Protein AF-A0A9Q0NN91-F1 (afdb_monomer)

Mean predicted aligned error: 18.1 Å

Secondary structure (DSSP, 8-state):
---------S---HHHHHHHSHHHHHHHHHH-HHHHHHHHS---------S-TT-----HHHHHHHHHHHHHHHTTPPPPHHHHHHHHHHHSSSS--HHHHHHHHHHHTTSS-HHHHHHHHHHHHHH---HHHHHHHHHHHHHHHHHHH-TTT-SSHHHHHHHHHHHHHTTTSPPPHHHHHHHHHH--HHHHHHHHHHHHHHHHHHHHHHHHHHSTT--HHHHHTT-HHHHHHHHHHHHHHHTTS----HHHHHHHHHHHT--HHHHHHHHHHHHHT-SS--HHHHHHHHHHSHHHHHHHHHHHHHHHHHHHHHTTSTT--GGGTB-SSSB-HHHHHHHHHHT-STTTHHHHHHHHHHHHGGGTT-PPTTPPPHHHHHHHHHHHHHHHHHHHHHHHTTS--HHHHHHHHHHHHHHHHHHHHHHTTS-HHHHHHHHHHHHHTTGGGGGGTT----SHHHHHHHHHHHHHHHHHHHHHHHHHHT--SS---S--HHHHHHHHHHHHHHHHTTSS-HHHHHHHHHHHHTT-S-S-HHHHHHHHHHHHHHTT--HHHHHHHHHHHHHHHTT-TT-SS------HHHHHHHHHHHHHHHHHTT--

InterPro domains:
  IPR060144 MIP2, alpha-superhelix domain [PF26751] (369-596)

Radius of gyration: 42.9 Å; Cα contacts (8 Å, |Δi|>4): 480; chains: 1; bounding box: 88×93×101 Å

Structure (mmCIF, N/CA/C/O backbone):
data_AF-A0A9Q0NN91-F1
#
_entry.id   AF-A0A9Q0NN91-F1
#
loop_
_atom_site.group_PDB
_atom_site.id
_atom_site.type_symbol
_atom_site.label_atom_id
_atom_site.label_alt_id
_atom_site.label_comp_id
_atom_site.label_asym_id
_atom_site.label_entity_id
_atom_site.label_seq_id
_atom_site.pdbx_PDB_ins_code
_atom_site.Cartn_x
_atom_site.Cartn_y
_atom_site.Cartn_z
_atom_site.occupancy
_atom_site.B_iso_or_equiv
_atom_site.auth_seq_id
_atom_site.auth_comp_id
_atom_site.auth_asym_id
_atom_site.auth_atom_id
_atom_site.pdbx_PDB_model_num
ATOM 1 N N . MET A 1 1 ? -30.863 -65.114 16.884 1.00 24.89 1 MET A N 1
ATOM 2 C CA . MET A 1 1 ? -32.240 -65.278 16.371 1.00 24.89 1 MET A CA 1
ATOM 3 C C . MET A 1 1 ? -32.672 -63.942 15.802 1.00 24.89 1 MET A C 1
ATOM 5 O O . MET A 1 1 ? -32.488 -62.937 16.470 1.00 24.89 1 MET A O 1
ATOM 9 N N . VAL A 1 2 ? -33.125 -63.934 14.552 1.00 28.67 2 VAL A N 1
ATOM 10 C CA . VAL A 1 2 ? -33.542 -62.736 13.811 1.00 28.67 2 VAL A CA 1
ATOM 11 C C . VAL A 1 2 ? -34.848 -62.203 14.396 1.00 28.67 2 VAL A C 1
ATOM 13 O O . VAL A 1 2 ? -35.815 -62.957 14.465 1.00 28.67 2 VAL A O 1
ATOM 16 N N . THR A 1 3 ? -34.912 -60.914 14.730 1.00 22.66 3 THR A N 1
ATOM 17 C CA . THR A 1 3 ? -36.186 -60.202 14.908 1.00 22.66 3 THR A CA 1
ATOM 18 C C . THR A 1 3 ? -36.137 -58.845 14.220 1.00 22.66 3 THR A C 1
ATOM 20 O O . THR A 1 3 ? -35.212 -58.059 14.399 1.00 22.66 3 THR A O 1
ATOM 23 N N . LYS A 1 4 ? -37.147 -58.672 13.367 1.00 23.09 4 LYS A N 1
ATOM 24 C CA . LYS A 1 4 ? -37.447 -57.584 12.441 1.00 23.09 4 LYS A CA 1
ATOM 25 C C . LYS A 1 4 ? -37.388 -56.188 13.063 1.00 23.09 4 LYS A C 1
ATOM 27 O O . LYS A 1 4 ? -37.869 -55.973 14.169 1.00 23.09 4 LYS A O 1
ATOM 32 N N . ASN A 1 5 ? -36.930 -55.251 12.236 1.00 27.66 5 ASN A N 1
ATOM 33 C CA . ASN A 1 5 ? -37.187 -53.819 12.340 1.00 27.66 5 ASN A CA 1
ATOM 34 C C . ASN A 1 5 ? -38.684 -53.546 12.570 1.00 27.66 5 ASN A C 1
ATOM 36 O O . ASN A 1 5 ? -39.507 -53.951 11.746 1.00 27.66 5 ASN A O 1
ATOM 40 N N . CYS A 1 6 ? -39.010 -52.807 13.629 1.00 23.44 6 CYS A N 1
ATOM 41 C CA . CYS A 1 6 ? -40.258 -52.058 13.730 1.00 23.44 6 CYS A CA 1
ATOM 42 C C . CYS A 1 6 ? -39.921 -50.570 13.857 1.00 23.44 6 CYS A C 1
ATOM 44 O O . CYS A 1 6 ? -39.138 -50.173 14.718 1.00 23.44 6 CYS A O 1
ATOM 46 N N . HIS A 1 7 ? -40.507 -49.782 12.956 1.00 23.53 7 HIS A N 1
ATOM 47 C CA . HIS A 1 7 ? -40.548 -48.324 12.989 1.00 23.53 7 HIS A CA 1
ATOM 48 C C . HIS A 1 7 ? -41.150 -47.836 14.314 1.00 23.53 7 HIS A C 1
ATOM 50 O O . HIS A 1 7 ? -42.165 -48.371 14.759 1.00 23.53 7 HIS A O 1
ATOM 56 N N . VAL A 1 8 ? -40.543 -46.809 14.911 1.00 29.66 8 VAL A N 1
ATOM 57 C CA . VAL A 1 8 ? -41.065 -46.119 16.096 1.00 29.66 8 VAL A CA 1
ATOM 58 C C . VAL A 1 8 ? -41.861 -44.910 15.615 1.00 29.66 8 VAL A C 1
ATOM 60 O O . VAL A 1 8 ? -41.284 -43.908 15.199 1.00 29.66 8 VAL A O 1
ATOM 63 N N . ASP A 1 9 ? -43.184 -45.048 15.620 1.00 25.16 9 ASP A N 1
ATOM 64 C CA . ASP A 1 9 ? -44.111 -43.918 15.612 1.00 25.16 9 ASP A CA 1
ATOM 65 C C . ASP A 1 9 ? -44.213 -43.354 17.041 1.00 25.16 9 ASP A C 1
ATOM 67 O O . ASP A 1 9 ? -43.995 -44.068 18.025 1.00 25.16 9 ASP A O 1
ATOM 71 N N . GLY A 1 10 ? -44.456 -42.052 17.146 1.00 32.78 10 GLY A N 1
ATOM 72 C CA . GLY A 1 10 ? -44.305 -41.274 18.370 1.00 32.78 10 GLY A CA 1
ATOM 73 C C . GLY A 1 10 ? -45.157 -41.769 19.542 1.00 32.78 10 GLY A C 1
ATOM 74 O O . GLY A 1 10 ? -46.358 -41.982 19.418 1.00 32.78 10 GLY A O 1
ATOM 75 N N . GLY A 1 11 ? -44.523 -41.859 20.717 1.00 38.06 11 GLY A N 1
ATOM 76 C CA . GLY A 1 11 ? -45.194 -42.040 22.007 1.00 38.06 11 GLY A CA 1
ATOM 77 C C . GLY A 1 11 ? -45.422 -43.496 22.409 1.00 38.06 11 GLY A C 1
ATOM 78 O O . GLY A 1 11 ? -46.555 -43.957 22.475 1.00 38.06 11 GLY A O 1
ATOM 79 N N . THR A 1 12 ? -44.359 -44.226 22.749 1.00 38.62 12 THR A N 1
ATOM 80 C CA . THR A 1 12 ? -44.495 -45.559 23.352 1.00 38.62 12 THR A CA 1
ATOM 81 C C . THR A 1 12 ? -44.853 -45.458 24.835 1.00 38.62 12 THR A C 1
ATOM 83 O O . THR A 1 12 ? -44.034 -45.103 25.681 1.00 38.62 12 THR A O 1
ATOM 86 N N . ASP A 1 13 ? -46.115 -45.776 25.113 1.00 49.34 13 ASP A N 1
ATOM 87 C CA . ASP A 1 13 ? -46.748 -45.915 26.420 1.00 49.34 13 ASP A CA 1
ATOM 88 C C . ASP A 1 13 ? -46.016 -46.953 27.298 1.00 49.34 13 ASP A C 1
ATOM 90 O O . ASP A 1 13 ? -45.693 -48.051 26.833 1.00 49.34 13 ASP A O 1
ATOM 94 N N . LEU A 1 14 ? -45.780 -46.632 28.579 1.00 47.72 14 LEU A N 1
ATOM 95 C CA . LEU A 1 14 ? -45.203 -47.532 29.598 1.00 47.72 14 LEU A CA 1
ATOM 96 C C . LEU A 1 14 ? -45.964 -48.872 29.665 1.00 47.72 14 LEU A C 1
ATOM 98 O O . LEU A 1 14 ? -45.417 -49.907 30.051 1.00 47.72 14 LEU A O 1
ATOM 102 N N . GLU A 1 15 ? -47.229 -48.853 29.253 1.00 44.91 15 GLU A N 1
ATOM 103 C CA . GLU A 1 15 ? -48.103 -50.012 29.138 1.00 44.91 15 GLU A CA 1
ATOM 104 C C . GLU A 1 15 ? -47.599 -51.067 28.129 1.00 44.91 15 GLU A C 1
ATOM 106 O O . GLU A 1 15 ? -47.686 -52.265 28.401 1.00 44.91 15 GLU A O 1
ATOM 111 N N . SER A 1 16 ? -46.966 -50.649 27.026 1.00 50.50 16 SER A N 1
ATOM 112 C CA . SER A 1 16 ? -46.382 -51.549 26.015 1.00 50.50 16 SER A CA 1
ATOM 113 C C . SER A 1 16 ? -45.142 -52.302 26.522 1.00 50.50 16 SER A C 1
ATOM 115 O O . SER A 1 16 ? -44.993 -53.502 26.282 1.00 50.50 16 SER A O 1
ATOM 117 N N . PHE A 1 17 ? -44.307 -51.628 27.322 1.00 47.81 17 PHE A N 1
ATOM 118 C CA . PHE A 1 17 ? -43.117 -52.194 27.972 1.00 47.81 17 PHE A CA 1
ATOM 119 C C . PHE A 1 17 ? -43.470 -53.323 28.952 1.00 47.81 17 PHE A C 1
ATOM 121 O O . PHE A 1 17 ? -42.788 -54.350 29.018 1.00 47.81 17 PHE A O 1
ATOM 128 N N . LEU A 1 18 ? -44.552 -53.147 29.715 1.00 50.84 18 LEU A N 1
ATOM 129 C CA . LEU A 1 18 ? -45.017 -54.163 30.655 1.00 50.84 18 LEU A CA 1
ATOM 130 C C . LEU A 1 18 ? -45.668 -55.344 29.920 1.00 50.84 18 LEU A C 1
ATOM 132 O O . LEU A 1 18 ? -45.476 -56.489 30.330 1.00 50.84 18 LEU A O 1
ATOM 136 N N . TRP A 1 19 ? -46.374 -55.088 28.813 1.00 46.50 19 TRP A N 1
ATOM 137 C CA . TRP A 1 19 ? -47.058 -56.118 28.023 1.00 46.50 19 TRP A CA 1
ATOM 138 C C . TRP A 1 19 ? -46.106 -57.169 27.430 1.00 46.50 19 TRP A C 1
ATOM 140 O O . TRP A 1 19 ? -46.425 -58.357 27.423 1.00 46.50 19 TRP A O 1
ATOM 150 N N . GLU A 1 20 ? -44.904 -56.765 27.007 1.00 44.34 20 GLU A N 1
ATOM 151 C CA . GLU A 1 20 ? -43.878 -57.682 26.481 1.00 44.34 20 GLU A CA 1
ATOM 152 C C . GLU A 1 20 ? -43.278 -58.608 27.557 1.00 44.34 20 GLU A C 1
ATOM 154 O O . GLU A 1 20 ? -42.798 -59.699 27.249 1.00 44.34 20 GLU A O 1
ATOM 159 N N . ASN A 1 21 ? -43.355 -58.224 28.835 1.00 48.31 21 ASN A N 1
ATOM 160 C CA . ASN A 1 21 ? -42.869 -59.007 29.969 1.00 48.31 21 ASN A CA 1
ATOM 161 C C . ASN A 1 21 ? -44.046 -59.486 30.827 1.00 48.31 21 ASN A C 1
ATOM 163 O O . ASN A 1 21 ? -44.209 -59.072 31.974 1.00 48.31 21 ASN A O 1
ATOM 167 N N . GLY A 1 22 ? -44.866 -60.396 30.289 1.00 47.19 22 GLY A N 1
ATOM 168 C CA . GLY A 1 22 ? -46.139 -60.827 30.892 1.00 47.19 22 GLY A CA 1
ATOM 169 C C . GLY A 1 22 ? -46.088 -61.271 32.368 1.00 47.19 22 GLY A C 1
ATOM 170 O O . GLY A 1 22 ? -47.068 -61.104 33.091 1.00 47.19 22 GLY A O 1
ATOM 171 N N . LYS A 1 23 ? -44.941 -61.758 32.870 1.00 52.88 23 LYS A N 1
ATOM 172 C CA . LYS A 1 23 ? -44.749 -62.054 34.307 1.00 52.88 23 LYS A CA 1
ATOM 173 C C . LYS A 1 23 ? -44.639 -60.786 35.164 1.00 52.88 23 LYS A C 1
ATOM 175 O O . LYS A 1 23 ? -45.171 -60.741 36.270 1.00 52.88 23 LYS A O 1
ATOM 180 N N . LEU A 1 24 ? -43.990 -59.754 34.639 1.00 51.69 24 LEU A N 1
ATOM 181 C CA . LEU A 1 24 ? -43.726 -58.481 35.302 1.00 51.69 24 LEU A CA 1
ATOM 182 C C . LEU A 1 24 ? -44.971 -57.591 35.307 1.00 51.69 24 LEU A C 1
ATOM 184 O O . LEU A 1 24 ? -45.283 -57.009 36.345 1.00 51.69 24 LEU A O 1
ATOM 188 N N . LEU A 1 25 ? -45.742 -57.592 34.207 1.00 50.56 25 LEU A N 1
ATOM 189 C CA . LEU A 1 25 ? -47.080 -57.002 34.188 1.00 50.56 25 LEU A CA 1
ATOM 190 C C . LEU A 1 25 ? -47.943 -57.666 35.251 1.00 50.56 25 LEU A C 1
ATOM 192 O O . LEU A 1 25 ? -48.403 -56.955 36.125 1.00 50.56 25 LEU A O 1
ATOM 196 N N . SER A 1 26 ? -48.072 -59.000 35.255 1.00 53.81 26 SER A N 1
ATOM 197 C CA . SER A 1 26 ? -48.925 -59.698 36.230 1.00 53.81 26 SER A CA 1
ATOM 198 C C . SER A 1 26 ? -48.569 -59.373 37.685 1.00 53.81 26 SER A C 1
ATOM 200 O O . SER A 1 26 ? -49.461 -59.184 38.503 1.00 53.81 26 SER A O 1
ATOM 202 N N . PHE A 1 27 ? -47.284 -59.222 38.016 1.00 59.22 27 PHE A N 1
ATOM 203 C CA . PHE A 1 27 ? -46.870 -58.805 39.353 1.00 59.22 27 PHE A CA 1
ATOM 204 C C . PHE A 1 27 ? -47.222 -57.336 39.629 1.00 59.22 27 PHE A C 1
ATOM 206 O O . PHE A 1 27 ? -47.785 -57.028 40.677 1.00 59.22 27 PHE A O 1
ATOM 213 N N . ALA A 1 28 ? -46.938 -56.430 38.692 1.00 55.78 28 ALA A N 1
ATOM 214 C CA . ALA A 1 28 ? -47.210 -55.006 38.856 1.00 55.78 28 ALA A CA 1
ATOM 215 C C . ALA A 1 28 ? -48.719 -54.690 38.892 1.00 55.78 28 ALA A C 1
ATOM 217 O O . ALA A 1 28 ? -49.138 -53.886 39.723 1.00 55.78 28 ALA A O 1
ATOM 218 N N . THR A 1 29 ? -49.551 -55.348 38.074 1.00 53.06 29 THR A N 1
ATOM 219 C CA . THR A 1 29 ? -51.016 -55.191 38.112 1.00 53.06 29 THR A CA 1
ATOM 220 C C . THR A 1 29 ? -51.648 -55.813 39.349 1.00 53.06 29 THR A C 1
ATOM 222 O O . THR A 1 29 ? -52.612 -55.244 39.853 1.00 53.06 29 THR A O 1
ATOM 225 N N . PHE A 1 30 ? -51.132 -56.934 39.869 1.00 50.84 30 PHE A N 1
ATOM 226 C CA . PHE A 1 30 ? -51.724 -57.571 41.055 1.00 50.84 30 PHE A CA 1
ATOM 227 C C . PHE A 1 30 ? -51.207 -57.020 42.388 1.00 50.84 30 PHE A C 1
ATOM 229 O O . PHE A 1 30 ? -51.982 -56.930 43.335 1.00 50.84 30 PHE A O 1
ATOM 236 N N . GLN A 1 31 ? -49.922 -56.671 42.494 1.00 51.00 31 GLN A N 1
ATOM 237 C CA . GLN A 1 31 ? -49.291 -56.308 43.773 1.00 51.00 31 GLN A CA 1
ATOM 238 C C . GLN A 1 31 ? -49.021 -54.806 43.916 1.00 51.00 31 GLN A C 1
ATOM 240 O O . GLN A 1 31 ? -48.922 -54.307 45.036 1.00 51.00 31 GLN A O 1
ATOM 245 N N . LEU A 1 32 ? -48.908 -54.063 42.808 1.00 58.34 32 LEU A N 1
ATOM 246 C CA . LEU A 1 32 ? -48.580 -52.630 42.810 1.00 58.34 32 LEU A CA 1
ATOM 247 C C . LEU A 1 32 ? -49.480 -51.781 41.875 1.00 58.34 32 LEU A C 1
ATOM 249 O O . LEU A 1 32 ? -48.970 -50.886 41.194 1.00 58.34 32 LEU A O 1
ATOM 253 N N . PRO A 1 33 ? -50.816 -51.985 41.836 1.00 55.59 33 PRO A N 1
ATOM 254 C CA . PRO A 1 33 ? -51.699 -51.288 40.891 1.00 55.59 33 PRO A CA 1
ATOM 255 C C . PRO A 1 33 ? -51.693 -49.760 41.067 1.00 55.59 33 PRO A C 1
ATOM 257 O O . PRO A 1 33 ? -51.757 -49.018 40.089 1.00 55.59 33 PRO A O 1
ATOM 260 N N . TRP A 1 34 ? -51.520 -49.284 42.303 1.00 57.50 34 TRP A N 1
ATOM 261 C CA . TRP A 1 34 ? -51.418 -47.860 42.640 1.00 57.50 34 TRP A CA 1
ATOM 262 C C . TRP A 1 34 ? -50.184 -47.184 42.023 1.00 57.50 34 TRP A C 1
ATOM 264 O O . TRP A 1 34 ? -50.230 -46.009 41.671 1.00 57.50 34 TRP A O 1
ATOM 274 N N . LEU A 1 35 ? -49.082 -47.920 41.854 1.00 55.16 35 LEU A N 1
ATOM 275 C CA . LEU A 1 35 ? -47.829 -47.405 41.297 1.00 55.16 35 LEU A CA 1
ATOM 276 C C . LEU A 1 35 ? -47.944 -47.205 39.775 1.00 55.16 35 LEU A C 1
ATOM 278 O O . LEU A 1 35 ? -47.433 -46.225 39.234 1.00 55.16 35 LEU A O 1
ATOM 282 N N . LEU A 1 36 ? -48.680 -48.096 39.099 1.00 55.34 36 LEU A N 1
ATOM 283 C CA . LEU A 1 36 ? -49.021 -47.974 37.678 1.00 55.34 36 LEU A CA 1
ATOM 284 C C . LEU A 1 36 ? -50.011 -46.831 37.433 1.00 55.34 36 LEU A C 1
ATOM 286 O O . LEU A 1 36 ? -49.826 -46.043 36.508 1.00 55.34 36 LEU A O 1
ATOM 290 N N . GLU A 1 37 ? -51.017 -46.681 38.294 1.00 56.47 37 GLU A N 1
ATOM 291 C CA . GLU A 1 37 ? -51.985 -45.582 38.212 1.00 56.47 37 GLU A CA 1
ATOM 292 C C . GLU A 1 37 ? -51.320 -44.200 38.382 1.00 56.47 37 GLU A C 1
ATOM 294 O O . GLU A 1 37 ? -51.685 -43.245 37.696 1.00 56.47 37 GLU A O 1
ATOM 299 N N . LEU A 1 38 ? -50.293 -44.098 39.236 1.00 53.31 38 LEU A N 1
ATOM 300 C CA . LEU A 1 38 ? -49.498 -42.875 39.424 1.00 53.31 38 LEU A CA 1
ATOM 301 C C . LEU A 1 38 ? -48.627 -42.523 38.211 1.00 53.31 38 LEU A C 1
ATOM 303 O O . LEU A 1 38 ? -48.381 -41.346 37.969 1.00 53.31 38 LEU A O 1
ATOM 307 N N . SER A 1 39 ? -48.186 -43.516 37.434 1.00 50.84 39 SER A N 1
ATOM 308 C CA . SER A 1 39 ? -47.429 -43.279 36.195 1.00 50.84 39 SER A CA 1
ATOM 309 C C . SER A 1 39 ? -48.301 -42.800 35.023 1.00 50.84 39 SER A C 1
ATOM 311 O O . SER A 1 39 ? -47.789 -42.140 34.118 1.00 50.84 39 SER A O 1
ATOM 313 N N . LYS A 1 40 ? -49.607 -43.114 35.058 1.00 48.88 40 LYS A N 1
ATOM 314 C CA . LYS A 1 40 ? -50.594 -42.834 33.999 1.00 48.88 40 LYS A CA 1
ATOM 315 C C . LYS A 1 40 ? -51.364 -41.523 34.173 1.00 48.88 40 LYS A C 1
ATOM 317 O O . LYS A 1 40 ? -51.974 -41.049 33.217 1.00 48.88 40 LYS A O 1
ATOM 322 N N . LYS A 1 41 ? -51.388 -40.930 35.371 1.00 50.97 41 LYS A N 1
ATOM 323 C CA . LYS A 1 41 ? -52.062 -39.640 35.582 1.00 50.97 41 LYS A CA 1
ATOM 324 C C . LYS A 1 41 ? -51.257 -38.527 34.912 1.00 50.97 41 LYS A C 1
ATOM 326 O O . LYS A 1 41 ? -50.114 -38.282 35.285 1.00 50.97 41 LYS A O 1
ATOM 331 N N . ALA A 1 42 ? -51.868 -37.855 33.934 1.00 42.72 42 ALA A N 1
ATOM 332 C CA . ALA A 1 42 ? -51.370 -36.582 33.429 1.00 42.72 42 ALA A CA 1
ATOM 333 C C . ALA A 1 42 ? -51.250 -35.607 34.608 1.00 42.72 42 ALA A C 1
ATOM 335 O O . ALA A 1 42 ? -52.155 -35.552 35.448 1.00 42.72 42 ALA A O 1
ATOM 336 N N . ASP A 1 43 ? -50.125 -34.894 34.689 1.00 45.88 43 ASP A N 1
ATOM 337 C CA . ASP A 1 43 ? -49.842 -33.926 35.745 1.00 45.88 43 ASP A CA 1
ATOM 338 C C . ASP A 1 43 ? -50.945 -32.859 35.791 1.00 45.88 43 ASP A C 1
ATOM 340 O O . ASP A 1 43 ? -50.901 -31.836 35.109 1.00 45.88 43 ASP A O 1
ATOM 344 N N . ASN A 1 44 ? -51.953 -33.079 36.635 1.00 38.78 44 ASN A N 1
ATOM 345 C CA . ASN A 1 44 ? -52.839 -32.016 37.067 1.00 38.78 44 ASN A CA 1
ATOM 346 C C . ASN A 1 44 ? -52.020 -31.146 38.010 1.00 38.78 44 ASN A C 1
ATOM 348 O O . ASN A 1 44 ? -51.890 -31.433 39.201 1.00 38.78 44 ASN A O 1
ATOM 352 N N . GLY A 1 45 ? -51.426 -30.102 37.436 1.00 47.19 45 GLY A N 1
ATOM 353 C CA . GLY A 1 45 ? -50.635 -29.124 38.152 1.00 47.19 45 GLY A CA 1
ATOM 354 C C . GLY A 1 45 ? -51.332 -28.674 39.431 1.00 47.19 45 GLY A C 1
ATOM 355 O O . GLY A 1 45 ? -52.416 -28.099 39.397 1.00 47.19 45 GLY A O 1
ATOM 356 N N . LYS A 1 46 ? -50.675 -28.915 40.563 1.00 34.56 46 LYS A N 1
ATOM 357 C CA . LYS A 1 46 ? -50.752 -28.089 41.766 1.00 34.56 46 LYS A CA 1
ATOM 358 C C . LYS A 1 46 ? -49.466 -28.300 42.554 1.00 34.56 46 LYS A C 1
ATOM 360 O O . LYS A 1 46 ? -49.257 -29.330 43.187 1.00 34.56 46 LYS A O 1
ATOM 365 N N . LYS A 1 47 ? -48.601 -27.285 42.484 1.00 44.12 47 LYS A N 1
ATOM 366 C CA . LYS A 1 47 ? -47.474 -27.078 43.393 1.00 44.12 47 LYS A CA 1
ATOM 367 C C . LYS A 1 47 ? -48.017 -27.115 44.825 1.00 44.12 47 LYS A C 1
ATOM 369 O O . LYS A 1 47 ? -48.706 -26.181 45.233 1.00 44.12 47 LYS A O 1
ATOM 374 N N . PHE A 1 48 ? -47.730 -28.171 45.583 1.00 32.53 48 PHE A N 1
ATOM 375 C CA . PHE A 1 48 ? -47.908 -28.125 47.032 1.00 32.53 48 PHE A CA 1
ATOM 376 C C . PHE A 1 48 ? -46.728 -27.356 47.620 1.00 32.53 48 PHE A C 1
ATOM 378 O O . PHE A 1 48 ? -45.596 -27.827 47.646 1.00 32.53 48 PHE A O 1
ATOM 385 N N . SER A 1 49 ? -47.016 -26.117 48.009 1.00 30.86 49 SER A N 1
ATOM 386 C CA . SER A 1 49 ? -46.116 -25.231 48.732 1.00 30.86 49 SER A CA 1
ATOM 387 C C . SER A 1 49 ? -46.104 -25.570 50.223 1.00 30.86 49 SER A C 1
ATOM 389 O O . SER A 1 49 ? -47.145 -25.861 50.812 1.00 30.86 49 SER A O 1
ATOM 391 N N . SER A 1 50 ? -44.922 -25.385 50.814 1.00 32.38 50 SER A N 1
ATOM 392 C CA . SER A 1 50 ? -44.618 -25.205 52.236 1.00 32.38 50 SER A CA 1
ATOM 393 C C . SER A 1 50 ? -44.655 -26.448 53.127 1.00 32.38 50 SER A C 1
ATOM 395 O O . SER A 1 50 ? -45.704 -26.887 53.576 1.00 32.38 50 SER A O 1
ATOM 397 N N . LEU A 1 51 ? -43.458 -26.965 53.429 1.00 27.64 51 LEU A N 1
ATOM 398 C CA . LEU A 1 51 ? -42.917 -27.164 54.783 1.00 27.64 51 LEU A CA 1
ATOM 399 C C . LEU A 1 51 ? -41.544 -27.846 54.628 1.00 27.64 51 LEU A C 1
ATOM 401 O O . LEU A 1 51 ? -41.475 -28.985 54.182 1.00 27.64 51 LEU A O 1
ATOM 405 N N . ILE A 1 52 ? -40.474 -27.150 55.036 1.00 27.30 52 ILE A N 1
ATOM 406 C CA . ILE A 1 52 ? -39.045 -27.550 55.089 1.00 27.30 52 ILE A CA 1
ATOM 407 C C . ILE A 1 52 ? -38.168 -26.999 53.931 1.00 27.30 52 ILE A C 1
ATOM 409 O O . ILE A 1 52 ? -38.308 -27.426 52.784 1.00 27.30 52 ILE A O 1
ATOM 413 N N . PRO A 1 53 ? -37.207 -26.094 54.223 1.00 28.09 53 PRO A N 1
ATOM 414 C CA . PRO A 1 53 ? -36.154 -25.694 53.287 1.00 28.09 53 PRO A CA 1
ATOM 415 C C . PRO A 1 53 ? -35.159 -26.846 53.068 1.00 28.09 53 PRO A C 1
ATOM 417 O O . PRO A 1 53 ? -34.684 -27.438 54.035 1.00 28.09 53 PRO A O 1
ATOM 420 N N . GLY A 1 54 ? -34.810 -27.144 51.811 1.00 35.53 54 GLY A N 1
ATOM 421 C CA . GLY A 1 54 ? -33.662 -28.005 51.479 1.00 35.53 54 GLY A CA 1
ATOM 422 C C . GLY A 1 54 ? -33.953 -29.431 50.991 1.00 35.53 54 GLY A C 1
ATOM 423 O O . GLY A 1 54 ? -33.033 -30.244 50.958 1.00 35.53 54 GLY A O 1
ATOM 424 N N . LYS A 1 55 ? -35.185 -29.768 50.583 1.00 37.97 55 LYS A N 1
ATOM 425 C CA . LYS A 1 55 ? -35.466 -31.016 49.844 1.00 37.97 55 LYS A CA 1
ATOM 426 C C . LYS A 1 55 ? -36.050 -30.716 48.462 1.00 37.97 55 LYS A C 1
ATOM 428 O O . LYS A 1 55 ? -37.094 -30.083 48.356 1.00 37.97 55 LYS A O 1
ATOM 433 N N . HIS A 1 56 ? -35.340 -31.168 47.429 1.00 41.09 56 HIS A N 1
ATOM 434 C CA . HIS A 1 56 ? -35.678 -31.014 46.013 1.00 41.09 56 HIS A CA 1
ATOM 435 C C . HIS A 1 56 ? -36.985 -31.751 45.672 1.00 41.09 56 HIS A C 1
ATOM 437 O O . HIS A 1 56 ? -37.159 -32.917 46.034 1.00 41.09 56 HIS A O 1
ATOM 443 N N . TYR A 1 57 ? -37.909 -31.054 45.009 1.00 46.75 57 TYR A N 1
ATOM 444 C CA . TYR A 1 57 ? -39.216 -31.574 44.607 1.00 46.75 57 TYR A CA 1
ATOM 445 C C . TYR A 1 57 ? -39.082 -32.327 43.281 1.00 46.75 57 TYR A C 1
ATOM 447 O O . TYR A 1 57 ? -38.947 -31.717 42.230 1.00 46.75 57 TYR A O 1
ATOM 455 N N . VAL A 1 58 ? -39.147 -33.655 43.329 1.00 52.22 58 VAL A N 1
ATOM 456 C CA . VAL A 1 58 ? -39.242 -34.515 42.141 1.00 52.22 58 VAL A CA 1
ATOM 457 C C . VAL A 1 58 ? -40.727 -34.713 41.815 1.00 52.22 58 VAL A C 1
ATOM 459 O O . VAL A 1 58 ? -41.519 -34.915 42.737 1.00 52.22 58 VAL A O 1
ATOM 462 N N . SER A 1 59 ? -41.136 -34.648 40.539 1.00 58.34 59 SER A N 1
ATOM 463 C CA . SER A 1 59 ? -42.541 -34.900 40.171 1.00 58.34 59 SER A CA 1
ATOM 464 C C . SER A 1 59 ? -42.985 -36.287 40.665 1.00 58.34 59 SER A C 1
ATOM 466 O O . SER A 1 59 ? -42.195 -37.237 40.686 1.00 58.34 59 SER A O 1
ATOM 468 N N . ILE A 1 60 ? -44.252 -36.424 41.077 1.00 60.53 60 ILE A N 1
ATOM 469 C CA . ILE A 1 60 ? -44.802 -37.699 41.583 1.00 60.53 60 ILE A CA 1
ATOM 470 C C . ILE A 1 60 ? -44.600 -38.811 40.544 1.00 60.53 60 ILE A C 1
ATOM 472 O O . ILE A 1 60 ? -44.263 -39.944 40.893 1.00 60.53 60 ILE A O 1
ATOM 476 N N . ARG A 1 61 ? -44.720 -38.456 39.261 1.00 59.72 61 ARG A N 1
ATOM 477 C CA . ARG A 1 61 ? -44.435 -39.325 38.122 1.00 59.72 61 ARG A CA 1
ATOM 478 C C . ARG A 1 61 ? -42.979 -39.794 38.106 1.00 59.72 61 ARG A C 1
ATOM 480 O O . ARG A 1 61 ? -42.734 -40.998 38.066 1.00 59.72 61 ARG A O 1
ATOM 487 N N . THR A 1 62 ? -42.014 -38.882 38.201 1.00 59.69 62 THR A N 1
ATOM 488 C CA . THR A 1 62 ? -40.581 -39.217 38.233 1.00 59.69 62 THR A CA 1
ATOM 489 C C . THR A 1 62 ? -40.240 -40.077 39.451 1.00 59.69 62 THR A C 1
ATOM 491 O O . THR A 1 62 ? -39.511 -41.060 39.329 1.00 59.69 62 THR A O 1
ATOM 494 N N . GLN A 1 63 ? -40.822 -39.793 40.617 1.00 63.94 63 GLN A N 1
ATOM 495 C CA . GLN A 1 63 ? -40.594 -40.576 41.832 1.00 63.94 63 GLN A CA 1
ATOM 496 C C . GLN A 1 63 ? -41.183 -41.995 41.734 1.00 63.94 63 GLN A C 1
ATOM 498 O O . GLN A 1 63 ? -40.539 -42.960 42.159 1.00 63.94 63 GLN A O 1
ATOM 503 N N . ALA A 1 64 ? -42.359 -42.150 41.116 1.00 63.72 64 ALA A N 1
ATOM 504 C CA . ALA A 1 64 ? -42.953 -43.453 40.824 1.00 63.72 64 ALA A CA 1
ATOM 505 C C . ALA A 1 64 ? -42.081 -44.262 39.848 1.00 63.72 64 ALA A C 1
ATOM 507 O O . ALA A 1 64 ? -41.747 -45.412 40.132 1.00 63.72 64 ALA A O 1
ATOM 508 N N . VAL A 1 65 ? -41.626 -43.647 38.752 1.00 64.19 65 VAL A N 1
ATOM 509 C CA . VAL A 1 65 ? -40.778 -44.307 37.745 1.00 64.19 65 VAL A CA 1
ATOM 510 C C . VAL A 1 65 ? -39.414 -44.702 38.325 1.00 64.19 65 VAL A C 1
ATOM 512 O O . VAL A 1 65 ? -38.984 -45.840 38.143 1.00 64.19 65 VAL A O 1
ATOM 515 N N . VAL A 1 66 ? -38.754 -43.833 39.101 1.00 65.38 66 VAL A N 1
ATOM 516 C CA . VAL A 1 66 ? -37.492 -44.165 39.795 1.00 65.38 66 VAL A CA 1
ATOM 517 C C . VAL A 1 66 ? -37.680 -45.333 40.767 1.00 65.38 66 VAL A C 1
ATOM 519 O O . VAL A 1 66 ? -36.802 -46.192 40.874 1.00 65.38 66 VAL A O 1
ATOM 522 N N . THR A 1 67 ? -38.825 -45.404 41.450 1.00 65.94 67 THR A N 1
ATOM 523 C CA . THR A 1 67 ? -39.149 -46.503 42.372 1.00 65.94 67 THR A CA 1
ATOM 524 C C . THR A 1 67 ? -39.336 -47.824 41.621 1.00 65.94 67 THR A C 1
ATOM 526 O O . THR A 1 67 ? -38.774 -48.839 42.037 1.00 65.94 67 THR A O 1
ATOM 529 N N . ILE A 1 68 ? -40.039 -47.806 40.481 1.00 66.19 68 ILE A N 1
ATOM 530 C CA . ILE A 1 68 ? -40.205 -48.970 39.592 1.00 66.19 68 ILE A CA 1
ATOM 531 C C . ILE A 1 68 ? -38.842 -49.456 39.089 1.00 66.19 68 ILE A C 1
ATOM 533 O O . ILE A 1 68 ? -38.519 -50.634 39.220 1.00 66.19 68 ILE A O 1
ATOM 537 N N . LEU A 1 69 ? -38.008 -48.552 38.572 1.00 66.00 69 LEU A N 1
ATOM 538 C CA . LEU A 1 69 ? -36.682 -48.890 38.048 1.00 66.00 69 LEU A CA 1
ATOM 539 C C . LEU A 1 69 ? -35.740 -49.416 39.136 1.00 66.00 69 LEU A C 1
ATOM 541 O O . LEU A 1 69 ? -34.997 -50.366 38.906 1.00 66.00 69 LEU A O 1
ATOM 545 N N . SER A 1 70 ? -35.798 -48.841 40.338 1.00 65.06 70 SER A N 1
ATOM 546 C CA . SER A 1 70 ? -35.018 -49.312 41.488 1.00 65.06 70 SER A CA 1
ATOM 547 C C . SER A 1 70 ? -35.443 -50.712 41.927 1.00 65.06 70 SER A C 1
ATOM 549 O O . SER A 1 70 ? -34.604 -51.506 42.349 1.00 65.06 70 SER A O 1
ATOM 551 N N . TRP A 1 71 ? -36.737 -51.028 41.834 1.00 68.75 71 TRP A N 1
ATOM 552 C CA . TRP A 1 71 ? -37.246 -52.370 42.100 1.00 68.75 71 TRP A CA 1
ATOM 553 C C . TRP A 1 71 ? -36.810 -53.364 41.017 1.00 68.75 71 TRP A C 1
ATOM 555 O O . TRP A 1 71 ? -36.323 -54.439 41.358 1.00 68.75 71 TRP A O 1
ATOM 565 N N . LEU A 1 72 ? -36.905 -52.991 39.737 1.00 65.31 72 LEU A N 1
ATOM 566 C CA . LEU A 1 72 ? -36.441 -53.809 38.609 1.00 65.31 72 LEU A CA 1
ATOM 567 C C . LEU A 1 72 ? -34.954 -54.158 38.743 1.00 65.31 72 LEU A C 1
ATOM 569 O O . LEU A 1 72 ? -34.591 -55.331 38.706 1.00 65.31 72 LEU A O 1
ATOM 573 N N . ALA A 1 73 ? -34.119 -53.154 39.014 1.00 63.34 73 ALA A N 1
ATOM 574 C CA . ALA A 1 73 ? -32.682 -53.333 39.193 1.00 63.34 73 ALA A CA 1
ATOM 575 C C . ALA A 1 73 ? -32.334 -54.227 40.397 1.00 63.34 73 ALA A C 1
ATOM 577 O O . ALA A 1 73 ? -31.385 -54.999 40.327 1.00 63.34 73 ALA A O 1
ATOM 578 N N . LYS A 1 74 ? -33.105 -54.162 41.495 1.00 64.62 74 LYS A N 1
ATOM 579 C CA . LYS A 1 74 ? -32.930 -55.046 42.666 1.00 64.62 74 LYS A CA 1
ATOM 580 C C . LYS A 1 74 ? -33.291 -56.509 42.394 1.00 64.62 74 LYS A C 1
ATOM 582 O O . LYS A 1 74 ? -32.931 -57.361 43.199 1.00 64.62 74 LYS A O 1
ATOM 587 N N . ASN A 1 75 ? -34.013 -56.779 41.310 1.00 64.00 75 ASN A N 1
ATOM 588 C CA . ASN A 1 75 ? -34.438 -58.115 40.898 1.00 64.00 75 ASN A CA 1
ATOM 589 C C . ASN A 1 75 ? -33.764 -58.547 39.580 1.00 64.00 75 ASN A C 1
ATOM 591 O O . ASN A 1 75 ? -34.320 -59.367 38.857 1.00 64.00 75 ASN A O 1
ATOM 595 N N . ASP A 1 76 ? -32.598 -57.975 39.253 1.00 58.22 76 ASP A N 1
ATOM 596 C CA . ASP A 1 76 ? -31.787 -58.283 38.062 1.00 58.22 76 ASP A CA 1
ATOM 597 C C . ASP A 1 76 ? -32.485 -58.059 36.704 1.00 58.22 76 ASP A C 1
ATOM 599 O O . ASP A 1 76 ? -32.048 -58.566 35.669 1.00 58.22 76 ASP A O 1
ATOM 603 N N . PHE A 1 77 ? -33.541 -57.240 36.668 1.00 59.66 77 PHE A N 1
ATOM 604 C CA . PHE A 1 77 ? -34.154 -56.796 35.418 1.00 59.66 77 PHE A CA 1
ATOM 605 C C . PHE A 1 77 ? -33.497 -55.500 34.937 1.00 59.66 77 PHE A C 1
ATOM 607 O O . PHE A 1 77 ? -33.605 -54.456 35.585 1.00 59.66 77 PHE A O 1
ATOM 614 N N . ALA A 1 78 ? -32.843 -55.554 33.774 1.00 60.97 78 ALA A N 1
ATOM 615 C CA . ALA A 1 78 ? -32.304 -54.373 33.109 1.00 60.97 78 ALA A CA 1
ATOM 616 C C . ALA A 1 78 ? -33.438 -53.601 32.401 1.00 60.97 78 ALA A C 1
ATOM 618 O O . ALA A 1 78 ? -34.080 -54.157 31.505 1.00 60.97 78 ALA A O 1
ATOM 619 N N . PRO A 1 79 ? -33.723 -52.344 32.786 1.00 66.81 79 PRO A N 1
ATOM 620 C CA . PRO A 1 79 ? -34.707 -51.529 32.085 1.00 66.81 79 PRO A CA 1
ATOM 621 C C . PRO A 1 79 ? -34.223 -51.184 30.673 1.00 66.81 79 PRO A C 1
ATOM 623 O O . PRO A 1 79 ? -33.029 -50.995 30.451 1.00 66.81 79 PRO A O 1
ATOM 626 N N . ARG A 1 80 ? -35.160 -51.104 29.721 1.00 67.25 80 ARG A N 1
ATOM 627 C CA . ARG A 1 80 ? -34.863 -50.727 28.334 1.00 67.25 80 ARG A CA 1
ATOM 628 C C . ARG A 1 80 ? -34.435 -49.253 28.246 1.00 67.25 80 ARG A C 1
ATOM 630 O O . ARG A 1 80 ? -34.866 -48.412 29.039 1.00 67.25 80 ARG A O 1
ATOM 637 N N . ASP A 1 81 ? -33.601 -48.955 27.253 1.00 70.12 81 ASP A N 1
ATOM 638 C CA . ASP A 1 81 ? -33.024 -47.627 27.013 1.00 70.12 81 ASP A CA 1
ATOM 639 C C . ASP A 1 81 ? -34.083 -46.533 26.785 1.00 70.12 81 ASP A C 1
ATOM 641 O O . ASP A 1 81 ? -33.890 -45.396 27.204 1.00 70.12 81 ASP A O 1
ATOM 645 N N . ASP A 1 82 ? -35.229 -46.869 26.192 1.00 67.75 82 ASP A N 1
ATOM 646 C CA . ASP A 1 82 ? -36.368 -45.963 25.977 1.00 67.75 82 ASP A CA 1
ATOM 647 C C . ASP A 1 82 ? -37.001 -45.465 27.289 1.00 67.75 82 ASP A C 1
ATOM 649 O 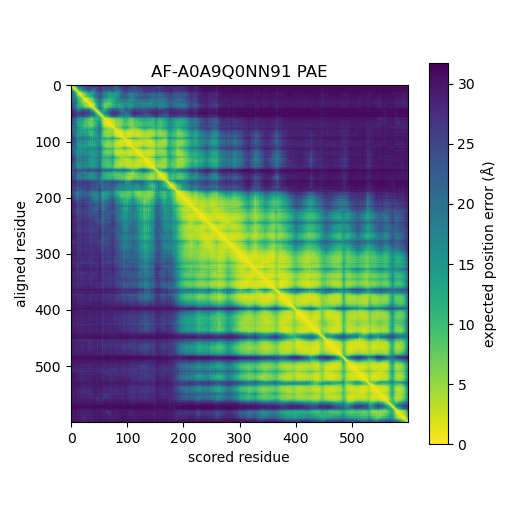O . ASP A 1 82 ? -37.352 -44.286 27.411 1.00 67.75 82 ASP A O 1
ATOM 653 N N . VAL A 1 83 ? -37.094 -46.331 28.302 1.00 68.44 83 VAL A N 1
ATOM 654 C CA . VAL A 1 83 ? -37.603 -45.978 29.637 1.00 68.44 83 VAL A CA 1
ATOM 655 C C . VAL A 1 83 ? -36.610 -45.076 30.373 1.00 68.44 83 VAL A C 1
ATOM 657 O O . VAL A 1 83 ? -37.006 -44.093 31.002 1.00 68.44 83 VAL A O 1
ATOM 660 N N . ILE A 1 84 ? -35.313 -45.374 30.264 1.00 72.75 84 ILE A N 1
ATOM 661 C CA . ILE A 1 84 ? -34.235 -44.563 30.850 1.00 72.75 84 ILE A CA 1
ATOM 662 C C . ILE A 1 84 ? -34.185 -43.178 30.189 1.00 72.75 84 ILE A C 1
ATOM 664 O O . ILE A 1 84 ? -34.100 -42.167 30.887 1.00 72.75 84 ILE A O 1
ATOM 668 N N . ALA A 1 85 ? -34.283 -43.127 28.860 1.00 73.69 85 ALA A N 1
ATOM 669 C CA . ALA A 1 85 ? -34.316 -41.902 28.069 1.00 73.69 85 ALA A CA 1
ATOM 670 C C . ALA A 1 85 ? -35.526 -41.024 28.418 1.00 73.69 85 ALA A C 1
ATOM 672 O O . ALA A 1 85 ? -35.372 -39.827 28.652 1.00 73.69 85 ALA A O 1
ATOM 673 N N . SER A 1 86 ? -36.718 -41.618 28.521 1.00 69.56 86 SER A N 1
ATOM 674 C CA . SER A 1 86 ? -37.950 -40.897 28.869 1.00 69.56 86 SER A CA 1
ATOM 675 C C . SER A 1 86 ? -37.907 -40.328 30.288 1.00 69.56 86 SER A C 1
ATOM 677 O O . SER A 1 86 ? -38.320 -39.190 30.515 1.00 69.56 86 SER A O 1
ATOM 679 N N . LEU A 1 87 ? -37.360 -41.090 31.242 1.00 73.25 87 LEU A N 1
ATOM 680 C CA . LEU A 1 87 ? -37.143 -40.609 32.604 1.00 73.25 87 LEU A CA 1
ATOM 681 C C . LEU A 1 87 ? -36.148 -39.446 32.630 1.00 73.25 87 LEU A C 1
ATOM 683 O O . LEU A 1 87 ? -36.423 -38.421 33.246 1.00 73.25 87 LEU A O 1
ATOM 687 N N . ALA A 1 88 ? -35.005 -39.599 31.960 1.00 76.94 88 ALA A N 1
ATOM 688 C CA . ALA A 1 88 ? -33.998 -38.552 31.891 1.00 76.94 88 ALA A CA 1
ATOM 689 C C . ALA A 1 88 ? -34.568 -37.276 31.267 1.00 76.94 88 ALA A C 1
ATOM 691 O O . ALA A 1 88 ? -34.387 -36.208 31.843 1.00 76.94 88 ALA A O 1
ATOM 692 N N . LYS A 1 89 ? -35.324 -37.397 30.166 1.00 78.12 89 LYS A N 1
ATOM 693 C CA . LYS A 1 89 ? -36.010 -36.283 29.501 1.00 78.12 89 LYS A CA 1
ATOM 694 C C . LYS A 1 89 ? -36.948 -35.536 30.452 1.00 78.12 89 LYS A C 1
ATOM 696 O O . LYS A 1 89 ? -36.886 -34.318 30.497 1.00 78.12 89 LYS A O 1
ATOM 701 N N . SER A 1 90 ? -37.743 -36.251 31.250 1.00 71.31 90 SER A N 1
ATOM 702 C CA . SER A 1 90 ? -38.643 -35.640 32.241 1.00 71.31 90 SER A CA 1
ATOM 703 C C . SER A 1 90 ? -37.912 -34.948 33.398 1.00 71.31 90 SER A C 1
ATOM 705 O O . SER A 1 90 ? -38.503 -34.093 34.049 1.00 71.31 90 SER A O 1
ATOM 707 N N . ILE A 1 91 ? -36.665 -35.330 33.695 1.00 74.62 91 ILE A N 1
ATOM 708 C CA . ILE A 1 91 ? -35.853 -34.707 34.753 1.00 74.62 91 ILE A CA 1
ATOM 709 C C . ILE A 1 91 ? -35.188 -33.416 34.258 1.00 74.62 91 ILE A C 1
ATOM 711 O O . ILE A 1 91 ? -35.021 -32.495 35.044 1.00 74.62 91 ILE A O 1
ATOM 715 N N . ILE A 1 92 ? -34.805 -33.352 32.979 1.00 79.69 92 ILE A N 1
ATOM 716 C CA . ILE A 1 92 ? -34.097 -32.203 32.379 1.00 79.69 92 ILE A CA 1
ATOM 717 C C . ILE A 1 92 ? -35.022 -31.233 31.628 1.00 79.69 92 ILE A C 1
ATOM 719 O O . ILE A 1 92 ? -34.535 -30.301 30.985 1.00 79.69 92 ILE A O 1
ATOM 723 N N . GLU A 1 93 ? -36.336 -31.462 31.668 1.00 77.12 93 GLU A N 1
ATOM 724 C CA . GLU A 1 93 ? -37.348 -30.624 31.023 1.00 77.12 93 GLU A CA 1
ATOM 725 C C . GLU A 1 93 ? -37.570 -29.319 31.814 1.00 77.12 93 GLU A C 1
ATOM 727 O O . GLU A 1 93 ? -37.943 -29.395 32.984 1.00 77.12 93 GLU A O 1
ATOM 732 N N . PRO A 1 94 ? -37.373 -28.126 31.212 1.00 69.31 94 PRO A N 1
ATOM 733 C CA . PRO A 1 94 ? -37.415 -26.845 31.912 1.00 69.31 94 PRO A CA 1
ATOM 734 C C . PRO A 1 94 ? -38.744 -26.576 32.635 1.00 69.31 94 PRO A C 1
ATOM 736 O O . PRO A 1 94 ? -39.807 -26.931 32.121 1.00 69.31 94 PRO A O 1
ATOM 739 N N . PRO A 1 95 ? -38.727 -25.839 33.763 1.00 64.44 95 PRO A N 1
ATOM 740 C CA . PRO A 1 95 ? -37.571 -25.194 34.397 1.00 64.44 95 PRO A CA 1
ATOM 741 C C . PRO A 1 95 ? -36.778 -26.160 35.291 1.00 64.44 95 PRO A C 1
ATOM 743 O O . PRO A 1 95 ? -37.377 -26.830 36.129 1.00 64.44 95 PRO A O 1
ATOM 746 N N . VAL A 1 96 ? -35.445 -26.183 35.153 1.00 71.31 96 VAL A N 1
ATOM 747 C CA . VAL A 1 96 ? -34.565 -27.103 35.903 1.00 71.31 96 VAL A CA 1
ATOM 748 C C . VAL A 1 96 ? -33.303 -26.437 36.441 1.00 71.31 96 VAL A C 1
ATOM 750 O O . VAL A 1 96 ? -32.823 -25.450 35.880 1.00 71.31 96 VAL A O 1
ATOM 753 N N . THR A 1 97 ? -32.759 -26.975 37.532 1.00 75.44 97 THR A N 1
ATOM 754 C CA . THR A 1 97 ? -31.479 -26.542 38.116 1.00 75.44 97 THR A CA 1
ATOM 755 C C . THR A 1 97 ? -30.285 -27.307 37.538 1.00 75.44 97 THR A C 1
ATOM 757 O O . THR A 1 97 ? -30.432 -28.351 36.901 1.00 75.44 97 THR A O 1
ATOM 760 N N . GLU A 1 98 ? -29.068 -26.818 37.798 1.00 72.00 98 GLU A N 1
ATOM 761 C CA . GLU A 1 98 ? -27.834 -27.516 37.411 1.00 72.00 98 GLU A CA 1
ATOM 762 C C . GLU A 1 98 ? -27.756 -28.925 38.030 1.00 72.00 98 GLU A C 1
ATOM 764 O O . GLU A 1 98 ? -27.297 -29.873 37.393 1.00 72.00 98 GLU A O 1
ATOM 769 N N . GLU A 1 99 ? -28.265 -29.111 39.249 1.00 74.50 99 GLU A N 1
ATOM 770 C CA . GLU A 1 99 ? -28.343 -30.421 39.898 1.00 74.50 99 GLU A CA 1
ATOM 771 C C . GLU A 1 99 ? -29.292 -31.379 39.173 1.00 74.50 99 GLU A C 1
ATOM 773 O O . GLU A 1 99 ? -28.994 -32.569 39.069 1.00 74.50 99 GLU A O 1
ATOM 778 N N . GLU A 1 100 ?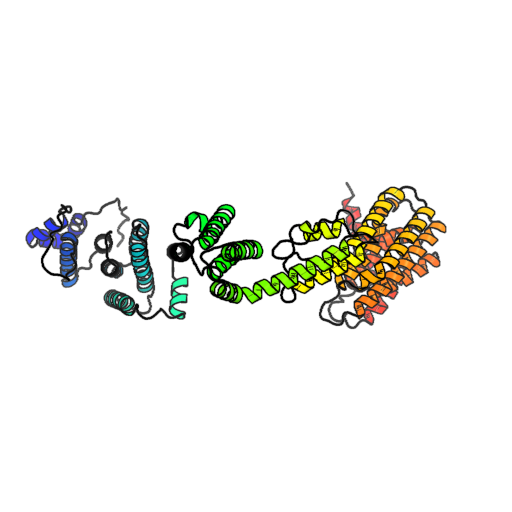 -30.416 -30.884 38.661 1.00 74.75 100 GLU A N 1
ATOM 779 C CA . GLU A 1 100 ? -31.378 -31.676 37.890 1.00 74.75 100 GLU A CA 1
ATOM 780 C C . GLU A 1 100 ? -30.805 -32.054 36.518 1.00 74.75 100 GLU A C 1
ATOM 782 O O . GLU A 1 100 ? -30.912 -33.217 36.121 1.00 74.75 100 GLU A O 1
ATOM 787 N N . ASP A 1 101 ? -30.069 -31.143 35.867 1.00 79.62 101 ASP A N 1
ATOM 788 C CA . ASP A 1 101 ? -29.299 -31.440 34.652 1.00 79.62 101 ASP A CA 1
ATOM 789 C C . ASP A 1 101 ? -28.284 -32.571 34.898 1.00 79.62 101 ASP A C 1
ATOM 791 O O . ASP A 1 101 ? -28.206 -33.534 34.124 1.00 79.62 101 ASP A O 1
ATOM 795 N N . ILE A 1 102 ? -27.541 -32.508 36.013 1.00 78.19 102 ILE A N 1
ATOM 796 C CA . ILE A 1 102 ? -26.585 -33.551 36.422 1.00 78.19 102 ILE A CA 1
ATOM 797 C C . ILE A 1 102 ? -27.307 -34.878 36.691 1.00 78.19 102 ILE A C 1
ATOM 799 O O . ILE A 1 102 ? -26.827 -35.935 36.268 1.00 78.19 102 ILE A O 1
ATOM 803 N N . ILE A 1 103 ? -28.447 -34.857 37.391 1.00 76.69 103 ILE A N 1
ATOM 804 C CA . ILE A 1 103 ? -29.225 -36.063 37.702 1.00 76.69 103 ILE A CA 1
ATOM 805 C C . ILE A 1 103 ? -29.739 -36.702 36.412 1.00 76.69 103 ILE A C 1
ATOM 807 O O . ILE A 1 103 ? -29.524 -37.900 36.212 1.00 76.69 103 ILE A O 1
ATOM 811 N N . GLY A 1 104 ? -30.356 -35.936 35.518 1.00 79.06 104 GLY A N 1
ATOM 812 C CA . GLY A 1 104 ? -30.882 -36.449 34.258 1.00 79.06 104 GLY A CA 1
ATOM 813 C C . GLY A 1 104 ? -29.792 -37.019 33.353 1.00 79.06 104 GLY A C 1
ATOM 814 O O . GLY A 1 104 ? -29.898 -38.161 32.901 1.00 79.06 104 GLY A O 1
ATOM 815 N N . CYS A 1 105 ? -28.671 -36.310 33.192 1.00 80.00 105 CYS A N 1
ATOM 816 C CA . CYS A 1 105 ? -27.528 -36.827 32.434 1.00 80.00 105 CYS A CA 1
ATOM 817 C C . CYS A 1 105 ? -26.893 -38.062 33.096 1.00 80.00 105 CYS A C 1
ATOM 819 O O . CYS A 1 105 ? -26.381 -38.944 32.404 1.00 80.00 105 CYS A O 1
ATOM 821 N N . SER A 1 106 ? -26.983 -38.202 34.425 1.00 75.62 106 SER A N 1
ATOM 822 C CA . SER A 1 106 ? -26.545 -39.420 35.120 1.00 75.62 106 SER A CA 1
ATOM 823 C C . SER A 1 106 ? -27.405 -40.646 34.789 1.00 75.62 106 SER A C 1
ATOM 825 O O . SER A 1 106 ? -26.883 -41.765 34.772 1.00 75.62 106 SER A O 1
ATOM 827 N N . PHE A 1 107 ? -28.696 -40.452 34.488 1.00 76.50 107 PHE A N 1
ATOM 828 C CA . PHE A 1 107 ? -29.564 -41.514 33.980 1.00 76.50 107 PHE A CA 1
ATOM 829 C C . PHE A 1 107 ? -29.186 -41.889 32.546 1.00 76.50 107 PHE A C 1
ATOM 831 O O . PHE A 1 107 ? -29.043 -43.081 32.273 1.00 76.50 107 PHE A O 1
ATOM 838 N N . LEU A 1 108 ? -28.905 -40.904 31.682 1.00 80.56 108 LEU A N 1
ATOM 839 C CA . LEU A 1 108 ? -28.462 -41.125 30.296 1.00 80.56 108 LEU A CA 1
ATOM 840 C C . LEU A 1 108 ? -27.149 -41.920 30.192 1.00 80.56 108 LEU A C 1
ATOM 842 O O . LEU A 1 108 ? -26.890 -42.557 29.173 1.00 80.56 108 LEU A O 1
ATOM 846 N N . LEU A 1 109 ? -26.306 -41.923 31.234 1.00 76.12 109 LEU A N 1
ATOM 847 C CA . LEU A 1 109 ? -25.073 -42.729 31.273 1.00 76.12 109 LEU A CA 1
ATOM 848 C C . LEU A 1 109 ? -25.331 -44.244 31.371 1.00 76.12 109 LEU A C 1
ATOM 850 O O . LEU A 1 109 ? -24.383 -45.023 31.260 1.00 76.12 109 LEU A O 1
ATOM 854 N N . ASN A 1 110 ? -26.581 -44.663 31.604 1.00 75.00 110 ASN A N 1
ATOM 855 C CA . ASN A 1 110 ? -26.987 -46.071 31.582 1.00 75.00 110 ASN A CA 1
ATOM 856 C C . ASN A 1 110 ? -27.381 -46.575 30.189 1.00 75.00 110 ASN A C 1
ATOM 858 O O . ASN A 1 110 ? -27.558 -47.780 30.046 1.00 75.00 110 ASN A O 1
ATOM 862 N N . LEU A 1 111 ? -27.519 -45.688 29.197 1.00 74.12 111 LEU A N 1
ATOM 863 C CA . LEU A 1 111 ? -27.874 -46.071 27.831 1.00 74.12 111 LEU A CA 1
ATOM 864 C C . LEU A 1 111 ? -26.737 -46.855 27.169 1.00 74.12 111 LEU A C 1
ATOM 866 O O . LEU A 1 111 ? -25.556 -46.537 27.365 1.00 74.12 111 LEU A O 1
ATOM 870 N N . VAL A 1 112 ? -27.097 -47.836 26.338 1.00 68.88 112 VAL A N 1
ATOM 871 C CA . VAL A 1 112 ? -26.146 -48.683 25.601 1.00 68.88 112 VAL A CA 1
ATOM 872 C C . VAL A 1 112 ? -25.316 -47.854 24.610 1.00 68.88 112 VAL A C 1
ATOM 874 O O . VAL A 1 112 ? -24.133 -48.137 24.421 1.00 68.88 112 VAL A O 1
ATOM 877 N N . GLY A 1 113 ? -25.890 -46.790 24.033 1.00 66.88 113 GLY A N 1
ATOM 878 C CA . GLY A 1 113 ? -25.216 -45.874 23.104 1.00 66.88 113 GLY A CA 1
ATOM 879 C C . GLY A 1 113 ? -25.285 -44.402 23.526 1.00 66.88 113 GLY A C 1
ATOM 880 O O . GLY A 1 113 ? -26.308 -43.945 24.032 1.00 66.88 113 GLY A O 1
ATOM 881 N N . ALA A 1 114 ? -24.204 -43.650 23.278 1.00 66.50 114 ALA A N 1
ATOM 882 C CA . ALA A 1 114 ? -24.108 -42.219 23.601 1.00 66.50 114 ALA A CA 1
ATOM 883 C C . ALA A 1 114 ? -25.077 -41.363 22.774 1.00 66.50 114 ALA A C 1
ATOM 885 O O . ALA A 1 114 ? -25.587 -40.359 23.262 1.00 66.50 114 ALA A O 1
ATOM 886 N N . PHE A 1 115 ? -25.327 -41.765 21.524 1.00 68.44 115 PHE A N 1
ATOM 887 C CA . PHE A 1 115 ? -26.058 -40.973 20.533 1.00 68.44 115 PHE A CA 1
ATOM 888 C C . PHE A 1 115 ? -27.466 -40.582 20.995 1.00 68.44 115 PHE A C 1
ATOM 890 O O . PHE A 1 115 ? -27.816 -39.410 20.922 1.00 68.44 115 PHE A O 1
ATOM 897 N N . ASN A 1 116 ? -28.224 -41.520 21.572 1.00 72.19 116 ASN A N 1
ATOM 898 C CA . ASN A 1 116 ? -29.573 -41.239 22.073 1.00 72.19 116 ASN A CA 1
ATOM 899 C C . ASN A 1 116 ? -29.559 -40.257 23.253 1.00 72.19 116 ASN A C 1
ATOM 901 O O . ASN A 1 116 ? -30.464 -39.444 23.395 1.00 72.19 116 ASN A O 1
ATOM 905 N N . GLY A 1 117 ? -28.541 -40.319 24.118 1.00 74.38 117 GLY A N 1
ATOM 906 C CA . GLY A 1 117 ? -28.408 -39.358 25.210 1.00 74.38 117 GLY A CA 1
ATOM 907 C C . GLY A 1 117 ? -27.990 -37.979 24.715 1.00 74.38 117 GLY A C 1
ATOM 908 O O . GLY A 1 117 ? -28.534 -36.985 25.183 1.00 74.38 117 GLY A O 1
ATOM 909 N N . VAL A 1 118 ? -27.083 -37.919 23.735 1.00 75.06 118 VAL A N 1
ATOM 910 C CA . VAL A 1 118 ? -26.684 -36.666 23.083 1.00 75.06 118 VAL A CA 1
ATOM 911 C C . VAL A 1 118 ? -27.901 -35.986 22.460 1.00 75.06 118 VAL A C 1
ATOM 913 O O . VAL A 1 118 ? -28.155 -34.839 22.798 1.00 75.06 118 VAL A O 1
ATOM 916 N N . GLU A 1 119 ? -28.709 -36.693 21.666 1.00 78.38 119 GLU A N 1
ATOM 917 C CA . GLU A 1 119 ? -29.898 -36.135 20.999 1.00 78.38 119 GLU A CA 1
ATOM 918 C C . GLU A 1 119 ? -30.881 -35.472 21.978 1.00 78.38 119 GLU A C 1
ATOM 920 O O . GLU A 1 119 ? -31.368 -34.368 21.737 1.00 78.38 119 GLU A O 1
ATOM 925 N N . ILE A 1 120 ? -31.127 -36.098 23.133 1.00 81.38 120 ILE A N 1
ATOM 926 C CA . ILE A 1 120 ? -32.013 -35.533 24.158 1.00 81.38 120 ILE A CA 1
ATOM 927 C C . ILE A 1 120 ? -31.416 -34.237 24.731 1.00 81.38 120 ILE A C 1
ATOM 929 O O . ILE A 1 120 ? -32.147 -33.276 24.967 1.00 81.38 120 ILE A O 1
ATOM 933 N N . ILE A 1 121 ? -30.101 -34.187 24.947 1.00 81.81 121 ILE A N 1
ATOM 934 C CA . ILE A 1 121 ? -29.422 -32.995 25.470 1.00 81.81 121 ILE A CA 1
ATOM 935 C C . ILE A 1 121 ? -29.391 -31.878 24.411 1.00 81.81 121 ILE A C 1
ATOM 937 O O . ILE A 1 121 ? -29.605 -30.713 24.747 1.00 81.81 121 ILE A O 1
ATOM 941 N N . GLU A 1 122 ? -29.183 -32.217 23.136 1.00 79.44 122 GLU A N 1
ATOM 942 C CA . GLU A 1 122 ? -29.258 -31.269 22.018 1.00 79.44 122 GLU A CA 1
ATOM 943 C C . GLU A 1 122 ? -30.655 -30.649 21.891 1.00 79.44 122 GLU A C 1
ATOM 945 O O . GLU A 1 122 ? -30.783 -29.443 21.675 1.00 79.44 122 GLU A O 1
ATOM 950 N N . GLU A 1 123 ? -31.709 -31.441 22.088 1.00 82.12 123 GLU A N 1
ATOM 951 C CA . GLU A 1 123 ? -33.083 -30.940 22.090 1.00 82.12 123 GLU A CA 1
ATOM 952 C C . GLU A 1 123 ? -33.335 -29.979 23.264 1.00 82.12 123 GLU A C 1
ATOM 954 O O . GLU A 1 123 ? -33.933 -28.917 23.089 1.00 82.12 123 GLU A O 1
ATOM 959 N N . GLN A 1 124 ? -32.792 -30.270 24.451 1.00 81.69 124 GLN A N 1
ATOM 960 C CA . GLN A 1 124 ? -32.870 -29.343 25.587 1.00 81.69 124 GLN A CA 1
ATOM 961 C C . GLN A 1 124 ? -32.106 -28.036 25.355 1.00 81.69 124 GLN A C 1
ATOM 963 O O . GLN A 1 124 ? -32.566 -26.975 25.780 1.00 81.69 124 GLN A O 1
ATOM 968 N N . LEU A 1 125 ? -30.973 -28.083 24.649 1.00 80.19 125 LEU A N 1
ATOM 969 C CA . LEU A 1 125 ? -30.241 -26.880 24.239 1.00 80.19 125 LEU A CA 1
ATOM 970 C C . LEU A 1 125 ? -31.064 -25.993 23.297 1.00 80.19 125 LEU A C 1
ATOM 972 O O . LEU A 1 125 ? -30.936 -24.772 23.358 1.00 80.19 125 LEU A O 1
ATOM 976 N N . ARG A 1 126 ? -31.918 -26.585 22.451 1.00 79.81 126 ARG A N 1
ATOM 977 C CA . ARG A 1 126 ? -32.797 -25.844 21.530 1.00 79.81 126 ARG A CA 1
ATOM 978 C C . ARG A 1 126 ? -34.007 -25.225 22.224 1.00 79.81 126 ARG A C 1
ATOM 980 O O . ARG A 1 126 ? -34.414 -24.130 21.846 1.00 79.81 126 ARG A O 1
ATOM 987 N N . ILE A 1 127 ? -34.582 -25.914 23.209 1.00 80.31 127 ILE A N 1
ATOM 988 C CA . ILE A 1 127 ? -35.806 -25.474 23.899 1.00 80.31 127 ILE A CA 1
ATOM 989 C C . ILE A 1 127 ? -35.520 -24.342 24.900 1.00 80.31 127 ILE A C 1
ATOM 991 O O . ILE A 1 127 ? -36.357 -23.460 25.102 1.00 80.31 127 ILE A O 1
ATOM 995 N N . ARG A 1 128 ? -34.344 -24.341 25.538 1.00 80.19 128 ARG A N 1
ATOM 996 C CA . ARG A 1 128 ? -33.998 -23.357 26.575 1.00 80.19 128 ARG A CA 1
ATOM 997 C C . ARG A 1 128 ? -33.647 -21.998 25.969 1.00 80.19 128 ARG A C 1
ATOM 999 O O . ARG A 1 128 ? -32.780 -21.890 25.109 1.00 80.19 128 ARG A O 1
ATOM 1006 N N . GLY A 1 129 ? -34.283 -20.940 26.474 1.00 65.75 129 GLY A N 1
ATOM 1007 C CA . GLY A 1 129 ? -33.996 -19.554 26.078 1.00 65.75 129 GLY A CA 1
ATOM 1008 C C . GLY A 1 129 ? -33.019 -18.818 27.003 1.00 65.75 129 GLY A C 1
ATOM 1009 O O . GLY A 1 129 ? -32.364 -17.865 26.581 1.00 65.75 129 GLY A O 1
ATOM 1010 N N . ASN A 1 130 ? -32.902 -19.246 28.263 1.00 76.75 130 ASN A N 1
ATOM 1011 C CA . ASN A 1 130 ? -32.098 -18.572 29.280 1.00 76.75 130 ASN A CA 1
ATOM 1012 C C . ASN A 1 130 ? -30.612 -18.950 29.163 1.00 76.75 130 ASN A C 1
ATOM 1014 O O . ASN A 1 130 ? -30.258 -20.123 29.244 1.00 76.75 130 ASN A O 1
ATOM 1018 N N . TYR A 1 131 ? -29.727 -17.955 29.045 1.00 71.31 131 TYR A N 1
ATOM 1019 C CA . TYR A 1 131 ? -28.278 -18.158 28.929 1.00 71.31 131 TYR A CA 1
ATOM 1020 C C . TYR A 1 131 ? -27.695 -19.033 30.050 1.00 71.31 131 TYR A C 1
ATOM 1022 O O . TYR A 1 131 ? -26.868 -19.900 29.778 1.00 71.31 131 TYR A O 1
ATOM 1030 N N . GLN A 1 132 ? -28.138 -18.853 31.298 1.00 72.88 132 GLN A N 1
ATOM 1031 C CA . GLN A 1 132 ? -27.609 -19.618 32.430 1.00 72.88 132 GLN A CA 1
ATOM 1032 C C . GLN A 1 132 ? -28.030 -21.095 32.369 1.00 72.88 132 GLN A C 1
ATOM 1034 O O . GLN A 1 132 ? -27.220 -21.978 32.647 1.00 72.88 132 GLN A O 1
ATOM 1039 N N . GLU A 1 133 ? -29.256 -21.368 31.921 1.00 76.81 133 GLU A N 1
ATOM 1040 C CA . GLU A 1 133 ? -29.773 -22.727 31.724 1.00 76.81 133 GLU A CA 1
ATOM 1041 C C . GLU A 1 133 ? -29.114 -23.421 30.527 1.00 76.81 133 GLU A C 1
ATOM 1043 O O . GLU A 1 133 ? -28.817 -24.612 30.609 1.00 76.81 133 GLU A O 1
ATOM 1048 N N . ILE A 1 134 ? -28.847 -22.679 29.442 1.00 76.81 134 ILE A N 1
ATOM 1049 C CA . ILE A 1 134 ? -28.117 -23.173 28.265 1.00 76.81 134 ILE A CA 1
ATOM 1050 C C . ILE A 1 134 ? -26.668 -23.504 28.655 1.00 76.81 134 ILE A C 1
ATOM 1052 O O . ILE A 1 134 ? -26.178 -24.583 28.334 1.00 76.81 134 ILE A O 1
ATOM 1056 N N . CYS A 1 135 ? -25.985 -22.626 29.400 1.00 72.62 135 CYS A N 1
ATOM 1057 C CA . CYS A 1 135 ? -24.632 -22.885 29.899 1.00 72.62 135 CYS A CA 1
ATOM 1058 C C . CYS A 1 135 ? -24.572 -24.095 30.842 1.00 72.62 135 CYS A C 1
ATOM 1060 O O . CYS A 1 135 ? -23.605 -24.857 30.795 1.00 72.62 135 CYS A O 1
ATOM 1062 N N . SER A 1 136 ? -25.582 -24.276 31.696 1.00 77.62 136 SER A N 1
ATOM 1063 C CA . SER A 1 136 ? -25.688 -25.435 32.588 1.00 77.62 136 SER A CA 1
ATOM 1064 C C . SER A 1 136 ? -25.738 -26.740 31.791 1.00 77.62 136 SER A C 1
ATOM 1066 O O . SER A 1 136 ? -24.799 -27.540 31.855 1.00 77.62 136 SER A O 1
ATOM 1068 N N . ILE A 1 137 ? -26.764 -26.917 30.952 1.00 81.00 137 ILE A N 1
ATOM 1069 C CA . ILE A 1 137 ? -26.962 -28.156 30.190 1.00 81.00 137 ILE A CA 1
ATOM 1070 C C . ILE A 1 137 ? -25.847 -28.401 29.173 1.00 81.00 137 ILE A C 1
ATOM 1072 O O . ILE A 1 137 ? -25.466 -29.547 28.953 1.00 81.00 137 ILE A O 1
ATOM 1076 N N . MET A 1 138 ? -25.252 -27.344 28.611 1.00 78.75 138 MET A N 1
ATOM 1077 C CA . MET A 1 138 ? -24.088 -27.454 27.736 1.00 78.75 138 MET A CA 1
ATOM 1078 C C . MET A 1 138 ? -22.888 -28.064 28.471 1.00 78.75 138 MET A C 1
ATOM 1080 O O . MET A 1 138 ? -22.276 -29.014 27.983 1.00 78.75 138 MET A O 1
ATOM 1084 N N . ASN A 1 139 ? -22.556 -27.554 29.660 1.00 76.12 139 ASN A N 1
ATOM 1085 C CA . ASN A 1 139 ? -21.443 -28.074 30.455 1.00 76.12 139 ASN A CA 1
ATOM 1086 C C . ASN A 1 139 ? -21.678 -29.531 30.877 1.00 76.12 139 ASN A C 1
ATOM 1088 O O . ASN A 1 139 ? -20.762 -30.362 30.817 1.00 76.12 139 ASN A O 1
ATOM 1092 N N . VAL A 1 140 ? -22.909 -29.857 31.281 1.00 78.56 140 VAL A N 1
ATOM 1093 C CA . VAL A 1 140 ? -23.298 -31.224 31.650 1.00 78.56 140 VAL A CA 1
ATOM 1094 C C . VAL A 1 140 ? -23.276 -32.151 30.432 1.00 78.56 140 VAL A C 1
ATOM 1096 O O . VAL A 1 140 ? -22.728 -33.248 30.525 1.00 78.56 140 VAL A O 1
ATOM 1099 N N . GLY A 1 141 ? -23.751 -31.695 29.274 1.00 78.19 141 GLY A N 1
ATOM 1100 C CA . GLY A 1 141 ? -23.773 -32.440 28.014 1.00 78.19 141 GLY A CA 1
ATOM 1101 C C . GLY A 1 141 ? -22.399 -32.734 27.420 1.00 78.19 141 GLY A C 1
ATOM 1102 O O . GLY A 1 141 ? -22.131 -33.861 26.991 1.00 78.19 141 GLY A O 1
ATOM 1103 N N . MET A 1 142 ? -21.484 -31.763 27.473 1.00 74.12 142 MET A N 1
ATOM 1104 C CA . MET A 1 142 ? -20.084 -31.982 27.100 1.00 74.12 142 MET A CA 1
ATOM 1105 C C . MET A 1 142 ? -19.443 -33.028 28.015 1.00 74.12 142 MET A C 1
ATOM 1107 O O . MET A 1 142 ? -18.813 -33.969 27.538 1.00 74.12 142 MET A O 1
ATOM 1111 N N . THR A 1 143 ? -19.666 -32.927 29.328 1.00 74.38 143 THR A N 1
ATOM 1112 C CA . THR A 1 143 ? -19.138 -33.902 30.294 1.00 74.38 143 THR A CA 1
ATOM 1113 C C . THR A 1 143 ? -19.739 -35.293 30.084 1.00 74.38 143 THR A C 1
ATOM 1115 O O . THR A 1 143 ? -19.010 -36.281 30.113 1.00 74.38 143 THR A O 1
ATOM 1118 N N . TYR A 1 144 ? -21.044 -35.384 29.814 1.00 78.38 144 TYR A N 1
ATOM 1119 C CA . TYR A 1 144 ? -21.729 -36.627 29.457 1.00 78.38 144 TYR A CA 1
ATOM 1120 C C . TYR A 1 144 ? -21.075 -37.308 28.248 1.00 78.38 144 TYR A C 1
ATOM 1122 O O . TYR A 1 144 ? -20.703 -38.480 28.329 1.00 78.38 144 TYR A O 1
ATOM 1130 N N . SER A 1 145 ? -20.872 -36.555 27.165 1.00 71.44 145 SER A N 1
ATOM 1131 C CA . SER A 1 145 ? -20.288 -37.061 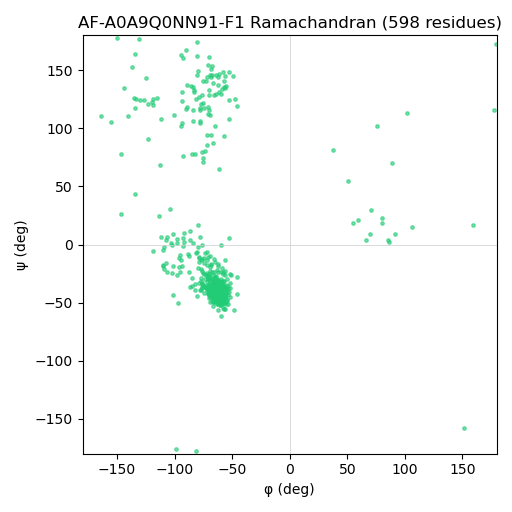25.918 1.00 71.44 145 SER A CA 1
ATOM 1132 C C . SER A 1 145 ? -18.873 -37.602 26.136 1.00 71.44 145 SER A C 1
ATOM 1134 O O . SER A 1 145 ? -18.527 -38.672 25.640 1.00 71.44 145 SER A O 1
ATOM 1136 N N . LEU A 1 146 ? -18.072 -36.914 26.954 1.00 70.25 146 LEU A N 1
ATOM 1137 C CA . LEU A 1 146 ? -16.720 -37.351 27.309 1.00 70.25 146 LEU A CA 1
ATOM 1138 C C . LEU A 1 146 ? -16.712 -38.644 28.121 1.00 70.25 146 LEU A C 1
ATOM 1140 O O . LEU A 1 146 ? -15.905 -39.526 27.851 1.00 70.25 146 LEU A O 1
ATOM 1144 N N . LEU A 1 147 ? -17.605 -38.763 29.106 1.00 71.00 147 LEU A N 1
ATOM 1145 C CA . LEU A 1 147 ? -17.698 -39.937 29.981 1.00 71.00 147 LEU A CA 1
ATOM 1146 C C . LEU A 1 147 ? -18.262 -41.175 29.280 1.00 71.00 147 LEU A C 1
ATOM 1148 O O . LEU A 1 147 ? -18.003 -42.298 29.718 1.00 71.00 147 LEU A O 1
ATOM 1152 N N . HIS A 1 148 ? -19.074 -40.981 28.239 1.00 68.25 148 HIS A N 1
ATOM 1153 C CA . HIS A 1 148 ? -19.617 -42.079 27.441 1.00 68.25 148 HIS A CA 1
ATOM 1154 C C . HIS A 1 148 ? -18.608 -42.549 26.380 1.00 68.25 148 HIS A C 1
ATOM 1156 O O . HIS A 1 148 ? -18.411 -43.754 26.232 1.00 68.25 148 HIS A O 1
ATOM 1162 N N . ASN A 1 149 ? -17.880 -41.617 25.746 1.00 61.78 149 ASN A N 1
ATOM 1163 C CA . ASN A 1 149 ? -16.865 -41.919 24.725 1.00 61.78 149 ASN A CA 1
ATOM 1164 C C . ASN A 1 149 ? -15.505 -42.374 25.291 1.00 61.78 149 ASN A C 1
ATOM 1166 O O . ASN A 1 149 ? -14.740 -43.026 24.578 1.00 61.78 149 ASN A O 1
ATOM 1170 N N . SER A 1 150 ? -15.177 -42.088 26.558 1.00 57.81 150 SER A N 1
ATOM 1171 C CA . SER A 1 150 ? -13.950 -42.577 27.203 1.00 57.81 150 SER A CA 1
ATOM 1172 C C . SER A 1 150 ? -14.070 -44.062 27.583 1.00 57.81 150 SER A C 1
ATOM 1174 O O . SER A 1 150 ? -14.184 -44.451 28.745 1.00 57.81 150 SER A O 1
ATOM 1176 N N . GLY A 1 151 ? -13.996 -44.944 26.584 1.00 52.28 151 GLY A N 1
ATOM 1177 C CA . GLY A 1 151 ? -14.010 -46.404 26.766 1.00 52.28 151 GLY A CA 1
ATOM 1178 C C . GLY A 1 151 ? -12.864 -46.976 27.623 1.00 52.28 151 GLY A C 1
ATOM 1179 O O . GLY A 1 151 ? -12.808 -48.184 27.825 1.00 52.28 151 GLY A O 1
ATOM 1180 N N . VAL A 1 152 ? -11.953 -46.134 28.127 1.00 49.53 152 VAL A N 1
ATOM 1181 C CA . VAL A 1 152 ? -10.670 -46.533 28.725 1.00 49.53 152 VAL A CA 1
ATOM 1182 C C . VAL A 1 152 ? -10.667 -46.497 30.265 1.00 49.53 152 VAL A C 1
ATOM 1184 O O . VAL A 1 152 ? -9.915 -47.252 30.873 1.00 49.53 152 VAL A O 1
ATOM 1187 N N . GLU A 1 153 ? -11.524 -45.708 30.931 1.00 52.00 153 GLU A N 1
ATOM 1188 C CA . GLU A 1 153 ? -11.410 -45.494 32.395 1.00 52.00 153 GLU A CA 1
ATOM 1189 C C . GLU A 1 153 ? -12.514 -46.126 33.259 1.00 52.00 153 GLU A C 1
ATOM 1191 O O . GLU A 1 153 ? -12.319 -46.313 34.459 1.00 52.00 153 GLU A O 1
ATOM 1196 N N . CYS A 1 154 ? -13.670 -46.486 32.695 1.00 57.62 154 CYS A N 1
ATOM 1197 C CA . CYS A 1 154 ? -14.824 -46.941 33.482 1.00 57.62 154 CYS A CA 1
ATOM 1198 C C . CYS A 1 154 ? -15.304 -48.336 33.057 1.00 57.62 154 CYS A C 1
ATOM 1200 O O . CYS A 1 154 ? -15.756 -48.525 31.931 1.00 57.62 154 CYS A O 1
ATOM 1202 N N . LYS A 1 155 ? -15.304 -49.301 33.989 1.00 57.88 155 LYS A N 1
ATOM 1203 C CA . LYS A 1 155 ? -15.752 -50.692 33.765 1.00 57.88 155 LYS A CA 1
ATOM 1204 C C . LYS A 1 155 ? -17.281 -50.874 33.807 1.00 57.88 155 LYS A C 1
ATOM 1206 O O . LYS A 1 155 ? -17.760 -51.983 33.597 1.00 57.88 155 LYS A O 1
ATOM 1211 N N . GLY A 1 156 ? -18.058 -49.816 34.077 1.00 66.31 156 GLY A N 1
ATOM 1212 C CA . GLY A 1 156 ? -19.525 -49.869 34.043 1.00 66.31 156 GLY A CA 1
ATOM 1213 C C . GLY A 1 156 ? -20.246 -48.556 34.400 1.00 66.31 156 GLY A C 1
ATOM 1214 O O . GLY A 1 156 ? -19.609 -47.603 34.863 1.00 66.31 156 GLY A O 1
ATOM 1215 N N . PRO A 1 157 ? -21.586 -48.494 34.239 1.00 65.75 157 PRO A N 1
ATOM 1216 C CA . PRO A 1 157 ? -22.390 -47.275 34.419 1.00 65.75 157 PRO A CA 1
ATOM 1217 C C . PRO A 1 157 ? -22.285 -46.633 35.812 1.00 65.75 157 PRO A C 1
ATOM 1219 O O . PRO A 1 157 ? -22.345 -45.412 35.945 1.00 65.75 157 PRO A O 1
ATOM 1222 N N . ALA A 1 158 ? -22.083 -47.437 36.861 1.00 66.94 158 ALA A N 1
ATOM 1223 C CA . ALA A 1 158 ? -21.926 -46.943 38.231 1.00 66.94 158 ALA A CA 1
ATOM 1224 C C . ALA A 1 158 ? -20.658 -46.089 38.417 1.00 66.94 158 ALA A C 1
ATOM 1226 O O . ALA A 1 158 ? -20.715 -45.055 39.079 1.00 66.94 158 ALA A O 1
ATOM 1227 N N . GLN A 1 159 ? -19.541 -46.474 37.786 1.00 68.38 159 GLN A N 1
ATOM 1228 C CA . GLN A 1 159 ? -18.295 -45.698 37.826 1.00 68.38 159 GLN A CA 1
ATOM 1229 C C . GLN A 1 159 ? -18.416 -44.399 37.020 1.00 68.38 159 GLN A C 1
ATOM 1231 O O . GLN A 1 159 ? -17.967 -43.357 37.489 1.00 68.38 159 GLN A O 1
ATOM 1236 N N .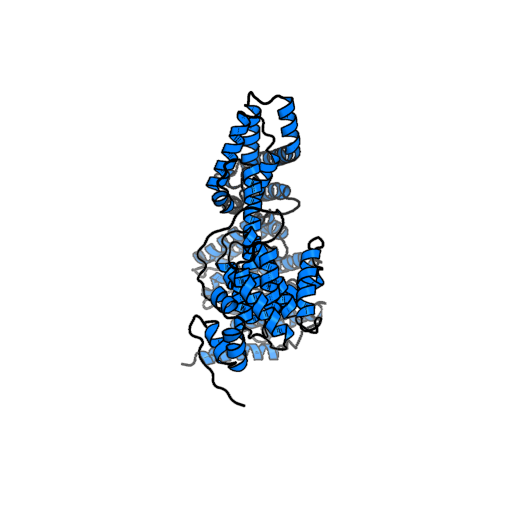 ARG A 1 160 ? -19.109 -44.427 35.870 1.00 70.19 160 ARG A N 1
ATOM 1237 C CA . ARG A 1 160 ? -19.376 -43.222 35.061 1.00 70.19 160 ARG A CA 1
ATOM 1238 C C . ARG A 1 160 ? -20.206 -42.186 35.826 1.00 70.19 160 ARG A C 1
ATOM 1240 O O . ARG A 1 160 ? -19.892 -41.001 35.783 1.00 70.19 160 ARG A O 1
ATOM 1247 N N . ARG A 1 161 ? -21.234 -42.622 36.570 1.00 69.44 161 ARG A N 1
ATOM 1248 C CA . ARG A 1 161 ? -22.061 -41.730 37.410 1.00 69.44 161 ARG A CA 1
ATOM 1249 C C . ARG A 1 161 ? -21.272 -41.084 38.546 1.00 69.44 161 ARG A C 1
ATOM 1251 O O . ARG A 1 161 ? -21.477 -39.906 38.831 1.00 69.44 161 ARG A O 1
ATOM 1258 N N . GLU A 1 162 ? -20.385 -41.841 39.186 1.00 70.50 162 GLU A N 1
ATOM 1259 C CA . GLU A 1 162 ? -19.533 -41.306 40.250 1.00 70.50 162 GLU A CA 1
ATOM 1260 C C . GLU A 1 162 ? -18.512 -40.303 39.693 1.00 70.50 162 GLU A C 1
ATOM 1262 O O . GLU A 1 162 ? -18.311 -39.245 40.288 1.00 70.50 162 GLU A O 1
ATOM 1267 N N . LEU A 1 163 ? -17.941 -40.567 38.510 1.00 70.56 163 LEU A N 1
ATOM 1268 C CA . LEU A 1 163 ? -17.038 -39.630 37.835 1.00 70.56 163 LEU A CA 1
ATOM 1269 C C . LEU A 1 163 ? -17.754 -38.335 37.417 1.00 70.56 163 LEU A C 1
ATOM 1271 O O . LEU A 1 163 ? -17.200 -37.256 37.608 1.00 70.56 163 LEU A O 1
ATOM 1275 N N . LEU A 1 164 ? -18.993 -38.422 36.910 1.00 71.12 164 LEU A N 1
ATOM 1276 C CA . LEU A 1 164 ? -19.824 -37.252 36.592 1.00 71.12 164 LEU A CA 1
ATOM 1277 C C . LEU A 1 164 ? -20.031 -36.381 37.837 1.00 71.12 164 LEU A C 1
ATOM 1279 O O . LEU A 1 164 ? -19.743 -35.187 37.818 1.00 71.12 164 LEU A O 1
ATOM 1283 N N . ARG A 1 165 ? -20.465 -36.984 38.950 1.00 69.50 165 ARG A N 1
ATOM 1284 C CA . ARG A 1 165 ? -20.663 -36.261 40.217 1.00 69.50 165 ARG A CA 1
ATOM 1285 C C . ARG A 1 165 ? -19.368 -35.653 40.746 1.00 69.50 165 ARG A C 1
ATOM 1287 O O . ARG A 1 165 ? -19.401 -34.551 41.287 1.00 69.50 165 ARG A O 1
ATOM 1294 N N . ARG A 1 166 ? -18.240 -36.352 40.598 1.00 72.25 166 ARG A N 1
ATOM 1295 C CA . ARG A 1 166 ? -16.926 -35.860 41.016 1.00 72.25 166 ARG A CA 1
ATOM 1296 C C . ARG A 1 166 ? -16.481 -34.653 40.185 1.00 72.25 166 ARG A C 1
ATOM 1298 O O . ARG A 1 166 ? -16.182 -33.626 40.782 1.00 72.25 166 ARG A O 1
ATOM 1305 N N . LYS A 1 167 ? -16.548 -34.722 38.849 1.00 69.75 167 LYS A N 1
ATOM 1306 C CA . LYS A 1 167 ? -16.161 -33.612 37.954 1.00 69.75 167 LYS A CA 1
ATOM 1307 C C . LYS A 1 167 ? -16.956 -32.329 38.215 1.00 69.75 167 LYS A C 1
ATOM 1309 O O . LYS A 1 167 ? -16.393 -31.241 38.174 1.00 69.75 167 LYS A O 1
ATOM 1314 N N . PHE A 1 168 ? -18.242 -32.445 38.552 1.00 68.25 168 PHE A N 1
ATOM 1315 C CA . PHE A 1 168 ? -19.065 -31.283 38.907 1.00 68.25 168 PHE A CA 1
ATOM 1316 C C . PHE A 1 168 ? -18.814 -30.753 40.326 1.00 68.25 168 PHE A C 1
ATOM 1318 O O . PHE A 1 168 ? -18.925 -29.551 40.544 1.00 68.25 168 PHE A O 1
ATOM 1325 N N . LYS A 1 169 ? -18.403 -31.601 41.279 1.00 66.75 169 LYS A N 1
ATOM 1326 C CA . LYS A 1 169 ? -17.926 -31.149 42.601 1.00 66.75 169 LYS A CA 1
ATOM 1327 C C . LYS A 1 169 ? -16.535 -30.504 42.546 1.00 66.75 169 LYS A C 1
ATOM 1329 O O . LYS A 1 169 ? -16.220 -29.667 43.384 1.00 66.75 169 LYS A O 1
ATOM 1334 N N . GLU A 1 170 ? -15.715 -30.874 41.564 1.00 62.50 170 GLU A N 1
ATOM 1335 C CA . GLU A 1 170 ? -14.349 -30.374 41.358 1.00 62.50 170 GLU A CA 1
ATOM 1336 C C . GLU A 1 170 ? -14.274 -29.041 40.589 1.00 62.50 170 GLU A C 1
ATOM 1338 O O . GLU A 1 170 ? -13.174 -28.515 40.425 1.00 62.50 170 GLU A O 1
ATOM 1343 N N . LYS A 1 171 ? -15.413 -28.439 40.197 1.00 54.88 171 LYS A N 1
ATOM 1344 C CA . LYS A 1 171 ? -15.560 -27.150 39.469 1.00 54.88 171 LYS A CA 1
ATOM 1345 C C . LYS A 1 171 ? -14.847 -25.917 40.074 1.00 54.88 171 LYS A C 1
ATOM 1347 O O . LYS A 1 171 ? -14.977 -24.817 39.543 1.00 54.88 171 LYS A O 1
ATOM 1352 N N . HIS A 1 172 ? -14.051 -26.076 41.130 1.00 45.69 172 HIS A N 1
ATOM 1353 C CA . HIS A 1 172 ? -13.071 -25.091 41.599 1.00 45.69 172 HIS A CA 1
ATOM 1354 C C . HIS A 1 172 ? -11.652 -25.276 41.023 1.00 45.69 172 HIS A C 1
ATOM 1356 O O . HIS A 1 172 ? -10.750 -24.534 41.412 1.00 45.69 172 HIS A O 1
ATOM 1362 N N . LYS A 1 173 ? -11.424 -26.209 40.087 1.00 41.78 173 LYS A N 1
ATOM 1363 C CA . LYS A 1 173 ? -10.146 -26.345 39.370 1.00 41.78 173 LYS A CA 1
ATOM 1364 C C . LYS A 1 173 ? -10.379 -26.428 37.852 1.00 41.78 173 LYS A C 1
ATOM 1366 O O . LYS A 1 173 ? -11.158 -27.278 37.424 1.00 41.78 173 LYS A O 1
ATOM 1371 N N . PRO A 1 174 ? -9.760 -25.553 37.035 1.00 40.97 174 PRO A N 1
ATOM 1372 C CA . PRO A 1 174 ? -9.906 -25.614 35.583 1.00 40.97 174 PRO A CA 1
ATOM 1373 C C . PRO A 1 174 ? -9.313 -26.922 35.027 1.00 40.97 174 PRO A C 1
ATOM 1375 O O . PRO A 1 174 ? -8.323 -27.411 35.582 1.00 40.97 174 PRO A O 1
ATOM 1378 N N . PRO A 1 175 ? -9.904 -27.492 33.958 1.00 44.47 175 PRO A N 1
ATOM 1379 C CA . PRO A 1 175 ? -9.389 -28.699 33.320 1.00 44.47 175 PRO A CA 1
ATOM 1380 C C . PRO A 1 175 ? -7.983 -28.459 32.760 1.00 44.47 175 PRO A C 1
ATOM 1382 O O . PRO A 1 175 ? -7.645 -27.349 32.340 1.00 44.47 175 PRO A O 1
ATOM 1385 N N . SER A 1 176 ? -7.152 -29.499 32.777 1.00 48.69 176 SER A N 1
ATOM 1386 C CA . SER A 1 176 ? -5.780 -29.424 32.271 1.00 48.69 176 SER A CA 1
ATOM 1387 C C . SER A 1 176 ? -5.743 -29.308 30.740 1.00 48.69 176 SER A C 1
ATOM 1389 O O . SER A 1 176 ? -6.661 -29.742 30.044 1.00 48.69 176 SER A O 1
ATOM 1391 N N . SER A 1 177 ? -4.668 -28.724 30.198 1.00 43.38 177 SER A N 1
ATOM 1392 C CA . SER A 1 177 ? -4.475 -28.527 28.748 1.00 43.38 177 SER A CA 1
ATOM 1393 C C . SER A 1 177 ? -4.628 -29.825 27.940 1.00 43.38 177 SER A C 1
ATOM 1395 O O . SER A 1 177 ? -5.224 -29.814 26.868 1.00 43.38 177 SER A O 1
ATOM 1397 N N . ASP A 1 178 ? -4.150 -30.949 28.481 1.00 51.41 178 ASP A N 1
ATOM 1398 C CA . ASP A 1 178 ? -4.201 -32.266 27.829 1.00 51.41 178 ASP A CA 1
ATOM 1399 C C . ASP A 1 178 ? -5.593 -32.917 27.878 1.00 51.41 178 ASP A C 1
ATOM 1401 O O . ASP A 1 178 ? -5.920 -33.788 27.069 1.00 51.41 178 ASP A O 1
ATOM 1405 N N . GLU A 1 179 ? -6.434 -32.511 28.831 1.00 53.69 179 GLU A N 1
ATOM 1406 C CA . GLU A 1 179 ? -7.849 -32.879 28.842 1.00 53.69 179 GLU A CA 1
ATOM 1407 C C . GLU A 1 179 ? -8.614 -32.043 27.818 1.00 53.69 179 GLU A C 1
ATOM 1409 O O . GLU A 1 179 ? -9.454 -32.586 27.109 1.00 53.69 179 GLU A O 1
ATOM 1414 N N . MET A 1 180 ? -8.291 -30.753 27.685 1.00 52.22 180 MET A N 1
ATOM 1415 C CA . MET A 1 180 ? -8.952 -29.837 26.750 1.00 52.22 180 MET A CA 1
ATOM 1416 C C . MET A 1 180 ? -8.759 -30.244 25.278 1.00 52.22 180 MET A C 1
ATOM 1418 O O . MET A 1 180 ? -9.701 -30.182 24.494 1.00 52.22 180 MET A O 1
ATOM 1422 N N . THR A 1 181 ? -7.574 -30.729 24.905 1.00 52.94 181 THR A N 1
ATOM 1423 C CA . THR A 1 181 ? -7.269 -31.169 23.530 1.00 52.94 181 THR A CA 1
ATOM 1424 C C . THR A 1 181 ? -7.992 -32.461 23.144 1.00 52.94 181 THR A C 1
ATOM 1426 O O . THR A 1 181 ? -8.558 -32.550 22.057 1.00 52.94 181 THR A O 1
ATOM 1429 N N . LYS A 1 182 ? -8.090 -33.435 24.059 1.00 57.16 182 LYS A N 1
ATOM 1430 C CA . LYS A 1 182 ? -8.899 -34.654 23.851 1.00 57.16 182 LYS A CA 1
ATOM 1431 C C . LYS A 1 182 ? -10.397 -34.358 23.759 1.00 57.16 182 LYS A C 1
ATOM 1433 O O . LYS A 1 182 ? -11.133 -35.097 23.108 1.00 57.16 182 LYS A O 1
ATOM 1438 N N . ILE A 1 183 ? -10.853 -33.300 24.431 1.00 54.62 183 ILE A N 1
ATOM 1439 C CA . ILE A 1 183 ? -12.243 -32.844 24.373 1.00 54.62 183 ILE A CA 1
ATOM 1440 C C . ILE A 1 183 ? -12.573 -32.317 22.974 1.00 54.62 183 ILE A C 1
ATOM 1442 O O . ILE A 1 183 ? -13.600 -32.700 22.417 1.00 54.62 183 ILE A O 1
ATOM 1446 N N . ASP A 1 184 ? -11.696 -31.508 22.385 1.00 53.53 184 ASP A N 1
ATOM 1447 C CA . ASP A 1 184 ? -11.931 -30.913 21.066 1.00 53.53 184 ASP A CA 1
ATOM 1448 C C . ASP A 1 184 ? -11.842 -31.942 19.912 1.00 53.53 184 ASP A C 1
ATOM 1450 O O . ASP A 1 184 ? -12.575 -31.812 18.929 1.00 53.53 184 ASP A O 1
ATOM 1454 N N . GLU A 1 185 ? -11.031 -33.004 20.036 1.00 56.47 185 GLU A N 1
ATOM 1455 C CA . GLU A 1 185 ? -10.919 -34.084 19.030 1.00 56.47 185 GLU A CA 1
ATOM 1456 C C . GLU A 1 185 ? -12.134 -35.033 18.994 1.00 56.47 185 GLU A C 1
ATOM 1458 O O . GLU A 1 185 ? -12.469 -35.583 17.944 1.00 56.47 185 GLU A O 1
ATOM 1463 N N . VAL A 1 186 ? -12.810 -35.229 20.132 1.00 53.97 186 VAL A N 1
ATOM 1464 C CA . VAL A 1 186 ? -13.913 -36.200 20.295 1.00 53.97 186 VAL A CA 1
ATOM 1465 C C . VAL A 1 186 ? -15.299 -35.549 20.122 1.00 53.97 186 VAL A C 1
ATOM 1467 O O . VAL A 1 186 ? -16.312 -36.245 20.006 1.00 53.97 186 VAL A O 1
ATOM 1470 N N . GLN A 1 187 ? -15.383 -34.215 20.086 1.00 58.50 187 GLN A N 1
ATOM 1471 C CA . GLN A 1 187 ? -16.651 -33.487 19.995 1.00 58.50 187 GLN A CA 1
ATOM 1472 C C . GLN A 1 187 ? -17.240 -33.444 18.571 1.00 58.50 187 GLN A C 1
ATOM 1474 O O . GLN A 1 187 ? -16.617 -32.973 17.614 1.00 58.50 187 GLN A O 1
ATOM 1479 N N . SER A 1 188 ? -18.512 -33.860 18.457 1.00 62.31 188 SER A N 1
ATOM 1480 C CA . SER A 1 188 ? -19.346 -33.645 17.261 1.00 62.31 188 SER A CA 1
ATOM 1481 C C . SER A 1 188 ? -19.352 -32.162 16.859 1.00 62.31 188 SER A C 1
ATOM 1483 O O . SER A 1 188 ? -19.264 -31.272 17.710 1.00 62.31 188 SER A O 1
ATOM 1485 N N . THR A 1 189 ? -19.469 -31.889 15.556 1.00 64.00 189 THR A N 1
ATOM 1486 C CA . THR A 1 189 ? -19.532 -30.531 14.983 1.00 64.00 189 THR A CA 1
ATOM 1487 C C . THR A 1 189 ? -20.595 -29.659 15.656 1.00 64.00 189 THR A C 1
ATOM 1489 O O . THR A 1 189 ? -20.363 -28.469 15.861 1.00 64.00 189 THR A O 1
ATOM 1492 N N . PHE A 1 190 ? -21.702 -30.265 16.092 1.00 65.88 190 PHE A N 1
ATOM 1493 C CA . PHE A 1 190 ? -22.782 -29.597 16.817 1.00 65.88 190 PHE A CA 1
ATOM 1494 C C . PHE A 1 190 ? -22.320 -28.932 18.128 1.00 65.88 190 PHE A C 1
ATOM 1496 O O . PHE A 1 190 ? -22.637 -27.770 18.388 1.00 65.88 190 PHE A O 1
ATOM 1503 N N . TRP A 1 191 ? -21.530 -29.636 18.947 1.00 69.00 191 TRP A N 1
ATOM 1504 C CA . TRP A 1 191 ? -21.056 -29.125 20.240 1.00 69.00 191 TRP A CA 1
ATOM 1505 C C . TRP A 1 191 ? -20.070 -27.971 20.075 1.00 69.00 191 TRP A C 1
ATOM 1507 O O . TRP A 1 191 ? -20.128 -27.002 20.831 1.00 69.00 191 TRP A O 1
ATOM 1517 N N . ARG A 1 192 ? -19.213 -28.036 19.049 1.00 69.38 192 ARG A N 1
ATOM 1518 C CA . ARG A 1 192 ? -18.287 -26.947 18.709 1.00 69.38 192 ARG A CA 1
ATOM 1519 C C . ARG A 1 192 ? -19.033 -25.684 18.282 1.00 69.38 192 ARG A C 1
ATOM 1521 O O . ARG A 1 192 ? -18.707 -24.599 18.757 1.00 69.38 192 ARG A O 1
ATOM 1528 N N . GLU A 1 193 ? -20.068 -25.822 17.454 1.00 70.00 193 GLU A N 1
ATOM 1529 C CA . GLU A 1 193 ? -20.888 -24.690 17.008 1.00 70.00 193 GLU A CA 1
ATOM 1530 C C . GLU A 1 193 ? -21.621 -24.010 18.175 1.00 70.00 193 GLU A C 1
ATOM 1532 O O . GLU A 1 193 ? -21.611 -22.784 18.295 1.00 70.00 193 GLU A O 1
ATOM 1537 N N . TRP A 1 194 ? -22.229 -24.786 19.076 1.00 68.44 194 TRP A N 1
ATOM 1538 C CA . TRP A 1 194 ? -22.911 -24.228 20.247 1.00 68.44 194 TRP A CA 1
ATOM 1539 C C . TRP A 1 194 ? -21.955 -23.596 21.260 1.00 68.44 194 TRP A C 1
ATOM 1541 O O . TRP A 1 194 ? -22.290 -22.561 21.842 1.00 68.44 194 TRP A O 1
ATOM 1551 N N . LYS A 1 195 ? -20.754 -24.162 21.431 1.00 72.88 195 LYS A N 1
ATOM 1552 C CA . LYS A 1 195 ? -19.706 -23.609 22.302 1.00 72.88 195 LYS A CA 1
ATOM 1553 C C . LYS A 1 195 ? -19.302 -22.235 21.800 1.00 72.88 195 LYS A C 1
ATOM 1555 O O . LYS A 1 195 ? -19.360 -21.269 22.554 1.00 72.88 195 LYS A O 1
ATOM 1560 N N . PHE A 1 196 ? -19.030 -22.144 20.501 1.00 72.62 196 PHE A N 1
ATOM 1561 C CA . PHE A 1 196 ? -18.729 -20.888 19.833 1.00 72.62 196 PHE A CA 1
ATOM 1562 C C . PHE A 1 196 ? -19.868 -19.866 19.984 1.00 72.62 196 PHE A C 1
ATOM 1564 O O . PHE A 1 196 ? -19.626 -18.731 20.383 1.00 72.62 196 PHE A O 1
ATOM 1571 N N . LYS A 1 197 ? -21.132 -20.263 19.762 1.00 74.62 197 LYS A N 1
ATOM 1572 C CA . LYS A 1 197 ? -22.298 -19.371 19.946 1.00 74.62 197 LYS A CA 1
ATOM 1573 C C . LYS A 1 197 ? -22.428 -18.838 21.376 1.00 74.62 197 LYS A C 1
ATOM 1575 O O . LYS A 1 197 ? -22.828 -17.689 21.559 1.00 74.62 197 LYS A O 1
ATOM 1580 N N . LEU A 1 198 ? -22.138 -19.652 22.391 1.00 73.81 198 LEU A N 1
ATOM 1581 C CA . LEU A 1 198 ? -22.190 -19.226 23.793 1.00 73.81 198 LEU A CA 1
ATOM 1582 C C . LEU A 1 198 ? -21.019 -18.327 24.175 1.00 73.81 198 LEU A C 1
ATOM 1584 O O . LEU A 1 198 ? -21.232 -17.336 24.868 1.00 73.81 198 LEU A O 1
ATOM 1588 N N . GLU A 1 199 ? -19.810 -18.649 23.721 1.00 77.19 199 GLU A N 1
ATOM 1589 C CA . GLU A 1 199 ? -18.630 -17.805 23.914 1.00 77.19 199 GLU A CA 1
ATOM 1590 C C . GLU A 1 199 ? -18.829 -16.434 23.261 1.00 77.19 199 GLU A C 1
ATOM 1592 O O . GLU A 1 199 ? -18.562 -15.414 23.895 1.00 77.19 199 GLU A O 1
ATOM 1597 N N . GLU A 1 200 ? -19.411 -16.398 22.061 1.00 78.25 200 GLU A N 1
ATOM 1598 C CA . GLU A 1 200 ? -19.770 -15.158 21.378 1.00 78.25 200 GLU A CA 1
ATOM 1599 C C . GLU A 1 200 ? -20.835 -14.369 22.148 1.00 78.25 200 GLU A C 1
ATOM 1601 O O . GLU A 1 200 ? -20.642 -13.189 22.438 1.00 78.25 200 GLU A O 1
ATOM 1606 N N . LYS A 1 201 ? -21.929 -15.016 22.577 1.00 76.81 201 LYS A N 1
ATOM 1607 C CA . LYS A 1 201 ? -22.957 -14.366 23.412 1.00 76.81 201 LYS A CA 1
ATOM 1608 C C . LYS A 1 201 ? -22.382 -13.822 24.718 1.00 76.81 201 LYS A C 1
ATOM 1610 O O . LYS A 1 201 ? -22.769 -12.737 25.144 1.00 76.81 201 LYS A O 1
ATOM 1615 N N . LYS A 1 202 ? -21.461 -14.553 25.350 1.00 78.75 202 LYS A N 1
ATOM 1616 C CA . LYS A 1 202 ? -20.764 -14.111 26.562 1.00 78.75 202 LYS A CA 1
ATOM 1617 C C . LYS A 1 202 ? -19.912 -12.881 26.283 1.00 78.75 202 LYS A C 1
ATOM 1619 O O . LYS A 1 202 ? -19.967 -11.927 27.052 1.00 78.75 202 LYS A O 1
ATOM 1624 N N . ARG A 1 203 ? -19.133 -12.909 25.199 1.00 81.00 203 ARG A N 1
ATOM 1625 C CA . ARG A 1 203 ? -18.275 -11.800 24.777 1.00 81.00 203 ARG A CA 1
ATOM 1626 C C . ARG A 1 203 ? -19.101 -10.546 24.516 1.00 81.00 203 ARG A C 1
ATOM 1628 O O . ARG A 1 203 ? -18.784 -9.504 25.077 1.00 81.00 203 ARG A O 1
ATOM 1635 N N . VAL A 1 204 ? -20.185 -10.670 23.751 1.00 82.31 204 VAL A N 1
ATOM 1636 C CA . VAL A 1 204 ? -21.121 -9.574 23.466 1.00 82.31 204 VAL A CA 1
ATOM 1637 C C . VAL A 1 204 ? -21.748 -9.045 24.754 1.00 82.31 204 VAL A C 1
ATOM 1639 O O . VAL A 1 204 ? -21.732 -7.844 24.976 1.00 82.31 204 VAL A O 1
ATOM 1642 N N . ALA A 1 205 ? -22.235 -9.913 25.646 1.00 80.62 205 ALA A N 1
ATOM 1643 C CA . ALA A 1 205 ? -22.836 -9.482 26.910 1.00 80.62 205 ALA A CA 1
ATOM 1644 C C . ALA A 1 205 ? -21.838 -8.753 27.828 1.00 80.62 205 ALA A C 1
ATOM 1646 O O . ALA A 1 205 ? -22.193 -7.760 28.464 1.00 80.62 205 ALA A O 1
ATOM 1647 N N . GLU A 1 206 ? -20.591 -9.224 27.889 1.00 82.06 206 GLU A N 1
ATOM 1648 C CA . GLU A 1 206 ? -19.525 -8.574 28.651 1.00 82.06 206 GLU A CA 1
ATOM 1649 C C . GLU A 1 206 ? -19.175 -7.208 28.049 1.00 82.06 206 GLU A C 1
ATOM 1651 O O . GLU A 1 206 ? -19.133 -6.216 28.771 1.00 82.06 206 GLU A O 1
ATOM 1656 N N . GLN A 1 207 ? -19.016 -7.128 26.725 1.00 83.06 207 GLN A N 1
ATOM 1657 C CA . GLN A 1 207 ? -18.773 -5.867 26.024 1.00 83.06 207 GLN A CA 1
ATOM 1658 C C . GLN A 1 207 ? -19.938 -4.882 26.182 1.00 83.06 207 GLN A C 1
ATOM 1660 O O . GLN A 1 207 ? -19.696 -3.712 26.461 1.00 83.06 207 GLN A O 1
ATOM 1665 N N . SER A 1 208 ? -21.190 -5.339 26.086 1.00 85.19 208 SER A N 1
ATOM 1666 C CA . SER A 1 208 ? -22.379 -4.526 26.366 1.00 85.19 208 SER A CA 1
ATOM 1667 C C . SER A 1 208 ? -22.361 -3.979 27.791 1.00 85.19 208 SER A C 1
ATOM 1669 O O . SER A 1 208 ? -22.660 -2.808 28.002 1.00 85.19 208 SER A O 1
ATOM 1671 N N . ARG A 1 209 ? -21.982 -4.800 28.778 1.00 85.56 209 ARG A N 1
ATOM 1672 C CA . ARG A 1 209 ? -21.899 -4.371 30.178 1.00 85.56 209 ARG A CA 1
ATOM 1673 C C . ARG A 1 209 ? -20.809 -3.325 30.393 1.00 85.56 209 ARG A C 1
ATOM 1675 O O . ARG A 1 209 ? -21.034 -2.369 31.127 1.00 85.56 209 ARG A O 1
ATOM 1682 N N . GLU A 1 210 ? -19.638 -3.511 29.795 1.00 85.12 210 GLU A N 1
ATOM 1683 C CA . GLU A 1 210 ? -18.552 -2.530 29.874 1.00 85.12 210 GLU A CA 1
ATOM 1684 C C . GLU A 1 210 ? -18.920 -1.223 29.156 1.00 85.12 210 GLU A C 1
ATOM 1686 O O . GLU A 1 210 ? -18.686 -0.146 29.699 1.00 85.12 210 GLU A O 1
ATOM 1691 N N . LEU A 1 211 ? -19.579 -1.299 27.994 1.00 87.56 211 LEU A N 1
ATOM 1692 C CA . LEU A 1 211 ? -20.089 -0.125 27.280 1.00 87.56 211 LEU A CA 1
ATOM 1693 C C . LEU A 1 211 ? -21.111 0.654 28.112 1.00 87.56 211 LEU A C 1
ATOM 1695 O O . LEU A 1 211 ? -20.976 1.865 28.230 1.00 87.56 211 LEU A O 1
ATOM 1699 N N . GLU A 1 212 ? -22.072 -0.026 28.738 1.00 87.50 212 GLU A N 1
ATOM 1700 C CA . GLU A 1 212 ? -23.097 0.605 29.582 1.00 87.50 212 GLU A CA 1
ATOM 1701 C C . GLU A 1 212 ? -22.500 1.278 30.831 1.00 87.50 212 GLU A C 1
ATOM 1703 O O . GLU A 1 212 ? -23.012 2.288 31.311 1.00 87.50 212 GLU A O 1
ATOM 1708 N N . LYS A 1 213 ? -21.386 0.749 31.360 1.00 86.50 213 LYS A N 1
ATOM 1709 C CA . LYS A 1 213 ? -20.652 1.392 32.463 1.00 86.50 213 LYS A CA 1
ATOM 1710 C C . LYS A 1 213 ? -19.989 2.700 32.033 1.00 86.50 213 LYS A C 1
ATOM 1712 O O . LYS A 1 213 ? -19.936 3.629 32.832 1.00 86.50 213 LYS A O 1
ATOM 1717 N N . ILE A 1 214 ? -19.447 2.753 30.815 1.00 85.25 214 ILE A N 1
ATOM 1718 C CA . ILE A 1 214 ? -18.746 3.936 30.293 1.00 85.25 214 ILE A CA 1
ATOM 1719 C C . ILE A 1 214 ? -19.757 4.975 29.787 1.00 85.25 214 ILE A C 1
ATOM 1721 O O . ILE A 1 214 ? -19.616 6.163 30.071 1.00 85.25 214 ILE A O 1
ATOM 1725 N N . ILE A 1 215 ? -20.780 4.527 29.056 1.00 88.00 215 ILE A N 1
ATOM 1726 C CA . ILE A 1 215 ? -21.830 5.346 28.446 1.00 88.00 215 ILE A CA 1
ATOM 1727 C C . ILE A 1 215 ? -23.197 4.850 28.952 1.00 88.00 215 ILE A C 1
ATOM 1729 O O . ILE A 1 215 ? -23.792 3.965 28.338 1.00 88.00 215 ILE A O 1
ATOM 1733 N N . PRO A 1 216 ? -23.720 5.404 30.059 1.00 84.62 216 PRO A N 1
ATOM 1734 C CA . PRO A 1 216 ? -25.029 5.006 30.570 1.00 84.62 216 PRO A CA 1
ATOM 1735 C C . PRO A 1 216 ? -26.151 5.280 29.558 1.00 84.62 216 PRO A C 1
ATOM 1737 O O . PRO A 1 216 ? -26.253 6.391 29.032 1.00 84.62 216 PRO A O 1
ATOM 1740 N N . GLY A 1 217 ? -27.017 4.292 29.316 1.00 83.44 217 GLY A N 1
ATOM 1741 C CA . GLY A 1 217 ? -28.133 4.379 28.372 1.00 83.44 217 GLY A CA 1
ATOM 1742 C C . GLY A 1 217 ? -27.746 4.184 26.903 1.00 83.44 217 GLY A C 1
ATOM 1743 O O . GLY A 1 217 ? -28.501 4.601 26.021 1.00 83.44 217 GLY A O 1
ATOM 1744 N N . VAL A 1 218 ? -26.582 3.591 26.620 1.00 90.19 218 VAL A N 1
ATOM 1745 C CA . VAL A 1 218 ? -26.124 3.361 25.246 1.00 90.19 218 VAL A CA 1
ATOM 1746 C C . VAL A 1 218 ? -26.878 2.201 24.599 1.00 90.19 218 VAL A C 1
ATOM 1748 O O . VAL A 1 218 ? -27.127 1.153 25.193 1.00 90.19 218 VAL A O 1
ATOM 1751 N N . GLU A 1 219 ? -27.216 2.348 23.321 1.00 90.50 219 GLU A N 1
ATOM 1752 C CA . GLU A 1 219 ? -27.790 1.263 22.533 1.00 90.50 219 GLU A CA 1
ATOM 1753 C C . GLU A 1 219 ? -26.677 0.277 22.146 1.00 90.50 219 GLU A C 1
ATOM 1755 O O . GLU A 1 219 ? -26.130 0.312 21.042 1.00 90.50 219 GLU A O 1
ATOM 1760 N N . THR A 1 220 ? -26.305 -0.601 23.084 1.00 87.69 220 THR A N 1
ATOM 1761 C CA . THR A 1 220 ? -25.147 -1.505 22.942 1.00 87.69 220 THR A CA 1
ATOM 1762 C C . THR A 1 220 ? -25.201 -2.364 21.679 1.00 87.69 220 THR A C 1
ATOM 1764 O O . THR A 1 220 ? -24.166 -2.587 21.063 1.00 87.69 220 THR A O 1
ATOM 1767 N N . GLY A 1 221 ? -26.388 -2.797 21.239 1.00 83.88 221 GLY A N 1
ATOM 1768 C CA . GLY A 1 221 ? -26.543 -3.577 20.007 1.00 83.88 221 GLY A CA 1
ATOM 1769 C C . GLY A 1 221 ? -26.115 -2.810 18.752 1.00 83.88 221 GLY A C 1
ATOM 1770 O O . GLY A 1 221 ? -25.416 -3.362 17.906 1.00 83.88 221 GLY A O 1
ATOM 1771 N N . ARG A 1 222 ? -26.480 -1.526 18.665 1.00 86.94 222 ARG A N 1
ATOM 1772 C CA . ARG A 1 222 ? -26.109 -0.637 17.555 1.00 86.94 222 ARG A CA 1
ATOM 1773 C C . ARG A 1 222 ? -24.661 -0.157 17.656 1.00 86.94 222 ARG A C 1
ATOM 1775 O O . ARG A 1 222 ? -23.987 0.037 16.651 1.00 86.94 222 ARG A O 1
ATOM 1782 N N . PHE A 1 223 ? -24.156 -0.005 18.877 1.00 90.44 223 PHE A N 1
ATOM 1783 C CA . PHE A 1 223 ? -22.753 0.323 19.110 1.00 90.44 223 PHE A CA 1
ATOM 1784 C C . PHE A 1 223 ? -21.834 -0.833 18.678 1.00 90.44 223 PHE A C 1
ATOM 1786 O O . PHE A 1 223 ? -20.878 -0.634 17.935 1.00 90.44 223 PHE A O 1
ATOM 1793 N N . LEU A 1 224 ? -22.162 -2.065 19.080 1.00 87.06 224 LEU A N 1
ATOM 1794 C CA . LEU A 1 224 ? -21.387 -3.265 18.749 1.00 87.06 224 LEU A CA 1
ATOM 1795 C C . LEU A 1 224 ? -21.514 -3.684 17.279 1.00 87.06 224 LEU A C 1
ATOM 1797 O O . LEU A 1 224 ? -20.660 -4.420 16.791 1.00 87.06 224 LEU A O 1
ATOM 1801 N N . SER A 1 225 ? -22.532 -3.208 16.552 1.00 86.50 225 SER A N 1
ATOM 1802 C CA . SER A 1 225 ? -22.643 -3.451 15.110 1.00 86.50 225 SER A CA 1
ATOM 1803 C C . SER A 1 225 ? -21.659 -2.630 14.269 1.00 86.50 225 SER A C 1
ATOM 1805 O O . SER A 1 225 ? -21.584 -2.852 13.064 1.00 86.50 225 SER A O 1
ATOM 1807 N N . GLY A 1 226 ? -20.923 -1.685 14.869 1.00 85.75 226 GLY A N 1
ATOM 1808 C CA . GLY A 1 226 ? -19.948 -0.856 14.157 1.00 85.75 226 GLY A CA 1
ATOM 1809 C C . GLY A 1 226 ? -20.562 0.312 13.378 1.00 85.75 226 GLY A C 1
ATOM 1810 O O . GLY A 1 226 ? -19.953 0.788 12.424 1.00 85.75 226 GLY A O 1
ATOM 1811 N N . ASP A 1 227 ? -21.761 0.775 13.752 1.00 90.06 227 ASP A N 1
ATOM 1812 C CA . ASP A 1 227 ? -22.371 1.976 13.163 1.00 90.06 227 ASP A CA 1
ATOM 1813 C C . ASP A 1 227 ? -21.564 3.219 13.577 1.00 90.06 227 ASP A C 1
ATOM 1815 O O . ASP A 1 227 ? -21.764 3.779 14.657 1.00 90.06 227 ASP A O 1
ATOM 1819 N N . LEU A 1 228 ? -20.619 3.629 12.724 1.00 87.62 228 LEU A N 1
ATOM 1820 C CA . LEU A 1 228 ? -19.679 4.714 13.013 1.00 87.62 228 LEU A CA 1
ATOM 1821 C C . LEU A 1 228 ? -20.378 6.045 13.313 1.00 87.62 228 LEU A C 1
ATOM 1823 O O . LEU A 1 228 ? -19.911 6.781 14.183 1.00 87.62 228 LEU A O 1
ATOM 1827 N N . ASP A 1 229 ? -21.501 6.342 12.655 1.00 90.69 229 ASP A N 1
ATOM 1828 C CA . ASP A 1 229 ? -22.251 7.580 12.882 1.00 90.69 229 ASP A CA 1
ATOM 1829 C C . ASP A 1 229 ? -22.894 7.580 14.271 1.00 90.69 229 ASP A C 1
ATOM 1831 O O . ASP A 1 229 ? -22.808 8.568 15.010 1.00 90.69 229 ASP A O 1
ATOM 1835 N N . TYR A 1 230 ? -23.489 6.451 14.665 1.00 92.56 230 TYR A N 1
ATOM 1836 C CA . TYR A 1 230 ? -24.051 6.295 16.003 1.00 92.56 230 TYR A CA 1
ATOM 1837 C C . TYR A 1 230 ? -22.975 6.322 17.089 1.00 92.56 230 TYR A C 1
ATOM 1839 O O . TYR A 1 230 ? -23.114 7.062 18.064 1.00 92.56 230 TYR A O 1
ATOM 1847 N N . ILE A 1 231 ? -21.890 5.562 16.916 1.00 90.81 231 ILE A N 1
ATOM 1848 C CA . ILE A 1 231 ? -20.764 5.506 17.861 1.00 90.81 231 ILE A CA 1
ATOM 1849 C C . ILE A 1 231 ? -20.189 6.915 18.058 1.00 90.81 231 ILE A C 1
ATOM 1851 O O . ILE A 1 231 ? -20.025 7.363 19.197 1.00 90.81 231 ILE A O 1
ATOM 1855 N N . LYS A 1 232 ? -19.943 7.645 16.960 1.00 90.75 232 LYS A N 1
ATOM 1856 C CA . LYS A 1 232 ? -19.455 9.030 16.989 1.00 90.75 232 LYS A CA 1
ATOM 1857 C C . LYS A 1 232 ? -20.421 9.943 17.743 1.00 90.75 232 LYS A C 1
ATOM 1859 O O . LYS A 1 232 ? -19.991 10.685 18.624 1.00 90.75 232 LYS A O 1
ATOM 1864 N N . SER A 1 233 ? -21.721 9.861 17.451 1.00 91.62 233 SER A N 1
ATOM 1865 C CA . SER A 1 233 ? -22.742 10.648 18.151 1.00 91.62 233 SER A CA 1
ATOM 1866 C C . SER A 1 233 ? -22.792 10.335 19.649 1.00 91.62 233 SER A C 1
ATOM 1868 O O . SER A 1 233 ? -22.819 11.260 20.454 1.00 91.62 233 SER A O 1
ATOM 1870 N N . ALA A 1 234 ? -22.782 9.057 20.035 1.00 92.31 234 ALA A N 1
ATOM 1871 C CA . ALA A 1 234 ? -22.866 8.628 21.430 1.00 92.31 234 ALA A CA 1
ATOM 1872 C C . ALA A 1 234 ? -21.654 9.100 22.247 1.00 92.31 234 ALA A C 1
ATOM 1874 O O . ALA A 1 234 ? -21.815 9.660 23.333 1.00 92.31 234 ALA A O 1
ATOM 1875 N N . ILE A 1 235 ? -20.443 8.942 21.701 1.00 92.31 235 ILE A N 1
ATOM 1876 C CA . ILE A 1 235 ? -19.210 9.420 22.339 1.00 92.31 235 ILE A CA 1
ATOM 1877 C C . ILE A 1 235 ? -19.215 10.946 22.460 1.00 92.31 235 ILE A C 1
ATOM 1879 O O . ILE A 1 235 ? -18.868 11.479 23.511 1.00 92.31 235 ILE A O 1
ATOM 1883 N N . PHE A 1 236 ? -19.647 11.671 21.428 1.00 92.12 236 PHE A N 1
ATOM 1884 C CA . PHE A 1 236 ? -19.708 13.131 21.493 1.00 92.12 236 PHE A CA 1
ATOM 1885 C C . PHE A 1 236 ? -20.749 13.638 22.488 1.00 92.12 236 PHE A C 1
ATOM 1887 O O . PHE A 1 236 ? -20.458 14.573 23.226 1.00 92.12 236 PHE A O 1
ATOM 1894 N N . SER A 1 237 ? -21.919 13.004 22.577 1.00 91.88 237 SER A N 1
ATOM 1895 C CA . SER A 1 237 ? -22.907 13.326 23.612 1.00 91.88 237 SER A CA 1
ATOM 1896 C C . SER A 1 237 ? -22.367 13.072 25.021 1.00 91.88 237 SER A C 1
ATOM 1898 O O . SER A 1 237 ? -22.601 13.879 25.921 1.00 91.88 237 SER A O 1
ATOM 1900 N N . LEU A 1 238 ? -21.607 11.989 25.216 1.00 92.00 238 LEU A N 1
ATOM 1901 C CA . LEU A 1 238 ? -20.947 11.713 26.489 1.00 92.00 238 LEU A CA 1
ATOM 1902 C C . LEU A 1 238 ? -19.932 12.813 26.840 1.00 92.00 238 LEU A C 1
ATOM 1904 O O . LEU A 1 238 ? -19.959 13.311 27.966 1.00 92.00 238 LEU A O 1
ATOM 1908 N N . ILE A 1 239 ? -19.090 13.226 25.888 1.00 91.50 239 ILE A N 1
ATOM 1909 C CA . ILE A 1 239 ? -18.105 14.305 26.073 1.00 91.50 239 ILE A CA 1
ATOM 1910 C C . ILE A 1 239 ? -18.783 15.639 26.400 1.00 91.50 239 ILE A C 1
ATOM 1912 O O . ILE A 1 239 ? -18.376 16.310 27.344 1.00 91.50 239 ILE A O 1
ATOM 1916 N N . GLU A 1 240 ? -19.851 16.003 25.690 1.00 90.31 240 GLU A N 1
ATOM 1917 C CA . GLU A 1 240 ? -20.612 17.227 25.978 1.00 90.31 240 GLU A CA 1
ATOM 1918 C C . GLU A 1 240 ? -21.215 17.208 27.390 1.00 90.31 240 GLU A C 1
ATOM 1920 O O . GLU A 1 240 ? -21.298 18.244 28.048 1.00 90.31 240 GLU A O 1
ATOM 1925 N N . SER A 1 241 ? -21.575 16.033 27.921 1.00 90.56 241 SER A N 1
ATOM 1926 C CA . SER A 1 241 ? -22.062 15.928 29.303 1.00 90.56 241 SER A CA 1
ATOM 1927 C C . SER A 1 241 ? -21.000 16.315 30.344 1.00 90.56 241 SER A C 1
ATOM 1929 O O . SER A 1 241 ? -21.351 16.814 31.414 1.00 90.56 241 SER A O 1
ATOM 1931 N N . VAL A 1 242 ? -19.709 16.163 30.017 1.00 89.94 242 VAL A N 1
ATOM 1932 C CA . VAL A 1 242 ? -18.574 16.516 30.891 1.00 89.94 242 VAL A CA 1
ATOM 1933 C C . VAL A 1 242 ? -18.505 18.024 31.144 1.00 89.94 242 VAL A C 1
ATOM 1935 O O . VAL A 1 242 ? -18.003 18.473 32.175 1.00 89.94 242 VAL A O 1
ATOM 1938 N N . LYS A 1 243 ? -19.073 18.826 30.235 1.00 89.56 243 LYS A N 1
ATOM 1939 C CA . LYS A 1 243 ? -19.197 20.273 30.413 1.00 89.56 243 LYS A CA 1
ATOM 1940 C C . LYS A 1 243 ? -20.108 20.646 31.585 1.00 89.56 243 LYS A C 1
ATOM 1942 O O . LYS A 1 243 ? -19.921 21.705 32.178 1.00 89.56 243 LYS A O 1
ATOM 1947 N N . PHE A 1 244 ? -21.084 19.807 31.922 1.00 88.69 244 PHE A N 1
ATOM 1948 C CA . PHE A 1 244 ? -22.076 20.089 32.965 1.00 88.69 244 PHE A CA 1
ATOM 1949 C C . PHE A 1 244 ? -21.869 19.257 34.236 1.00 88.69 244 PHE A C 1
ATOM 1951 O O . PHE A 1 244 ? -22.422 19.590 35.281 1.00 88.69 244 PHE A O 1
ATOM 1958 N N . GLU A 1 245 ? -21.076 18.188 34.168 1.00 88.19 245 GLU A N 1
ATOM 1959 C CA . GLU A 1 245 ? -20.851 17.261 35.274 1.00 88.19 245 GLU A CA 1
ATOM 1960 C C . GLU A 1 245 ? -19.400 16.758 35.268 1.00 88.19 245 GLU A C 1
ATOM 1962 O O . GLU A 1 245 ? -18.881 16.361 34.224 1.00 88.19 245 GLU A O 1
ATOM 1967 N N . LYS A 1 246 ? -18.736 16.732 36.433 1.00 85.56 246 LYS A N 1
ATOM 1968 C CA . LYS A 1 246 ? -17.368 16.198 36.536 1.00 85.56 246 LYS A CA 1
ATOM 1969 C C . LYS A 1 246 ? -17.368 14.687 36.328 1.00 85.56 246 LYS A C 1
ATOM 1971 O O . LYS A 1 246 ? -17.839 13.939 37.183 1.00 85.56 246 LYS A O 1
ATOM 1976 N N . LYS A 1 247 ? -16.799 14.243 35.210 1.00 87.12 247 LYS A N 1
ATOM 1977 C CA . LYS A 1 247 ? -16.639 12.830 34.854 1.00 87.12 247 LYS A CA 1
ATOM 1978 C C . LYS A 1 247 ? -15.221 12.589 34.350 1.00 87.12 247 LYS A C 1
ATOM 1980 O O . LYS A 1 247 ? -14.842 13.126 33.317 1.00 87.12 247 LYS A O 1
ATOM 1985 N N . HIS A 1 248 ? -14.468 11.753 35.056 1.00 85.94 248 HIS A N 1
ATOM 1986 C CA . HIS A 1 248 ? -13.109 11.351 34.682 1.00 85.94 248 HIS A CA 1
ATOM 1987 C C . HIS A 1 248 ? -13.165 10.169 33.705 1.00 85.94 248 HIS A C 1
ATOM 1989 O O . HIS A 1 248 ? -13.033 9.013 34.103 1.00 85.94 248 HIS A O 1
ATOM 1995 N N . ILE A 1 249 ? -13.465 10.451 32.435 1.00 88.31 249 ILE A N 1
ATOM 1996 C CA . ILE A 1 249 ? -13.799 9.421 31.431 1.00 88.31 249 ILE A CA 1
ATOM 1997 C C . ILE A 1 249 ? -12.834 9.373 30.248 1.00 88.31 249 ILE A C 1
ATOM 1999 O O . ILE A 1 249 ? -12.953 8.473 29.417 1.00 88.31 249 ILE A O 1
ATOM 2003 N N . ILE A 1 250 ? -11.878 10.305 30.155 1.00 88.62 250 ILE A N 1
ATOM 2004 C CA . ILE A 1 250 ? -11.025 10.460 28.971 1.00 88.62 250 ILE A CA 1
ATOM 2005 C C . ILE A 1 250 ? -10.322 9.162 28.585 1.00 88.62 250 ILE A C 1
ATOM 2007 O O . ILE A 1 250 ? -10.421 8.728 27.443 1.00 88.62 250 ILE A O 1
ATOM 2011 N N . ARG A 1 251 ? -9.705 8.465 29.542 1.00 87.81 251 ARG A N 1
ATOM 2012 C CA . ARG A 1 251 ? -8.995 7.210 29.275 1.00 87.81 251 ARG A CA 1
ATOM 2013 C C . ARG A 1 251 ? -9.905 6.137 28.682 1.00 87.81 251 ARG A C 1
ATOM 2015 O O . ARG A 1 251 ? -9.494 5.404 27.786 1.00 87.81 251 ARG A O 1
ATOM 2022 N N . ASP A 1 252 ? -11.118 6.008 29.204 1.00 89.19 252 ASP A N 1
ATOM 2023 C CA . ASP A 1 252 ? -12.034 4.956 28.773 1.00 89.19 252 ASP A CA 1
ATOM 2024 C C . ASP A 1 252 ? -12.698 5.321 27.438 1.00 89.19 252 ASP A C 1
ATOM 2026 O O . ASP A 1 252 ? -12.834 4.458 26.572 1.00 89.19 252 ASP A O 1
ATOM 2030 N N . VAL A 1 253 ? -12.957 6.609 27.195 1.00 89.81 253 VAL A N 1
ATOM 2031 C CA . VAL A 1 253 ? -13.360 7.124 25.880 1.00 89.81 253 VAL A CA 1
ATOM 2032 C C . VAL A 1 253 ? -12.266 6.889 24.834 1.00 89.81 253 VAL A C 1
ATOM 2034 O O . VAL A 1 253 ? -12.560 6.357 23.768 1.00 89.81 253 VAL A O 1
ATOM 2037 N N . LEU A 1 254 ? -10.999 7.200 25.127 1.00 88.75 254 LEU A N 1
ATOM 2038 C CA . LEU A 1 254 ? -9.889 6.991 24.187 1.00 88.75 254 LEU A CA 1
ATOM 2039 C C . LEU A 1 254 ? -9.659 5.504 23.869 1.00 88.75 254 LEU A C 1
ATOM 2041 O O . LEU A 1 254 ? -9.336 5.153 22.734 1.00 88.75 254 LEU A O 1
ATOM 2045 N N . LYS A 1 255 ? -9.892 4.594 24.824 1.00 88.81 255 LYS A N 1
ATOM 2046 C CA . LYS A 1 255 ? -9.901 3.147 24.538 1.00 88.81 255 LYS A CA 1
ATOM 2047 C C . LYS A 1 255 ? -10.993 2.769 23.538 1.00 88.81 255 LYS A C 1
ATOM 2049 O O . LYS A 1 255 ? -10.721 1.983 22.634 1.00 88.81 255 LYS A O 1
ATOM 2054 N N . LEU A 1 256 ? -12.201 3.321 23.682 1.00 89.06 256 LEU A N 1
ATOM 2055 C CA . LEU A 1 256 ? -13.290 3.087 22.728 1.00 89.06 256 LEU A CA 1
ATOM 2056 C C . LEU A 1 256 ? -12.937 3.647 21.348 1.00 89.06 256 LEU A C 1
ATOM 2058 O O . LEU A 1 256 ? -13.095 2.959 20.349 1.00 89.06 256 LEU A O 1
ATOM 2062 N N . VAL A 1 257 ? -12.378 4.852 21.278 1.00 87.19 257 VAL A N 1
ATOM 2063 C CA . VAL A 1 257 ? -11.930 5.447 20.010 1.00 87.19 257 VAL A CA 1
ATOM 2064 C C . VAL A 1 257 ? -10.962 4.531 19.266 1.00 87.19 257 VAL A C 1
ATOM 2066 O O . VAL A 1 257 ? -11.171 4.263 18.085 1.00 87.19 257 VAL A O 1
ATOM 2069 N N . ASN A 1 258 ? -9.956 4.000 19.966 1.00 85.50 258 ASN A N 1
ATOM 2070 C CA . ASN A 1 258 ? -8.988 3.071 19.382 1.00 85.50 258 ASN A CA 1
ATOM 2071 C C . ASN A 1 258 ? -9.635 1.745 18.951 1.00 85.50 258 ASN A C 1
ATOM 2073 O O . ASN A 1 258 ? -9.287 1.208 17.904 1.00 85.50 258 ASN A O 1
ATOM 2077 N N . ALA A 1 259 ? -10.588 1.224 19.729 1.00 85.94 259 ALA A N 1
ATOM 2078 C CA . ALA A 1 259 ? -11.269 -0.033 19.421 1.00 85.94 259 ALA A CA 1
ATOM 2079 C C . ALA A 1 259 ? -12.199 0.057 18.197 1.00 85.94 259 ALA A C 1
ATOM 2081 O O . ALA A 1 259 ? -12.358 -0.935 17.489 1.00 85.94 259 ALA A O 1
ATOM 2082 N N . TYR A 1 260 ? -12.799 1.225 17.947 1.00 86.44 260 TYR A N 1
ATOM 2083 C CA . TYR A 1 260 ? -13.800 1.426 16.889 1.00 86.44 260 TYR A CA 1
ATOM 2084 C C . TYR A 1 260 ? -13.318 2.319 15.731 1.00 86.44 260 TYR A C 1
ATOM 2086 O O . TYR A 1 260 ? -14.104 2.643 14.845 1.00 86.44 260 TYR A O 1
ATOM 2094 N N . GLY A 1 261 ? -12.038 2.708 15.708 1.00 82.44 261 GLY A N 1
ATOM 2095 C CA . GLY A 1 261 ? -11.428 3.433 14.585 1.00 82.44 261 GLY A CA 1
ATOM 2096 C C . GLY A 1 261 ? -11.903 4.881 14.417 1.00 82.44 261 GLY A C 1
ATOM 2097 O O . GLY A 1 261 ? -11.950 5.387 13.297 1.00 82.44 261 GLY A O 1
ATOM 2098 N N . LEU A 1 262 ? -12.280 5.553 15.508 1.00 86.25 262 LEU A N 1
ATOM 2099 C CA . LEU A 1 262 ? -12.638 6.975 15.471 1.00 86.25 262 LEU A CA 1
ATOM 2100 C C . LEU A 1 262 ? -11.398 7.880 15.470 1.00 86.25 262 LEU A C 1
ATOM 2102 O O . LEU A 1 262 ? -10.308 7.469 15.860 1.00 86.25 262 LEU A O 1
ATOM 2106 N N . ASN A 1 263 ? -11.586 9.142 15.071 1.00 86.50 263 ASN A N 1
ATOM 2107 C CA . ASN A 1 263 ? -10.517 10.138 15.076 1.00 86.50 263 ASN A CA 1
ATOM 2108 C C . ASN A 1 263 ? -10.144 10.544 16.517 1.00 86.50 263 ASN A C 1
ATOM 2110 O O . ASN A 1 263 ? -10.927 11.172 17.235 1.00 86.50 263 ASN A O 1
ATOM 2114 N N . HIS A 1 264 ? -8.941 10.170 16.928 1.00 88.69 264 HIS A N 1
ATOM 2115 C CA . HIS A 1 264 ? -8.378 10.336 18.256 1.00 88.69 264 HIS A CA 1
ATOM 2116 C C . HIS A 1 264 ? -8.152 11.801 18.632 1.00 88.69 264 HIS A C 1
ATOM 2118 O O . HIS A 1 264 ? -8.488 12.212 19.744 1.00 88.69 264 HIS A O 1
ATOM 2124 N N . ALA A 1 265 ? -7.626 12.607 17.716 1.00 87.69 265 ALA A N 1
ATOM 2125 C CA . ALA A 1 265 ? -7.393 14.031 17.897 1.00 87.69 265 ALA A CA 1
ATOM 2126 C C . ALA A 1 265 ? -8.710 14.786 18.009 1.00 87.69 265 ALA A C 1
ATOM 2128 O O . ALA A 1 265 ? -8.836 15.631 18.889 1.00 87.69 265 ALA A O 1
ATOM 2129 N N . GLU A 1 266 ? -9.697 14.479 17.161 1.00 90.38 266 GLU A N 1
ATOM 2130 C CA . GLU A 1 266 ? -11.015 15.119 17.191 1.00 90.38 266 GLU A CA 1
ATOM 2131 C C . GLU A 1 266 ? -11.683 14.898 18.552 1.00 90.38 266 GLU A C 1
ATOM 2133 O O . GLU A 1 266 ? -12.170 15.847 19.169 1.00 90.38 266 GLU A O 1
ATOM 2138 N N . VAL A 1 267 ? -11.669 13.658 19.045 1.00 91.25 267 VAL A N 1
ATOM 2139 C CA . VAL A 1 267 ? -12.258 13.301 20.341 1.00 91.25 267 VAL A CA 1
ATOM 2140 C C . VAL A 1 267 ? -11.522 13.995 21.486 1.00 91.25 267 VAL A C 1
ATOM 2142 O O . VAL A 1 267 ? -12.165 14.613 22.337 1.00 91.25 267 VAL A O 1
ATOM 2145 N N . LEU A 1 268 ? -10.186 13.957 21.484 1.00 91.19 268 LEU A N 1
ATOM 2146 C CA . LEU A 1 268 ? -9.371 14.609 22.507 1.00 91.19 268 LEU A CA 1
ATOM 2147 C C . LEU A 1 268 ? -9.578 16.133 22.514 1.00 91.19 268 LEU A C 1
ATOM 2149 O O . LEU A 1 268 ? -9.784 16.719 23.574 1.00 91.19 268 LEU A O 1
ATOM 2153 N N . LEU A 1 269 ? -9.584 16.776 21.343 1.00 90.19 269 LEU A N 1
ATOM 2154 C CA . LEU A 1 269 ? -9.841 18.212 21.191 1.00 90.19 269 LEU A CA 1
ATOM 2155 C C . LEU A 1 269 ? -11.219 18.598 21.725 1.00 90.19 269 LEU A C 1
ATOM 2157 O O . LEU A 1 269 ? -11.333 19.594 22.440 1.00 90.19 269 LEU A O 1
ATOM 2161 N N . ARG A 1 270 ? -12.265 17.823 21.414 1.00 91.50 270 ARG A N 1
ATOM 2162 C CA . ARG A 1 270 ? -13.616 18.074 21.940 1.00 91.50 270 ARG A CA 1
ATOM 2163 C C . ARG A 1 270 ? -13.690 17.888 23.449 1.00 91.50 270 ARG A C 1
ATOM 2165 O O . ARG A 1 270 ? -14.325 18.704 24.117 1.00 91.50 270 ARG A O 1
ATOM 2172 N N . TYR A 1 271 ? -13.025 16.870 23.992 1.00 92.25 271 TYR A N 1
ATOM 2173 C CA . TYR A 1 271 ? -12.968 16.661 25.438 1.00 92.25 271 TYR A CA 1
ATOM 2174 C C . TYR A 1 271 ? -12.274 17.821 26.147 1.00 92.25 271 TYR A C 1
ATOM 2176 O O . TYR A 1 271 ? -12.856 18.429 27.044 1.00 92.25 271 TYR A O 1
ATOM 2184 N N . LEU A 1 272 ? -11.079 18.197 25.681 1.00 91.38 272 LEU A N 1
ATOM 2185 C CA . LEU A 1 272 ? -10.332 19.334 26.217 1.00 91.38 272 LEU A CA 1
ATOM 2186 C C . LEU A 1 272 ? -11.137 20.632 26.104 1.00 91.38 272 LEU A C 1
ATOM 2188 O O . LEU A 1 272 ? -11.208 21.397 27.060 1.00 91.38 272 LEU A O 1
ATOM 2192 N N . SER A 1 273 ? -11.805 20.855 24.971 1.00 91.38 273 SER A N 1
ATOM 2193 C CA . SER A 1 273 ? -12.681 22.017 24.793 1.00 91.38 273 SER A CA 1
ATOM 2194 C C . SER A 1 273 ? -13.822 22.019 25.809 1.00 91.38 273 SER A C 1
ATOM 2196 O O . SER A 1 273 ? -14.122 23.069 26.362 1.00 91.38 273 SER A O 1
ATOM 2198 N N . SER A 1 274 ? -14.422 20.859 26.091 1.00 92.38 274 SER A N 1
ATOM 2199 C CA . SER A 1 274 ? -15.553 20.721 27.018 1.00 92.38 274 SER A CA 1
ATOM 2200 C C . SER A 1 274 ? -15.163 21.011 28.466 1.00 92.38 274 SER A C 1
ATOM 2202 O O . SER A 1 274 ? -15.894 21.724 29.151 1.00 92.38 274 SER A O 1
ATOM 2204 N N . ILE A 1 275 ? -14.007 20.514 28.923 1.00 92.56 275 ILE A N 1
ATOM 2205 C CA . ILE A 1 275 ? -13.529 20.775 30.291 1.00 92.56 275 ILE A CA 1
ATOM 2206 C C . ILE A 1 275 ? -13.040 22.219 30.463 1.00 92.56 275 ILE A C 1
ATOM 2208 O O . ILE A 1 275 ? -13.297 22.821 31.498 1.00 92.56 275 ILE A O 1
ATOM 2212 N N . LEU A 1 276 ? -12.390 22.804 29.446 1.00 90.25 276 LEU A N 1
ATOM 2213 C CA . LEU A 1 276 ? -11.813 24.153 29.528 1.00 90.25 276 LEU A CA 1
ATOM 2214 C C . LEU A 1 276 ? -12.869 25.263 29.553 1.00 90.25 276 LEU A C 1
ATOM 2216 O O . LEU A 1 276 ? -12.616 26.335 30.094 1.00 90.25 276 LEU A O 1
ATOM 2220 N N . VAL A 1 277 ? -14.037 25.028 28.950 1.00 90.06 277 VAL A N 1
ATOM 2221 C CA . VAL A 1 277 ? -15.152 25.994 28.927 1.00 90.06 277 VAL A CA 1
ATOM 2222 C C . VAL A 1 277 ? -16.207 25.715 29.997 1.00 90.06 277 VAL A C 1
ATOM 2224 O O . VAL A 1 277 ? -17.236 26.390 30.031 1.00 90.06 277 VAL A O 1
ATOM 2227 N N . SER A 1 278 ? -16.007 24.687 30.821 1.00 90.50 278 SER A N 1
ATOM 2228 C CA . SER A 1 278 ? -16.951 24.315 31.866 1.00 90.50 278 SER A CA 1
ATOM 2229 C C . SER A 1 278 ? -16.735 25.142 33.128 1.00 90.50 278 SER A C 1
ATOM 2231 O O . SER A 1 278 ? -15.619 25.266 33.618 1.00 90.50 278 SER A O 1
ATOM 2233 N N . GLU A 1 279 ? -17.827 25.627 33.714 1.00 89.06 279 GLU A N 1
ATOM 2234 C CA . GLU A 1 279 ? -17.817 26.294 35.024 1.00 89.06 279 GLU A CA 1
ATOM 2235 C C . GLU A 1 279 ? -17.684 25.306 36.194 1.00 89.06 279 GLU A C 1
ATOM 2237 O O . GLU A 1 279 ? -17.463 25.707 37.336 1.00 89.06 279 GLU A O 1
ATOM 2242 N N . VAL A 1 280 ? -17.852 24.007 35.931 1.00 90.81 280 VAL A N 1
ATOM 2243 C CA . VAL A 1 280 ? -17.861 22.970 36.968 1.00 90.81 280 VAL A CA 1
ATOM 2244 C C . VAL A 1 280 ? -16.437 22.526 37.304 1.00 90.81 280 VAL A C 1
ATOM 2246 O O . VAL A 1 280 ? -16.175 22.118 38.434 1.00 90.81 280 VAL A O 1
ATOM 2249 N N . TRP A 1 281 ? -15.509 22.611 36.351 1.00 91.31 281 TRP A N 1
ATOM 2250 C CA . TRP A 1 281 ? -14.122 22.179 36.505 1.00 91.31 281 TRP A CA 1
ATOM 2251 C C . TRP A 1 281 ? -13.253 23.280 37.118 1.00 91.31 281 TRP A C 1
ATOM 2253 O O . TRP A 1 281 ? -13.346 24.442 36.738 1.00 91.31 281 TRP A O 1
ATOM 2263 N N . THR A 1 282 ? -12.396 22.916 38.075 1.00 91.06 282 THR A N 1
ATOM 2264 C CA . THR A 1 282 ? -11.398 23.844 38.628 1.00 91.06 282 THR A CA 1
ATOM 2265 C C . THR A 1 282 ? -10.076 23.725 37.877 1.00 91.06 282 THR A C 1
ATOM 2267 O O . THR A 1 282 ? -9.797 22.693 37.264 1.00 91.06 282 THR A O 1
ATOM 2270 N N . ASP A 1 283 ? -9.222 24.745 37.977 1.00 89.25 283 ASP A N 1
ATOM 2271 C CA . ASP A 1 283 ? -7.890 24.739 37.356 1.00 89.25 283 ASP A CA 1
ATOM 2272 C C . ASP A 1 283 ? -7.057 23.505 37.736 1.00 89.25 283 ASP A C 1
ATOM 2274 O O . ASP A 1 283 ? -6.297 22.992 36.915 1.00 89.25 283 ASP A O 1
ATOM 2278 N N . ASP A 1 284 ? -7.181 23.019 38.973 1.00 91.25 284 ASP A N 1
ATOM 2279 C CA . ASP A 1 284 ? -6.428 21.854 39.439 1.00 91.25 284 ASP A CA 1
ATOM 2280 C C . ASP A 1 284 ? -7.006 20.538 38.900 1.00 91.25 284 ASP A C 1
ATOM 2282 O O . ASP A 1 284 ? -6.234 19.647 38.539 1.00 91.25 284 ASP A O 1
ATOM 2286 N N . ASP A 1 285 ? -8.330 20.444 38.735 1.00 89.62 285 ASP A N 1
ATOM 2287 C CA . ASP A 1 285 ? -8.970 19.294 38.082 1.00 89.62 285 ASP A CA 1
ATOM 2288 C C . ASP A 1 285 ? -8.566 19.214 36.600 1.00 89.62 285 ASP A C 1
ATOM 2290 O O . ASP A 1 285 ? -8.197 18.151 36.101 1.00 89.62 285 ASP A O 1
ATOM 2294 N N . VAL A 1 286 ? -8.571 20.353 35.897 1.00 90.06 286 VAL A N 1
ATOM 2295 C CA . VAL A 1 286 ? -8.163 20.433 34.485 1.00 90.06 286 VAL A CA 1
ATOM 2296 C C . VAL A 1 286 ? -6.691 20.052 34.318 1.00 90.06 286 VAL A C 1
ATOM 2298 O O . VAL A 1 286 ? -6.345 19.311 33.397 1.00 90.06 286 VAL A O 1
ATOM 2301 N N . LYS A 1 287 ? -5.804 20.512 35.212 1.00 89.88 287 LYS A N 1
ATOM 2302 C CA . LYS A 1 287 ? -4.387 20.104 35.193 1.00 89.88 287 LYS A CA 1
ATOM 2303 C C . LYS A 1 287 ? -4.226 18.598 35.384 1.00 89.88 287 LYS A C 1
ATOM 2305 O O . LYS A 1 287 ? -3.371 18.011 34.721 1.00 89.88 287 LYS A O 1
ATOM 2310 N N . ALA A 1 288 ? -5.012 17.987 36.273 1.00 89.56 288 ALA A N 1
ATOM 2311 C CA . ALA A 1 288 ? -4.976 16.546 36.497 1.00 89.56 288 ALA A CA 1
ATOM 2312 C C . ALA A 1 288 ? -5.381 15.778 35.228 1.00 89.56 288 ALA A C 1
ATOM 2314 O O . ALA A 1 288 ? -4.620 14.921 34.781 1.00 89.56 288 ALA A O 1
ATOM 2315 N N . GLU A 1 289 ? -6.486 16.165 34.583 1.00 89.50 289 GLU A N 1
ATOM 2316 C CA . GLU A 1 289 ? -6.942 15.572 33.315 1.00 89.50 289 GLU A CA 1
ATOM 2317 C C . GLU A 1 289 ? -5.907 15.717 32.195 1.00 89.50 289 GLU A C 1
ATOM 2319 O O . GLU A 1 289 ? -5.541 14.746 31.534 1.00 89.50 289 GLU A O 1
ATOM 2324 N N . ILE A 1 290 ? -5.367 16.925 32.005 1.00 89.25 290 ILE A N 1
ATOM 2325 C CA . ILE A 1 290 ? -4.332 17.184 30.993 1.00 89.25 290 ILE A CA 1
ATOM 2326 C C . ILE A 1 290 ? -3.077 16.350 31.269 1.00 89.25 290 ILE A C 1
ATOM 2328 O O . ILE A 1 290 ? -2.400 15.927 30.329 1.00 89.25 290 ILE A O 1
ATOM 2332 N N . SER A 1 291 ? -2.750 16.095 32.539 1.00 89.81 291 SER A N 1
ATOM 2333 C CA . SER A 1 291 ? -1.608 15.259 32.902 1.00 89.81 291 SER A CA 1
ATOM 2334 C C . SER A 1 291 ? -1.776 13.811 32.435 1.00 89.81 291 SER A C 1
ATOM 2336 O O . SER A 1 291 ? -0.769 13.195 32.079 1.00 89.81 291 SER A O 1
ATOM 2338 N N . GLU A 1 292 ? -3.000 13.274 32.394 1.00 88.12 292 GLU A N 1
ATOM 2339 C CA . GLU A 1 292 ? -3.262 11.908 31.915 1.00 88.12 292 GLU A CA 1
ATOM 2340 C C . GLU A 1 292 ? -2.984 11.757 30.413 1.00 88.12 292 GLU A C 1
ATOM 2342 O O . GLU A 1 292 ? -2.405 10.762 29.982 1.00 88.12 292 GLU A O 1
ATOM 2347 N N . VAL A 1 293 ? -3.323 12.779 29.623 1.00 89.81 293 VAL A N 1
ATOM 2348 C CA . VAL A 1 293 ? -3.182 12.789 28.151 1.00 89.81 293 VAL A CA 1
ATOM 2349 C C . VAL A 1 293 ? -1.961 13.573 27.658 1.00 89.81 293 VAL A C 1
ATOM 2351 O O . VAL A 1 293 ? -1.776 13.791 26.458 1.00 89.81 293 VAL A O 1
ATOM 2354 N N . ARG A 1 294 ? -1.071 13.995 28.564 1.00 89.56 294 ARG A N 1
ATOM 2355 C CA . ARG A 1 294 ? 0.083 14.856 28.247 1.00 89.56 294 ARG A CA 1
ATOM 2356 C C . ARG A 1 294 ? 0.962 14.292 27.131 1.00 89.56 294 ARG A C 1
ATOM 2358 O O . ARG A 1 294 ? 1.441 15.050 26.287 1.00 89.56 294 ARG A O 1
ATOM 2365 N N . GLY A 1 295 ? 1.198 12.979 27.133 1.00 88.25 295 GLY A N 1
ATOM 2366 C CA . GLY A 1 295 ? 2.004 12.310 26.108 1.00 88.25 295 GLY A CA 1
ATOM 2367 C C . GLY A 1 295 ? 1.410 12.461 24.706 1.00 88.25 295 GLY A C 1
ATOM 2368 O O . GLY A 1 295 ? 2.130 12.773 23.757 1.00 88.25 295 GLY A O 1
ATOM 2369 N N . GLU A 1 296 ? 0.091 12.329 24.590 1.00 87.56 296 GLU A N 1
ATOM 2370 C CA . GLU A 1 296 ? -0.636 12.467 23.328 1.00 87.56 296 GLU A CA 1
ATOM 2371 C C . GLU A 1 296 ? -0.663 13.913 22.842 1.00 87.56 296 GLU A C 1
ATOM 2373 O O . GLU A 1 296 ? -0.402 14.166 21.668 1.00 87.56 296 GLU A O 1
ATOM 2378 N N . ILE A 1 297 ? -0.885 14.874 23.745 1.00 88.62 297 ILE A N 1
ATOM 2379 C CA . ILE A 1 297 ? -0.837 16.306 23.417 1.00 88.62 297 ILE A CA 1
ATOM 2380 C C . ILE A 1 297 ? 0.544 16.680 22.864 1.00 88.62 297 ILE A C 1
ATOM 2382 O O . ILE A 1 297 ? 0.641 17.351 21.838 1.00 88.62 297 ILE A O 1
ATOM 2386 N N . ILE A 1 298 ? 1.627 16.215 23.500 1.00 89.19 298 ILE A N 1
ATOM 2387 C CA . ILE A 1 298 ? 2.997 16.454 23.016 1.00 89.19 298 ILE A CA 1
ATOM 2388 C C . ILE A 1 298 ? 3.214 15.800 21.645 1.00 89.19 298 ILE A C 1
ATOM 2390 O O . ILE A 1 298 ? 3.848 16.405 20.777 1.00 89.19 298 ILE A O 1
ATOM 2394 N N . ARG A 1 299 ? 2.693 14.585 21.433 1.00 87.69 299 ARG A N 1
ATOM 2395 C CA . ARG A 1 299 ? 2.756 13.895 20.137 1.00 87.69 299 ARG A CA 1
ATOM 2396 C C . ARG A 1 299 ? 2.059 14.710 19.046 1.00 87.69 299 ARG A C 1
ATOM 2398 O O . ARG A 1 299 ? 2.675 14.967 18.016 1.00 87.69 299 ARG A O 1
ATOM 2405 N N . PHE A 1 300 ? 0.832 15.172 19.289 1.00 88.12 300 PHE A N 1
ATOM 2406 C CA . PHE A 1 300 ? 0.098 16.016 18.344 1.00 88.12 300 PHE A CA 1
ATOM 2407 C C . PHE A 1 300 ? 0.807 17.349 18.096 1.00 88.12 300 PHE A C 1
ATOM 2409 O O . PHE A 1 300 ? 0.947 17.754 16.950 1.00 88.12 300 PHE A O 1
ATOM 2416 N N . ALA A 1 301 ? 1.342 18.006 19.128 1.00 89.12 301 ALA A N 1
ATOM 2417 C CA . ALA A 1 301 ? 2.097 19.247 18.952 1.00 89.12 301 ALA A CA 1
ATOM 2418 C C . ALA A 1 301 ? 3.326 19.061 18.041 1.00 89.12 301 ALA A C 1
ATOM 2420 O O . ALA A 1 301 ? 3.613 19.916 17.204 1.00 89.12 301 ALA A O 1
ATOM 2421 N N . ARG A 1 302 ? 4.042 17.934 18.166 1.00 89.06 302 ARG A N 1
ATOM 2422 C CA . ARG A 1 302 ? 5.150 17.587 17.260 1.00 89.06 302 ARG A CA 1
ATOM 2423 C C . ARG A 1 302 ? 4.656 17.329 15.838 1.00 89.06 302 ARG A C 1
ATOM 2425 O O . ARG A 1 302 ? 5.245 17.871 14.910 1.00 89.06 302 ARG A O 1
ATOM 2432 N N . LEU A 1 303 ? 3.578 16.558 15.684 1.00 90.12 303 LEU A N 1
ATOM 2433 C CA . LEU A 1 303 ? 2.947 16.269 14.392 1.00 90.12 303 LEU A CA 1
ATOM 2434 C C . LEU A 1 303 ? 2.558 17.562 13.661 1.00 90.12 303 LEU A C 1
ATOM 2436 O O . LEU A 1 303 ? 3.019 17.805 12.549 1.00 90.12 303 LEU A O 1
ATOM 2440 N N . TYR A 1 304 ? 1.774 18.424 14.311 1.00 90.94 304 TYR A N 1
ATOM 2441 C CA . TYR A 1 304 ? 1.304 19.678 13.724 1.00 90.94 304 TYR A CA 1
ATOM 2442 C C . TYR A 1 304 ? 2.441 20.648 13.414 1.00 90.94 304 TYR A C 1
ATOM 2444 O O . TYR A 1 304 ? 2.373 21.353 12.413 1.00 90.94 304 TYR A O 1
ATOM 2452 N N . LYS A 1 305 ? 3.516 20.646 14.211 1.00 93.12 305 LYS A N 1
ATOM 2453 C CA . LYS A 1 305 ? 4.717 21.426 13.900 1.00 93.12 305 LYS A CA 1
ATOM 2454 C C . LYS A 1 305 ? 5.380 20.962 12.601 1.00 93.12 305 LYS A C 1
ATOM 2456 O O . LYS A 1 305 ? 5.795 21.803 11.810 1.00 93.12 305 LYS A O 1
ATOM 2461 N N . VAL A 1 306 ? 5.479 19.650 12.371 1.00 93.00 306 VAL A N 1
ATOM 2462 C CA . VAL A 1 306 ? 6.007 19.125 11.102 1.00 93.00 306 VAL A CA 1
ATOM 2463 C C . VAL A 1 306 ? 5.059 19.482 9.957 1.00 93.00 306 VAL A C 1
ATOM 2465 O O . VAL A 1 306 ? 5.512 19.992 8.941 1.00 93.00 306 VAL A O 1
ATOM 2468 N N . PHE A 1 307 ? 3.746 19.313 10.134 1.00 94.12 307 PHE A N 1
ATOM 2469 C CA . PHE A 1 307 ? 2.757 19.692 9.117 1.00 94.12 307 PHE A CA 1
ATOM 2470 C C . PHE A 1 307 ? 2.828 21.172 8.744 1.00 94.12 307 PHE A C 1
ATOM 2472 O O . PHE A 1 307 ? 2.796 21.498 7.563 1.00 94.12 307 PHE A O 1
ATOM 2479 N N . GLU A 1 308 ? 2.967 22.066 9.721 1.00 94.38 308 GLU A N 1
ATOM 2480 C CA . GLU A 1 308 ? 3.125 23.499 9.480 1.00 94.38 308 GLU A CA 1
ATOM 2481 C C . GLU A 1 308 ? 4.389 23.795 8.660 1.00 94.38 308 GLU A C 1
ATOM 2483 O O . GLU A 1 308 ? 4.316 24.485 7.642 1.00 94.38 308 GLU A O 1
ATOM 2488 N N . GLN A 1 309 ? 5.536 23.249 9.076 1.00 95.12 309 GLN A N 1
ATOM 2489 C CA . GLN A 1 309 ? 6.817 23.443 8.388 1.00 95.12 309 GLN A CA 1
ATOM 2490 C C . GLN A 1 309 ? 6.763 22.938 6.946 1.00 95.12 309 GLN A C 1
ATOM 2492 O O . GLN A 1 309 ? 7.210 23.620 6.021 1.00 95.12 309 GLN A O 1
ATOM 2497 N N . GLU A 1 310 ? 6.182 21.759 6.752 1.00 95.44 310 GLU A N 1
ATOM 2498 C CA . GLU A 1 310 ? 6.066 21.138 5.443 1.00 95.44 310 GLU A CA 1
ATOM 2499 C C . GLU A 1 310 ? 5.072 21.864 4.542 1.00 95.44 310 GLU A C 1
ATOM 2501 O O . GLU A 1 310 ? 5.406 22.173 3.400 1.00 95.44 310 GLU A O 1
ATOM 2506 N N . CYS A 1 311 ? 3.908 22.251 5.068 1.00 95.06 311 CYS A N 1
ATOM 2507 C CA . CYS A 1 311 ? 2.927 23.057 4.347 1.00 95.06 311 CYS A CA 1
ATOM 2508 C C . CYS A 1 311 ? 3.521 24.395 3.887 1.00 95.06 311 CYS A C 1
ATOM 2510 O O . CYS A 1 311 ? 3.299 24.812 2.750 1.00 95.06 311 CYS A O 1
ATOM 2512 N N . GLN A 1 312 ? 4.302 25.069 4.738 1.00 94.81 312 GLN A N 1
ATOM 2513 C CA . GLN A 1 312 ? 5.001 26.300 4.359 1.00 94.81 312 GLN A CA 1
ATOM 2514 C C . GLN A 1 312 ? 6.013 26.042 3.244 1.00 94.81 312 GLN A C 1
ATOM 2516 O O . GLN A 1 312 ? 6.096 26.810 2.285 1.00 94.81 312 GLN A O 1
ATOM 2521 N N . ARG A 1 313 ? 6.757 24.942 3.339 1.00 94.44 313 ARG A N 1
ATOM 2522 C CA . ARG A 1 313 ? 7.792 24.593 2.371 1.00 94.44 313 ARG A CA 1
ATOM 2523 C C . ARG A 1 313 ? 7.245 24.273 0.987 1.00 94.44 313 ARG A C 1
ATOM 2525 O O . ARG A 1 313 ? 7.863 24.677 0.008 1.00 94.44 313 ARG A O 1
ATOM 2532 N N . VAL A 1 314 ? 6.108 23.584 0.897 1.00 95.62 314 VAL A N 1
ATOM 2533 C CA . VAL A 1 314 ? 5.475 23.233 -0.387 1.00 95.62 314 VAL A CA 1
ATOM 2534 C C . VAL A 1 314 ? 4.455 24.265 -0.874 1.00 95.62 314 VAL A C 1
ATOM 2536 O O . VAL A 1 314 ? 3.875 24.092 -1.940 1.00 95.62 314 VAL A O 1
ATOM 2539 N N . SER A 1 315 ? 4.270 25.372 -0.149 1.00 94.12 315 SER A N 1
ATOM 2540 C CA . SER A 1 315 ? 3.273 26.412 -0.464 1.00 94.12 315 SER A CA 1
ATOM 2541 C C . SER A 1 315 ? 3.434 27.071 -1.841 1.00 94.12 315 SER A C 1
ATOM 2543 O O . SER A 1 315 ? 2.485 27.652 -2.364 1.00 94.12 315 SER A O 1
ATOM 2545 N N . PHE A 1 316 ? 4.621 26.985 -2.450 1.00 95.75 316 PHE A N 1
ATOM 2546 C CA . PHE A 1 316 ? 4.867 27.491 -3.802 1.00 95.75 316 PHE A CA 1
ATOM 2547 C C . PHE A 1 316 ? 4.256 26.602 -4.903 1.00 95.75 316 PHE A C 1
ATOM 2549 O O . PHE A 1 316 ? 4.144 27.043 -6.050 1.00 95.75 316 PHE A O 1
ATOM 2556 N N . ILE A 1 317 ? 3.870 25.362 -4.581 1.00 95.44 317 ILE A N 1
ATOM 2557 C CA . ILE A 1 317 ? 3.253 24.419 -5.516 1.00 95.44 317 ILE A CA 1
ATOM 2558 C C . ILE A 1 317 ? 1.787 24.809 -5.702 1.00 95.44 317 ILE A C 1
ATOM 2560 O O . ILE A 1 317 ? 0.978 24.764 -4.778 1.00 95.44 317 ILE A O 1
ATOM 2564 N N . LYS A 1 318 ? 1.434 25.205 -6.925 1.00 92.44 318 LYS A N 1
ATOM 2565 C CA . LYS A 1 318 ? 0.061 25.595 -7.259 1.00 92.44 318 LYS A CA 1
ATOM 2566 C C . LYS A 1 318 ? -0.873 24.388 -7.179 1.00 92.44 318 LYS A C 1
ATOM 2568 O O . LYS A 1 318 ? -0.529 23.333 -7.695 1.00 92.44 318 LYS A O 1
ATOM 2573 N N . ASN A 1 319 ? -2.068 24.609 -6.629 1.00 92.56 319 ASN A N 1
ATOM 2574 C CA . ASN A 1 319 ? -3.172 23.646 -6.513 1.00 92.56 319 ASN A CA 1
ATOM 2575 C C . ASN A 1 319 ? -2.938 22.441 -5.588 1.00 92.56 319 ASN A C 1
ATOM 2577 O O . ASN A 1 319 ? -3.850 21.628 -5.471 1.00 92.56 319 ASN A O 1
ATOM 2581 N N . LEU A 1 320 ? -1.801 22.370 -4.888 1.00 94.31 320 LEU A N 1
ATOM 2582 C CA . LEU A 1 320 ? -1.582 21.348 -3.869 1.00 94.31 320 LEU A CA 1
ATOM 2583 C C . LEU A 1 320 ? -2.487 21.624 -2.662 1.00 94.31 320 LEU A C 1
ATOM 2585 O O . LEU A 1 320 ? -2.331 22.645 -1.984 1.00 94.31 320 LEU A O 1
ATOM 2589 N N . ASP A 1 321 ? -3.426 20.721 -2.385 1.00 94.12 321 ASP A N 1
ATOM 2590 C CA . ASP A 1 321 ? -4.295 20.807 -1.212 1.00 94.12 321 ASP A CA 1
ATOM 2591 C C . ASP A 1 321 ? -3.692 20.014 -0.053 1.00 94.12 321 ASP A C 1
ATOM 2593 O O . ASP A 1 321 ? -3.761 18.786 0.023 1.00 94.12 321 ASP A O 1
ATOM 2597 N N . PHE A 1 322 ? -3.131 20.735 0.917 1.00 93.62 322 PHE A N 1
ATOM 2598 C CA . PHE A 1 322 ? -2.505 20.107 2.076 1.00 93.62 322 PHE A CA 1
ATOM 2599 C C . PHE A 1 322 ? -3.504 19.333 2.961 1.00 93.62 322 PHE A C 1
ATOM 2601 O O . PHE A 1 322 ? -3.082 18.489 3.747 1.00 93.62 322 PHE A O 1
ATOM 2608 N N . LYS A 1 323 ? -4.826 19.527 2.816 1.00 92.00 323 LYS A N 1
ATOM 2609 C CA . LYS A 1 323 ? -5.848 18.692 3.486 1.00 92.00 323 LYS A CA 1
ATOM 2610 C C . LYS A 1 323 ? -5.915 17.272 2.918 1.00 92.00 323 LYS A C 1
ATOM 2612 O O . LYS A 1 323 ? -6.305 16.337 3.620 1.00 92.00 323 LYS A O 1
ATOM 2617 N N . ASN A 1 324 ? -5.506 17.098 1.662 1.00 93.00 324 ASN A N 1
ATOM 2618 C CA . ASN A 1 324 ? -5.350 15.783 1.048 1.00 93.00 324 ASN A CA 1
ATOM 2619 C C . ASN A 1 324 ? -4.044 15.100 1.488 1.00 93.00 324 ASN A C 1
ATOM 2621 O O . ASN A 1 324 ? -3.882 13.900 1.269 1.00 93.00 324 ASN A O 1
ATOM 2625 N N . VAL A 1 325 ? -3.135 15.836 2.139 1.00 91.69 325 VAL A N 1
ATOM 2626 C CA . VAL A 1 325 ? -1.879 15.325 2.705 1.00 91.69 325 VAL A CA 1
ATOM 2627 C C . VAL A 1 325 ? -2.015 15.026 4.198 1.00 91.69 325 VAL A C 1
ATOM 2629 O O . VAL A 1 325 ? -1.673 13.933 4.650 1.00 91.69 325 VAL A O 1
ATOM 2632 N N . ALA A 1 326 ? -2.535 15.980 4.965 1.00 90.62 326 ALA A N 1
ATOM 2633 C CA . ALA A 1 326 ? -2.606 15.944 6.419 1.00 90.62 326 ALA A CA 1
ATOM 2634 C C . ALA A 1 326 ? -4.059 15.897 6.916 1.00 90.62 326 ALA A C 1
ATOM 2636 O O . ALA A 1 326 ? -4.875 16.760 6.595 1.00 90.62 326 ALA A O 1
ATOM 2637 N N . GLY A 1 327 ? -4.362 14.903 7.749 1.00 87.25 327 GLY A N 1
ATOM 2638 C CA . GLY A 1 327 ? -5.580 14.812 8.550 1.00 87.25 327 GLY A CA 1
ATOM 2639 C C . GLY A 1 327 ? -5.363 15.264 10.001 1.00 87.25 327 GLY A C 1
ATOM 2640 O O . GLY A 1 327 ? -4.277 15.688 10.389 1.00 87.25 327 GLY A O 1
ATOM 2641 N N . LEU A 1 328 ? -6.404 15.142 10.833 1.00 82.25 328 LEU A N 1
ATOM 2642 C CA . LEU A 1 328 ? -6.346 15.546 12.249 1.00 82.25 328 LEU A CA 1
ATOM 2643 C C . LEU A 1 328 ? -5.457 14.631 13.114 1.00 82.25 328 LEU A C 1
ATOM 2645 O O . LEU A 1 328 ? -4.913 15.074 14.123 1.00 82.25 328 LEU A O 1
ATOM 2649 N N . ASP A 1 329 ? -5.301 13.367 12.717 1.00 80.31 329 ASP A N 1
ATOM 2650 C CA . ASP A 1 329 ? -4.576 12.341 13.484 1.00 80.31 329 ASP A CA 1
ATOM 2651 C C . ASP A 1 329 ? -3.236 11.917 12.889 1.00 80.31 329 ASP A C 1
ATOM 2653 O O . ASP A 1 329 ? -2.536 11.071 13.447 1.00 80.31 329 ASP A O 1
ATOM 2657 N N . GLY A 1 330 ? -2.877 12.469 11.735 1.00 87.56 330 GLY A N 1
ATOM 2658 C CA . GLY A 1 330 ? -1.768 11.967 10.942 1.00 87.56 330 GLY A CA 1
ATOM 2659 C C . GLY A 1 330 ? -1.971 12.249 9.466 1.00 87.56 330 GLY A C 1
ATOM 2660 O O . GLY A 1 330 ? -2.709 13.157 9.096 1.00 87.56 330 GLY A O 1
ATOM 2661 N N . LEU A 1 331 ? -1.302 11.479 8.616 1.00 89.00 331 LEU A N 1
ATOM 2662 C CA . LEU A 1 331 ? -1.430 11.606 7.168 1.00 89.00 331 LEU A CA 1
ATOM 2663 C C . LEU A 1 331 ? -2.784 11.102 6.671 1.00 89.00 331 LEU A C 1
ATOM 2665 O O . LEU A 1 331 ? -3.322 10.110 7.163 1.00 89.00 331 LEU A O 1
ATOM 2669 N N . ASN A 1 332 ? -3.315 11.770 5.652 1.00 89.94 332 ASN A N 1
ATOM 2670 C CA . ASN A 1 332 ? -4.516 11.335 4.957 1.00 89.94 332 ASN A CA 1
ATOM 2671 C C . ASN A 1 332 ? -4.152 10.267 3.912 1.00 89.94 332 ASN A C 1
ATOM 2673 O O . ASN A 1 332 ? -4.047 10.554 2.723 1.00 89.94 332 ASN A O 1
ATOM 2677 N N . LEU A 1 333 ? -3.925 9.030 4.365 1.00 86.19 333 LEU A N 1
ATOM 2678 C CA . LEU A 1 333 ? -3.405 7.934 3.532 1.00 86.19 333 LEU A CA 1
ATOM 2679 C C . LEU A 1 333 ? -4.250 7.646 2.276 1.00 86.19 333 LEU A C 1
ATOM 2681 O O . LEU A 1 333 ? -3.710 7.176 1.282 1.00 86.19 333 LEU A O 1
ATOM 2685 N N . GLN A 1 334 ? -5.551 7.960 2.289 1.00 87.50 334 GLN A N 1
ATOM 2686 C CA . GLN A 1 334 ? -6.446 7.732 1.147 1.00 87.50 334 GLN A CA 1
ATOM 2687 C C . GLN A 1 334 ? -6.135 8.643 -0.048 1.00 87.50 334 GLN A C 1
ATOM 2689 O O . GLN A 1 334 ? -6.242 8.216 -1.197 1.00 87.50 334 GLN A O 1
ATOM 2694 N N . SER A 1 335 ? -5.769 9.899 0.209 1.00 90.69 335 SER A N 1
ATOM 2695 C CA . SER A 1 335 ? -5.508 10.898 -0.834 1.00 90.69 335 SER A CA 1
ATOM 2696 C C . SER A 1 335 ? -4.036 11.280 -0.960 1.00 90.69 335 SER A C 1
ATOM 2698 O O . SER A 1 335 ? -3.649 11.806 -2.000 1.00 90.69 335 SER A O 1
ATOM 2700 N N . PHE A 1 336 ? -3.212 10.987 0.051 1.00 91.88 336 PHE A N 1
ATOM 2701 C CA . PHE A 1 336 ? -1.822 11.436 0.145 1.00 91.88 336 PHE A CA 1
ATOM 2702 C C . PHE A 1 336 ? -0.999 11.092 -1.097 1.00 91.88 336 PHE A C 1
ATOM 2704 O O . PHE A 1 336 ? -0.386 11.973 -1.693 1.00 91.88 336 PHE A O 1
ATOM 2711 N N . GLN A 1 337 ? -1.027 9.829 -1.528 1.00 92.69 337 GLN A N 1
ATOM 2712 C CA . GLN A 1 337 ? -0.270 9.376 -2.695 1.00 92.69 337 GLN A CA 1
ATOM 2713 C C . GLN A 1 337 ? -0.684 10.118 -3.975 1.00 92.69 337 GLN A C 1
ATOM 2715 O O . GLN A 1 337 ? 0.170 10.601 -4.718 1.00 92.69 337 GLN A O 1
ATOM 2720 N N . ASN A 1 338 ? -1.990 10.232 -4.223 1.00 92.94 338 ASN A N 1
ATOM 2721 C CA . ASN A 1 338 ? -2.526 10.862 -5.431 1.00 92.94 338 ASN A CA 1
ATOM 2722 C C . ASN A 1 338 ? -2.247 12.370 -5.455 1.00 92.94 338 ASN A C 1
ATOM 2724 O O . ASN A 1 338 ? -1.885 12.921 -6.496 1.00 92.94 338 ASN A O 1
ATOM 2728 N N . GLU A 1 339 ? -2.378 13.029 -4.305 1.00 95.38 339 GLU A N 1
ATOM 2729 C CA . GLU A 1 339 ? -2.082 14.451 -4.150 1.00 95.38 339 GLU A CA 1
ATOM 2730 C C . GLU A 1 339 ? -0.606 14.744 -4.427 1.00 95.38 339 GLU A C 1
ATOM 2732 O O . GLU A 1 339 ? -0.290 15.654 -5.191 1.00 95.38 339 GLU A O 1
ATOM 2737 N N . VAL A 1 340 ? 0.303 13.942 -3.860 1.00 95.06 340 VAL A N 1
ATOM 2738 C CA . VAL A 1 340 ? 1.741 14.101 -4.093 1.00 95.06 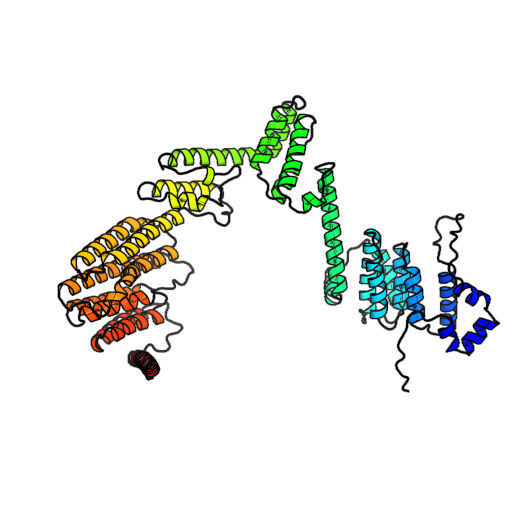340 VAL A CA 1
ATOM 2739 C C . VAL A 1 340 ? 2.053 13.877 -5.570 1.00 95.06 340 VAL A C 1
ATOM 2741 O O . VAL A 1 340 ? 2.594 14.772 -6.212 1.00 95.06 340 VAL A O 1
ATOM 2744 N N . PHE A 1 341 ? 1.680 12.725 -6.133 1.00 94.81 341 PHE A N 1
ATOM 2745 C CA . PHE A 1 341 ? 2.049 12.344 -7.500 1.00 94.81 341 PHE A CA 1
ATOM 2746 C C . PHE A 1 341 ? 1.475 13.268 -8.578 1.00 94.81 341 PHE A C 1
ATOM 2748 O O . PHE A 1 341 ? 2.179 13.589 -9.532 1.00 94.81 341 PHE A O 1
ATOM 2755 N N . SER A 1 342 ? 0.254 13.779 -8.407 1.00 93.88 342 SER A N 1
ATOM 2756 C CA . SER A 1 342 ? -0.344 14.733 -9.356 1.00 93.88 342 SER A CA 1
ATOM 2757 C C . SER A 1 342 ? 0.415 16.061 -9.473 1.00 93.88 342 SER A C 1
ATOM 2759 O O . SER A 1 342 ? 0.308 16.740 -10.494 1.00 93.88 342 SER A O 1
ATOM 2761 N N . HIS A 1 343 ? 1.215 16.415 -8.465 1.00 95.44 343 HIS A N 1
ATOM 2762 C CA . HIS A 1 343 ? 1.964 17.668 -8.417 1.00 95.44 343 HIS A CA 1
ATOM 2763 C C . HIS A 1 343 ? 3.471 17.497 -8.629 1.00 95.44 343 HIS A C 1
ATOM 2765 O O . HIS A 1 343 ? 4.210 18.481 -8.549 1.00 95.44 343 HIS A O 1
ATOM 2771 N N . VAL A 1 344 ? 3.944 16.283 -8.917 1.00 95.06 344 VAL A N 1
ATOM 2772 C CA . VAL A 1 344 ? 5.358 15.996 -9.181 1.00 95.06 344 VAL A CA 1
ATOM 2773 C C . VAL A 1 344 ? 5.763 16.509 -10.569 1.00 95.06 344 VAL A C 1
ATOM 2775 O O . VAL A 1 344 ? 5.262 16.059 -11.594 1.00 95.06 344 VAL A O 1
ATOM 2778 N N . ASN A 1 345 ? 6.697 17.461 -10.598 1.00 92.12 345 ASN A N 1
ATOM 2779 C CA . ASN A 1 345 ? 7.333 18.009 -11.796 1.00 92.12 345 ASN A CA 1
ATOM 2780 C C . ASN A 1 345 ? 8.769 18.467 -11.478 1.00 92.12 345 ASN A C 1
ATOM 2782 O O . ASN A 1 345 ? 9.193 18.420 -10.325 1.00 92.12 345 ASN A O 1
ATOM 2786 N N . GLU A 1 346 ? 9.502 18.947 -12.486 1.00 90.00 346 GLU A N 1
ATOM 2787 C CA . GLU A 1 346 ? 10.906 19.374 -12.363 1.00 90.00 346 GLU A CA 1
ATOM 2788 C C . GLU A 1 346 ? 11.149 20.379 -11.218 1.00 90.00 346 GLU A C 1
ATOM 2790 O O . GLU A 1 346 ? 12.151 20.291 -10.512 1.00 90.00 346 GLU A O 1
ATOM 2795 N N . PHE A 1 347 ? 10.212 21.302 -10.978 1.00 91.44 347 PHE A N 1
ATOM 2796 C CA . PHE A 1 347 ? 10.351 22.359 -9.970 1.00 91.44 347 PHE A CA 1
ATOM 2797 C C . PHE A 1 347 ? 9.879 21.941 -8.571 1.00 91.44 347 PHE A C 1
ATOM 2799 O O . PHE A 1 347 ? 10.291 22.542 -7.578 1.00 91.44 347 PHE A O 1
ATOM 2806 N N . SER A 1 348 ? 8.997 20.943 -8.471 1.00 94.81 348 SER A N 1
ATOM 2807 C CA . SER A 1 348 ? 8.410 20.488 -7.203 1.00 94.81 348 SER A CA 1
ATOM 2808 C C . SER A 1 348 ? 9.045 19.213 -6.647 1.00 94.81 348 SER A C 1
ATOM 2810 O O . SER A 1 348 ? 8.906 18.953 -5.451 1.00 94.81 348 SER A O 1
ATOM 2812 N N . LEU A 1 349 ? 9.755 18.441 -7.478 1.00 94.12 349 LEU A N 1
ATOM 2813 C CA . LEU A 1 349 ? 10.283 17.110 -7.166 1.00 94.12 349 LEU A CA 1
ATOM 2814 C C . LEU A 1 349 ? 11.025 17.052 -5.826 1.00 94.12 349 LEU A C 1
ATOM 2816 O O . LEU A 1 349 ? 10.653 16.290 -4.937 1.00 94.12 349 LEU A O 1
ATOM 2820 N N . GLU A 1 350 ? 12.041 17.897 -5.656 1.00 94.69 350 GLU A N 1
ATOM 2821 C CA . GLU A 1 350 ? 12.873 17.930 -4.448 1.00 94.69 350 GLU A CA 1
ATOM 2822 C C . GLU A 1 350 ? 12.101 18.363 -3.198 1.00 94.69 350 GLU A C 1
ATOM 2824 O O . GLU A 1 350 ? 12.344 17.867 -2.094 1.00 94.69 350 GLU A O 1
ATOM 2829 N N . ALA A 1 351 ? 11.166 19.302 -3.350 1.00 95.38 351 ALA A N 1
ATOM 2830 C CA . ALA A 1 351 ? 10.346 19.763 -2.238 1.00 95.38 351 ALA A CA 1
ATOM 2831 C C . ALA A 1 351 ? 9.387 18.659 -1.777 1.00 95.38 351 ALA A C 1
ATOM 2833 O O . ALA A 1 351 ? 9.303 18.395 -0.578 1.00 95.38 351 ALA A O 1
ATOM 2834 N N . LEU A 1 352 ? 8.736 17.973 -2.723 1.00 96.31 352 LEU A N 1
ATOM 2835 C CA . LEU A 1 352 ? 7.808 16.876 -2.453 1.00 96.31 352 LEU A CA 1
ATOM 2836 C C . LEU A 1 352 ? 8.518 15.635 -1.904 1.00 96.31 352 LEU A C 1
ATOM 2838 O O . LEU A 1 352 ? 8.062 15.083 -0.908 1.00 96.31 352 LEU A O 1
ATOM 2842 N N . ALA A 1 353 ? 9.655 15.225 -2.475 1.00 95.44 353 ALA A N 1
ATOM 2843 C CA . ALA A 1 353 ? 10.415 14.069 -1.991 1.00 95.44 353 ALA A CA 1
ATOM 2844 C C . ALA A 1 353 ? 10.841 14.261 -0.532 1.00 95.44 353 ALA A C 1
ATOM 2846 O O . ALA A 1 353 ? 10.576 13.427 0.335 1.00 95.44 353 ALA A O 1
ATOM 2847 N N . LYS A 1 354 ? 11.416 15.423 -0.219 1.00 95.06 354 LYS A N 1
ATOM 2848 C CA . LYS A 1 354 ? 11.775 15.752 1.158 1.00 95.06 354 LYS A CA 1
ATOM 2849 C C . LYS A 1 354 ? 10.544 15.905 2.056 1.00 95.06 354 LYS A C 1
ATOM 2851 O O . LYS A 1 354 ? 10.679 15.697 3.258 1.00 95.06 354 LYS A O 1
ATOM 2856 N N . MET A 1 355 ? 9.391 16.340 1.537 1.00 95.56 355 MET A N 1
ATOM 2857 C CA . MET A 1 355 ? 8.161 16.460 2.333 1.00 95.56 355 MET A CA 1
ATOM 2858 C C . MET A 1 355 ? 7.713 15.069 2.756 1.00 95.56 355 MET A C 1
ATOM 2860 O O . MET A 1 355 ? 7.534 14.818 3.943 1.00 95.56 355 MET A O 1
ATOM 2864 N N . VAL A 1 356 ? 7.637 14.138 1.804 1.00 94.56 356 VAL A N 1
ATOM 2865 C CA . VAL A 1 356 ? 7.341 12.729 2.077 1.00 94.56 356 VAL A CA 1
ATOM 2866 C C . VAL A 1 356 ? 8.341 12.151 3.083 1.00 94.56 356 VAL A C 1
ATOM 2868 O O . VAL A 1 356 ? 7.928 11.497 4.034 1.00 94.56 356 VAL A O 1
ATOM 2871 N N . GLN A 1 357 ? 9.638 12.455 2.953 1.00 93.06 357 GLN A N 1
ATOM 2872 C CA . GLN A 1 357 ? 10.660 12.018 3.911 1.00 93.06 357 GLN A CA 1
ATOM 2873 C C . GLN A 1 357 ? 10.404 12.541 5.335 1.00 93.06 357 GLN A C 1
ATOM 2875 O O . GLN A 1 357 ? 10.448 11.769 6.294 1.00 93.06 357 GLN A O 1
ATOM 2880 N N . ALA A 1 358 ? 10.131 13.841 5.483 1.00 92.50 358 ALA A N 1
ATOM 2881 C CA . ALA A 1 358 ? 9.872 14.463 6.779 1.00 92.50 358 ALA A CA 1
ATOM 2882 C C . ALA A 1 358 ? 8.594 13.909 7.423 1.00 92.50 358 ALA A C 1
ATOM 2884 O O . ALA A 1 358 ? 8.592 13.575 8.607 1.00 92.50 358 ALA A O 1
ATOM 2885 N N . LEU A 1 359 ? 7.533 13.738 6.636 1.00 91.38 359 LEU A N 1
ATOM 2886 C CA . LEU A 1 359 ? 6.260 13.191 7.096 1.00 91.38 359 LEU A CA 1
ATOM 2887 C C . LEU A 1 359 ? 6.367 11.705 7.474 1.00 91.38 359 LEU A C 1
ATOM 2889 O O . LEU A 1 359 ? 5.833 11.298 8.504 1.00 91.38 359 LEU A O 1
ATOM 2893 N N . ALA A 1 360 ? 7.108 10.905 6.703 1.00 88.06 360 ALA A N 1
ATOM 2894 C CA . ALA A 1 360 ? 7.365 9.500 7.020 1.00 88.06 360 ALA A CA 1
ATOM 2895 C C . ALA A 1 360 ? 8.202 9.337 8.299 1.00 88.06 360 ALA A C 1
ATOM 2897 O O . ALA A 1 360 ? 7.966 8.410 9.072 1.00 88.06 360 ALA A O 1
ATOM 2898 N N . SER A 1 361 ? 9.124 10.269 8.580 1.00 86.44 361 SER A N 1
ATOM 2899 C CA . SER A 1 361 ? 9.959 10.231 9.792 1.00 86.44 361 SER A CA 1
ATOM 2900 C C . SER A 1 361 ? 9.166 10.323 11.103 1.00 86.44 361 SER A C 1
ATOM 2902 O O . SER A 1 361 ? 9.662 9.925 12.157 1.00 86.44 361 SER A O 1
ATOM 2904 N N . ILE A 1 362 ? 7.916 10.796 11.046 1.00 83.69 362 ILE A N 1
ATOM 2905 C CA . ILE A 1 362 ? 7.006 10.845 12.197 1.00 83.69 362 ILE A CA 1
ATOM 2906 C C . ILE A 1 362 ? 6.625 9.429 12.665 1.00 83.69 362 ILE A C 1
ATOM 2908 O O . ILE A 1 362 ? 6.343 9.226 13.845 1.00 83.69 362 ILE A O 1
ATOM 2912 N N . TYR A 1 363 ? 6.661 8.446 11.761 1.00 79.62 363 TYR A N 1
ATOM 2913 C CA . TYR A 1 363 ? 6.221 7.065 11.980 1.00 79.62 363 TYR A CA 1
ATOM 2914 C C . TYR A 1 363 ? 7.388 6.080 12.174 1.00 79.62 363 TYR A C 1
ATOM 2916 O O . TYR A 1 363 ? 7.271 4.914 11.811 1.00 79.62 363 TYR A O 1
ATOM 2924 N N . ALA A 1 364 ? 8.508 6.543 12.743 1.00 66.75 364 ALA A N 1
ATOM 2925 C CA . ALA A 1 364 ? 9.806 5.852 12.803 1.00 66.75 364 ALA A CA 1
ATOM 2926 C C . ALA A 1 364 ? 9.792 4.355 13.201 1.00 66.75 364 ALA A C 1
ATOM 2928 O O . ALA A 1 364 ? 10.677 3.623 12.766 1.00 66.75 364 ALA A O 1
ATOM 2929 N N . ASP A 1 365 ? 8.808 3.894 13.980 1.00 66.06 365 ASP A N 1
ATOM 2930 C CA . ASP A 1 365 ? 8.745 2.517 14.495 1.00 66.06 365 ASP A CA 1
ATOM 2931 C C . ASP A 1 365 ? 7.867 1.568 13.652 1.00 66.06 365 ASP A C 1
ATOM 2933 O O . ASP A 1 365 ? 8.009 0.348 13.741 1.00 66.06 365 ASP A O 1
ATOM 2937 N N . SER A 1 366 ? 6.962 2.100 12.821 1.00 68.81 366 SER A N 1
ATOM 2938 C CA . SER A 1 366 ? 6.098 1.305 11.938 1.00 68.81 366 SER A CA 1
ATOM 2939 C C . SER A 1 366 ? 5.475 2.183 10.851 1.00 68.81 366 SER A C 1
ATOM 2941 O O . SER A 1 366 ? 4.592 2.997 11.146 1.00 68.81 366 SER A O 1
ATOM 2943 N N . LEU A 1 367 ? 5.894 2.008 9.593 1.00 71.00 367 LEU A N 1
ATOM 2944 C CA . LEU A 1 367 ? 5.247 2.691 8.473 1.00 71.00 367 LEU A CA 1
ATOM 2945 C C . LEU A 1 367 ? 3.806 2.177 8.312 1.00 71.00 367 LEU A C 1
ATOM 2947 O O . LEU A 1 367 ? 3.608 0.963 8.230 1.00 71.00 367 LEU A O 1
ATOM 2951 N N . PRO A 1 368 ? 2.805 3.070 8.237 1.00 75.06 368 PRO A N 1
ATOM 2952 C CA . PRO A 1 368 ? 1.450 2.687 7.872 1.00 75.06 368 PRO A CA 1
ATOM 2953 C C . PRO A 1 368 ? 1.419 2.005 6.502 1.00 75.06 368 PRO A C 1
ATOM 2955 O O . PRO A 1 368 ? 2.108 2.425 5.569 1.00 75.06 368 PRO A O 1
ATOM 2958 N N . GLU A 1 369 ? 0.591 0.972 6.372 1.00 70.25 369 GLU A N 1
ATOM 2959 C CA . GLU A 1 369 ? 0.369 0.298 5.095 1.00 70.25 369 GLU A CA 1
ATOM 2960 C C . GLU A 1 369 ? -0.191 1.297 4.065 1.00 70.25 369 GLU A C 1
ATOM 2962 O O . GLU A 1 369 ? -1.127 2.045 4.350 1.00 70.25 369 GLU A O 1
ATOM 2967 N N . GLY A 1 370 ? 0.426 1.351 2.881 1.00 68.69 370 GLY A N 1
ATOM 2968 C CA . GLY A 1 370 ? 0.079 2.309 1.824 1.00 68.69 370 GLY A CA 1
ATOM 2969 C C . GLY A 1 370 ? 0.772 3.676 1.914 1.00 68.69 370 GLY A C 1
ATOM 2970 O O . GLY A 1 370 ? 0.513 4.532 1.069 1.00 68.69 370 GLY A O 1
ATOM 2971 N N . LEU A 1 371 ? 1.662 3.909 2.889 1.00 83.75 371 LEU A N 1
ATOM 2972 C CA . LEU A 1 371 ? 2.464 5.133 2.922 1.00 83.75 371 LEU A CA 1
ATOM 2973 C C . LEU A 1 371 ? 3.615 5.068 1.905 1.00 83.75 371 LEU A C 1
ATOM 2975 O O . LEU A 1 371 ? 4.485 4.205 2.002 1.00 83.75 371 LEU A O 1
ATOM 2979 N N . ILE A 1 372 ? 3.644 6.021 0.972 1.00 90.12 372 ILE A N 1
ATOM 2980 C CA . ILE A 1 372 ? 4.761 6.182 0.033 1.00 90.12 372 ILE A CA 1
ATOM 2981 C C . ILE A 1 372 ? 6.026 6.677 0.744 1.00 90.12 372 ILE A C 1
ATOM 2983 O O . ILE A 1 372 ? 5.962 7.495 1.667 1.00 90.12 372 ILE A O 1
ATOM 2987 N N . VAL A 1 373 ? 7.188 6.225 0.279 1.00 90.62 373 VAL A N 1
ATOM 2988 C CA . VAL A 1 373 ? 8.496 6.744 0.691 1.00 90.62 373 VAL A CA 1
ATOM 2989 C C . VAL A 1 373 ? 8.984 7.817 -0.280 1.00 90.62 373 VAL A C 1
ATOM 2991 O O . VAL A 1 373 ? 8.512 7.947 -1.406 1.00 90.62 373 VAL A O 1
ATOM 2994 N N . TRP A 1 374 ? 9.966 8.615 0.137 1.00 92.00 374 TRP A N 1
ATOM 2995 C CA . TRP A 1 374 ? 10.508 9.691 -0.701 1.00 92.00 374 TRP A CA 1
ATOM 2996 C C . TRP A 1 374 ? 11.099 9.179 -2.027 1.00 92.00 374 TRP A C 1
ATOM 2998 O O . TRP A 1 374 ? 11.033 9.878 -3.036 1.00 92.00 374 TRP A O 1
ATOM 3008 N N . GLN A 1 375 ? 11.616 7.944 -2.044 1.00 92.69 375 GLN A N 1
ATOM 3009 C CA . GLN A 1 375 ? 12.096 7.261 -3.252 1.00 92.69 375 GLN A CA 1
ATOM 3010 C C . GLN A 1 375 ? 10.968 7.029 -4.267 1.00 92.69 375 GLN A C 1
ATOM 3012 O O . GLN A 1 375 ? 11.202 7.137 -5.469 1.00 92.69 375 GLN A O 1
ATOM 3017 N N . ASP A 1 376 ? 9.732 6.805 -3.812 1.00 92.62 376 ASP A N 1
ATOM 3018 C CA . ASP A 1 376 ? 8.585 6.616 -4.704 1.00 92.62 376 ASP A CA 1
ATOM 3019 C C . ASP A 1 376 ? 8.257 7.888 -5.490 1.00 92.62 376 ASP A C 1
ATOM 3021 O O . ASP A 1 376 ? 7.783 7.809 -6.621 1.00 92.62 376 ASP A O 1
ATOM 3025 N N . VAL A 1 377 ? 8.552 9.068 -4.932 1.00 94.81 377 VAL A N 1
ATOM 3026 C CA . VAL A 1 377 ? 8.389 10.355 -5.627 1.00 94.81 377 VAL A CA 1
ATOM 3027 C C . VAL A 1 377 ? 9.364 10.450 -6.803 1.00 94.81 377 VAL A C 1
ATOM 3029 O O . VAL A 1 377 ? 8.963 10.791 -7.918 1.00 94.81 377 VAL A O 1
ATOM 3032 N N . TYR A 1 378 ? 10.629 10.084 -6.578 1.00 94.75 378 TYR A N 1
ATOM 3033 C CA . TYR A 1 378 ? 11.647 10.019 -7.628 1.00 94.75 378 TYR A CA 1
ATOM 3034 C C . TYR A 1 378 ? 11.296 8.978 -8.695 1.00 94.75 378 TYR A C 1
ATOM 3036 O O . TYR A 1 378 ? 11.315 9.286 -9.887 1.00 94.75 378 TYR A O 1
ATOM 3044 N N . LYS A 1 379 ? 10.886 7.777 -8.273 1.00 93.94 379 LYS A N 1
ATOM 3045 C CA . LYS A 1 379 ? 10.418 6.709 -9.164 1.00 93.94 379 LYS A CA 1
ATOM 3046 C C . LYS A 1 379 ? 9.241 7.173 -10.023 1.00 93.94 379 LYS A C 1
ATOM 3048 O O . LYS A 1 379 ? 9.276 7.006 -11.241 1.00 93.94 379 LYS A O 1
ATOM 3053 N N . HIS A 1 380 ? 8.223 7.792 -9.422 1.00 94.50 380 HIS A N 1
ATOM 3054 C CA . HIS A 1 380 ? 7.056 8.298 -10.144 1.00 94.50 380 HIS A CA 1
ATOM 3055 C C . HIS A 1 380 ? 7.444 9.341 -11.199 1.00 94.50 380 HIS A C 1
ATOM 3057 O O . HIS A 1 380 ? 7.016 9.239 -12.349 1.00 94.50 380 HIS A O 1
ATOM 3063 N N . TYR A 1 381 ? 8.302 10.300 -10.838 1.00 94.06 381 TYR A N 1
ATOM 3064 C CA . TYR A 1 381 ? 8.786 11.320 -11.766 1.00 94.06 381 TYR A CA 1
ATOM 3065 C C . TYR A 1 381 ? 9.525 10.715 -12.966 1.00 94.06 381 TYR A C 1
ATOM 3067 O O . TYR A 1 381 ? 9.179 10.998 -14.114 1.00 94.06 381 TYR A O 1
ATOM 3075 N N . THR A 1 382 ? 10.498 9.832 -12.719 1.00 92.88 382 THR A N 1
ATOM 3076 C CA . THR A 1 382 ? 11.278 9.191 -13.787 1.00 92.88 382 THR A CA 1
ATOM 3077 C C . THR A 1 382 ? 10.396 8.353 -14.712 1.00 92.88 382 THR A C 1
ATOM 3079 O O . THR A 1 382 ? 10.531 8.431 -15.934 1.00 92.88 382 THR A O 1
ATOM 3082 N N . LEU A 1 383 ? 9.450 7.589 -14.158 1.00 91.81 383 LEU A N 1
ATOM 3083 C CA . LEU A 1 383 ? 8.515 6.796 -14.957 1.00 91.81 383 LEU A CA 1
ATOM 3084 C C . LEU A 1 383 ? 7.539 7.669 -15.761 1.00 91.81 383 LEU A C 1
ATOM 3086 O O . LEU A 1 383 ? 7.171 7.292 -16.874 1.00 91.81 383 LEU A O 1
ATOM 3090 N N . SER A 1 384 ? 7.130 8.826 -15.234 1.00 91.81 384 SER A N 1
ATOM 3091 C CA . SER A 1 384 ? 6.278 9.790 -15.943 1.00 91.81 384 SER A CA 1
ATOM 3092 C C . SER A 1 384 ? 6.995 10.397 -17.156 1.00 91.81 384 SER A C 1
ATOM 3094 O O . SER A 1 384 ? 6.439 10.426 -18.259 1.00 91.81 384 SER A O 1
ATOM 3096 N N . LEU A 1 385 ? 8.270 10.779 -16.999 1.00 91.19 385 LEU A N 1
ATOM 3097 C CA . LEU A 1 385 ? 9.105 11.253 -18.109 1.00 91.19 385 LEU A CA 1
ATOM 3098 C C . LEU A 1 385 ? 9.296 10.175 -19.183 1.00 91.19 385 LEU A C 1
ATOM 3100 O O . LEU A 1 385 ? 9.081 10.440 -20.365 1.00 91.19 385 LEU A O 1
ATOM 3104 N N . LEU A 1 386 ? 9.613 8.942 -18.777 1.00 89.88 386 LEU A N 1
ATOM 3105 C CA . LEU A 1 386 ? 9.716 7.798 -19.688 1.00 89.88 386 LEU A CA 1
ATOM 3106 C C . LEU A 1 386 ? 8.410 7.534 -20.444 1.00 89.88 386 LEU A C 1
ATOM 3108 O O . LEU A 1 386 ? 8.424 7.355 -21.655 1.00 89.88 386 LEU A O 1
ATOM 3112 N N . THR A 1 387 ? 7.271 7.560 -19.752 1.00 89.06 387 THR A N 1
ATOM 3113 C CA . THR A 1 387 ? 5.952 7.348 -20.374 1.00 89.06 387 THR A CA 1
ATOM 3114 C C . THR A 1 387 ? 5.624 8.460 -21.377 1.00 89.06 387 THR A C 1
ATOM 3116 O O . THR A 1 387 ? 5.058 8.205 -22.442 1.00 89.06 387 THR A O 1
ATOM 3119 N N . THR A 1 388 ? 6.035 9.697 -21.082 1.00 88.25 388 THR A N 1
ATOM 3120 C CA . THR A 1 388 ? 5.906 10.826 -22.013 1.00 88.25 388 THR A CA 1
ATOM 3121 C C . THR A 1 388 ? 6.751 10.593 -23.268 1.00 88.25 388 THR A C 1
ATOM 3123 O O . THR A 1 388 ? 6.241 10.738 -24.377 1.00 88.25 388 THR A O 1
ATOM 3126 N N . LEU A 1 389 ? 7.998 10.132 -23.124 1.00 86.31 389 LEU A N 1
ATOM 3127 C CA . LEU A 1 389 ? 8.849 9.756 -24.259 1.00 86.31 389 LEU A CA 1
ATOM 3128 C C . LEU A 1 389 ? 8.257 8.597 -25.078 1.00 86.31 389 LEU A C 1
ATOM 3130 O O . LEU A 1 389 ? 8.180 8.697 -26.298 1.00 86.31 389 LEU A O 1
ATOM 3134 N N . GLU A 1 390 ? 7.778 7.533 -24.430 1.00 84.88 390 GLU A N 1
ATOM 3135 C CA . GLU A 1 390 ? 7.140 6.383 -25.093 1.00 84.88 390 GLU A CA 1
ATOM 3136 C C . GLU A 1 390 ? 5.899 6.787 -25.905 1.00 84.88 390 GLU A C 1
ATOM 3138 O O . GLU A 1 390 ? 5.685 6.301 -27.020 1.00 84.88 390 GLU A O 1
ATOM 3143 N N . SER A 1 391 ? 5.067 7.680 -25.358 1.00 83.44 391 SER A N 1
ATOM 3144 C CA . SER A 1 391 ? 3.894 8.194 -26.075 1.00 83.44 391 SER A CA 1
ATOM 3145 C C . SER A 1 391 ? 4.287 9.065 -27.268 1.00 83.44 391 SER A C 1
ATOM 3147 O O . SER A 1 391 ? 3.693 8.912 -28.333 1.00 83.44 391 SER A O 1
ATOM 3149 N N . ARG A 1 392 ? 5.338 9.884 -27.132 1.00 79.88 392 ARG A N 1
ATOM 3150 C CA . ARG A 1 392 ? 5.892 10.702 -28.218 1.00 79.88 392 ARG A CA 1
ATOM 3151 C C . ARG A 1 392 ? 6.428 9.849 -29.371 1.00 79.88 392 ARG A C 1
ATOM 3153 O O . ARG A 1 392 ? 6.107 10.127 -30.524 1.00 79.88 392 ARG A O 1
ATOM 3160 N N . VAL A 1 393 ? 7.179 8.781 -29.078 1.00 76.31 393 VAL A N 1
ATOM 3161 C CA . VAL A 1 393 ? 7.673 7.834 -30.102 1.00 76.31 393 VAL A CA 1
ATOM 3162 C C . VAL A 1 393 ? 6.513 7.249 -30.898 1.00 76.31 393 VAL A C 1
ATOM 3164 O O . VAL A 1 393 ? 6.570 7.206 -32.123 1.00 76.31 393 VAL A O 1
ATOM 3167 N N . ARG A 1 394 ? 5.433 6.854 -30.213 1.00 74.50 394 ARG A N 1
ATOM 3168 C CA . ARG A 1 394 ? 4.240 6.283 -30.850 1.00 74.50 394 ARG A CA 1
ATOM 3169 C C . ARG A 1 394 ? 3.535 7.256 -31.798 1.00 74.50 394 ARG A C 1
ATOM 3171 O O . ARG A 1 394 ? 2.880 6.799 -32.719 1.00 74.50 394 ARG A O 1
ATOM 3178 N N . THR A 1 395 ? 3.614 8.562 -31.549 1.00 73.19 395 THR A N 1
ATOM 3179 C CA . THR A 1 395 ? 2.905 9.575 -32.345 1.00 73.19 395 THR A CA 1
ATOM 3180 C C . THR A 1 395 ? 3.765 10.244 -33.415 1.00 73.19 395 THR A C 1
ATOM 3182 O O . THR A 1 395 ? 3.217 10.758 -34.381 1.00 73.19 395 THR A O 1
ATOM 3185 N N . GLU A 1 396 ? 5.090 10.307 -33.237 1.00 66.75 396 GLU A N 1
ATOM 3186 C CA . GLU A 1 396 ? 5.985 11.112 -34.091 1.00 66.75 396 GLU A CA 1
ATOM 3187 C C . GLU A 1 396 ? 6.895 10.289 -35.019 1.00 66.75 396 GLU A C 1
ATOM 3189 O O . GLU A 1 396 ? 7.378 10.826 -36.022 1.00 66.75 396 GLU A O 1
ATOM 3194 N N . CYS A 1 397 ? 7.146 9.009 -34.711 1.00 62.41 397 CYS A N 1
ATOM 3195 C CA . CYS A 1 397 ? 8.058 8.166 -35.497 1.00 62.41 397 CYS A CA 1
ATOM 3196 C C . CYS A 1 397 ? 7.406 7.460 -36.695 1.00 62.41 397 CYS A C 1
ATOM 3198 O O . CYS A 1 397 ? 8.112 6.721 -37.367 1.00 62.41 397 CYS A O 1
ATOM 3200 N N . ASP A 1 398 ? 6.124 7.692 -37.003 1.00 59.53 398 ASP A N 1
ATOM 3201 C CA . ASP A 1 398 ? 5.398 7.028 -38.108 1.00 59.53 398 ASP A CA 1
ATOM 3202 C C . ASP A 1 398 ? 6.041 7.228 -39.498 1.00 59.53 398 ASP A C 1
ATOM 3204 O O . ASP A 1 398 ? 5.911 6.376 -40.379 1.00 59.53 398 ASP A O 1
ATOM 3208 N N . ASP A 1 399 ? 6.796 8.313 -39.686 1.00 59.38 399 ASP A N 1
ATOM 3209 C CA . ASP A 1 399 ? 7.591 8.552 -40.889 1.00 59.38 399 ASP A CA 1
ATOM 3210 C C . ASP A 1 399 ? 9.022 8.037 -40.656 1.00 59.38 399 ASP A C 1
ATOM 3212 O O . ASP A 1 399 ? 9.676 8.495 -39.721 1.00 59.38 399 ASP A O 1
ATOM 3216 N N . GLN A 1 400 ? 9.534 7.134 -41.506 1.00 66.44 400 GLN A N 1
ATOM 3217 C CA . GLN A 1 400 ? 10.900 6.560 -41.476 1.00 66.44 400 GLN A CA 1
ATOM 3218 C C . GLN A 1 400 ? 12.011 7.613 -41.651 1.00 66.44 400 GLN A C 1
ATOM 3220 O O . GLN A 1 400 ? 12.749 7.628 -42.638 1.00 66.44 400 GLN A O 1
ATOM 3225 N N . ASN A 1 401 ? 12.139 8.520 -40.692 1.00 77.25 401 ASN A N 1
ATOM 3226 C CA . ASN A 1 401 ? 13.068 9.628 -40.720 1.00 77.25 401 ASN A CA 1
ATOM 3227 C C . ASN A 1 401 ? 14.143 9.424 -39.650 1.00 77.25 401 ASN A C 1
ATOM 3229 O O . ASN A 1 401 ? 13.897 9.584 -38.453 1.00 77.25 401 ASN A O 1
ATOM 3233 N N . ALA A 1 402 ? 15.353 9.115 -40.109 1.00 80.44 402 ALA A N 1
ATOM 3234 C CA . ALA A 1 402 ? 16.509 8.916 -39.249 1.00 80.44 402 ALA A CA 1
ATOM 3235 C C . ALA A 1 402 ? 16.852 10.165 -38.409 1.00 80.44 402 ALA A C 1
ATOM 3237 O O . ALA A 1 402 ? 17.266 10.023 -37.263 1.00 80.44 402 ALA A O 1
ATOM 3238 N N . GLU A 1 403 ? 16.613 11.383 -38.911 1.00 82.88 403 GLU A N 1
ATOM 3239 C CA . GLU A 1 403 ? 16.861 12.621 -38.153 1.00 82.88 403 GLU A CA 1
ATOM 3240 C C . GLU A 1 403 ? 15.921 12.746 -36.945 1.00 82.88 403 GLU A C 1
ATOM 3242 O O . GLU A 1 403 ? 16.358 13.095 -35.848 1.00 82.88 403 GLU A O 1
ATOM 3247 N N . ARG A 1 404 ? 14.637 12.392 -37.111 1.00 81.56 404 ARG A N 1
ATOM 3248 C CA . ARG A 1 404 ? 13.669 12.370 -35.999 1.00 81.56 404 ARG A CA 1
ATOM 3249 C C . ARG A 1 404 ? 14.036 11.315 -34.962 1.00 81.56 404 ARG A C 1
ATOM 3251 O O . ARG A 1 404 ? 13.903 11.561 -33.765 1.00 81.56 404 ARG A O 1
ATOM 3258 N N . PHE A 1 405 ? 14.530 10.160 -35.407 1.00 82.00 405 PHE A N 1
ATOM 3259 C CA . PHE A 1 405 ? 15.018 9.130 -34.497 1.00 82.00 405 PHE A CA 1
ATOM 3260 C C . PHE A 1 405 ? 16.255 9.602 -33.715 1.00 82.00 405 PHE A C 1
ATOM 3262 O O . PHE A 1 405 ? 16.330 9.400 -32.505 1.00 82.00 405 PHE A O 1
ATOM 3269 N N . GLN A 1 406 ? 17.201 10.286 -34.364 1.00 84.69 406 GLN A N 1
ATOM 3270 C CA . GLN A 1 406 ? 18.354 10.880 -33.679 1.00 84.69 406 GLN A CA 1
ATOM 3271 C C . GLN A 1 406 ? 17.939 11.955 -32.666 1.00 84.69 406 GLN A C 1
ATOM 3273 O O . GLN A 1 406 ? 18.483 11.995 -31.560 1.00 84.69 406 GLN A O 1
ATOM 3278 N N . GLU A 1 407 ? 16.952 12.796 -32.996 1.00 86.56 407 GLU A N 1
ATOM 3279 C CA . GLU A 1 407 ? 16.380 13.751 -32.041 1.00 86.56 407 GLU A CA 1
ATOM 3280 C C . GLU A 1 407 ? 15.779 13.021 -30.834 1.00 86.56 407 GLU A C 1
ATOM 3282 O O . GLU A 1 407 ? 16.081 13.368 -29.690 1.00 86.56 407 GLU A O 1
ATOM 3287 N N . PHE A 1 408 ? 14.988 11.973 -31.078 1.00 86.69 408 PHE A N 1
ATOM 3288 C CA . PHE A 1 408 ? 14.424 11.135 -30.027 1.00 86.69 408 PHE A CA 1
ATOM 3289 C C . PHE A 1 408 ? 15.516 10.526 -29.133 1.00 86.69 408 PHE A C 1
ATOM 3291 O O . PHE A 1 408 ? 15.437 10.654 -27.911 1.00 86.69 408 PHE A O 1
ATOM 3298 N N . MET A 1 409 ? 16.566 9.942 -29.716 1.00 87.75 409 MET A N 1
ATOM 3299 C CA . MET A 1 409 ? 17.692 9.379 -28.963 1.00 87.75 409 MET A CA 1
ATOM 3300 C C . MET A 1 409 ? 18.405 10.429 -28.113 1.00 87.75 409 MET A C 1
ATOM 3302 O O . MET A 1 409 ? 18.708 10.172 -26.950 1.00 87.75 409 MET A O 1
ATOM 3306 N N . SER A 1 410 ? 18.603 11.639 -28.646 1.00 89.31 410 SER A N 1
ATOM 3307 C CA . SER A 1 410 ? 19.168 12.750 -27.875 1.00 89.31 410 SER A CA 1
ATOM 3308 C C . SER A 1 410 ? 18.294 13.112 -26.669 1.00 89.31 410 SER A C 1
ATOM 3310 O O . SER A 1 410 ? 18.820 13.417 -25.600 1.00 89.31 410 SER A O 1
ATOM 3312 N N . GLN A 1 411 ? 16.966 13.072 -26.807 1.00 89.88 411 GLN A N 1
ATOM 3313 C CA . GLN A 1 411 ? 16.047 13.335 -25.693 1.00 89.88 411 GLN A CA 1
ATOM 3314 C C . GLN A 1 411 ? 15.991 12.185 -24.685 1.00 89.88 411 GLN A C 1
ATOM 3316 O O . GLN A 1 411 ? 15.900 12.439 -23.482 1.00 89.88 411 GLN A O 1
ATOM 3321 N N . LEU A 1 412 ? 16.067 10.938 -25.153 1.00 91.19 412 LEU A N 1
ATOM 3322 C CA . LEU A 1 412 ? 16.132 9.755 -24.301 1.00 91.19 412 LEU A CA 1
ATOM 3323 C C . LEU A 1 412 ? 17.379 9.802 -23.413 1.00 91.19 412 LEU A C 1
ATOM 3325 O O . LEU A 1 412 ? 17.266 9.671 -22.195 1.00 91.19 412 LEU A O 1
ATOM 3329 N N . GLU A 1 413 ? 18.543 10.072 -24.008 1.00 92.00 413 GLU A N 1
ATOM 3330 C CA . GLU A 1 413 ? 19.801 10.186 -23.272 1.00 92.00 413 GLU A CA 1
ATOM 3331 C C . GLU A 1 413 ? 19.788 11.369 -22.295 1.00 92.00 413 GLU A C 1
ATOM 3333 O O . GLU A 1 413 ? 20.127 11.192 -21.128 1.00 92.00 413 GLU A O 1
ATOM 3338 N N . LYS A 1 414 ? 19.313 12.553 -22.710 1.00 91.75 414 LYS A N 1
ATOM 3339 C CA . LYS A 1 414 ? 19.178 13.714 -21.807 1.00 91.75 414 LYS A CA 1
ATOM 3340 C C . LYS A 1 414 ? 18.270 13.424 -20.616 1.00 91.75 414 LYS A C 1
ATOM 3342 O O . LYS A 1 414 ? 18.571 13.830 -19.496 1.00 91.75 414 LYS A O 1
ATOM 3347 N N . THR A 1 415 ? 17.158 12.735 -20.860 1.00 91.81 415 THR A N 1
ATOM 3348 C CA . THR A 1 415 ? 16.199 12.359 -19.815 1.00 91.81 415 THR A CA 1
ATOM 3349 C C . THR A 1 415 ? 16.820 11.366 -18.840 1.00 91.81 415 THR A C 1
ATOM 3351 O O . THR A 1 415 ? 16.662 11.525 -17.627 1.00 91.81 415 THR A O 1
ATOM 3354 N N . TYR A 1 416 ? 17.570 10.387 -19.356 1.00 92.62 416 TYR A N 1
ATOM 3355 C CA . TYR A 1 416 ? 18.336 9.460 -18.532 1.00 92.62 416 TYR A CA 1
ATOM 3356 C C . TYR A 1 416 ? 19.378 10.196 -17.690 1.00 92.62 416 TYR A C 1
ATOM 3358 O O . TYR A 1 416 ? 19.375 10.050 -16.473 1.00 92.62 416 TYR A O 1
ATOM 3366 N N . ASP A 1 417 ? 20.213 11.036 -18.304 1.00 92.00 417 ASP A N 1
ATOM 3367 C CA . ASP A 1 417 ? 21.277 11.773 -17.616 1.00 92.00 417 ASP A CA 1
ATOM 3368 C C . ASP A 1 417 ? 20.724 12.697 -16.523 1.00 92.00 417 ASP A C 1
ATOM 3370 O O . ASP A 1 417 ? 21.297 12.781 -15.435 1.00 92.00 417 ASP A O 1
ATOM 3374 N N . PHE A 1 418 ? 19.574 13.332 -16.770 1.00 89.56 418 PHE A N 1
ATOM 3375 C CA . PHE A 1 418 ? 18.861 14.114 -15.761 1.00 89.56 418 PHE A CA 1
ATOM 3376 C C . PHE A 1 418 ? 18.362 13.238 -14.603 1.00 89.56 418 PHE A C 1
ATOM 3378 O O . PHE A 1 418 ? 18.544 13.575 -13.433 1.00 89.56 418 PHE A O 1
ATOM 3385 N N . CYS A 1 419 ? 17.749 12.092 -14.914 1.00 91.62 419 CYS A N 1
ATOM 3386 C CA . CYS A 1 419 ? 17.184 11.192 -13.908 1.00 91.62 419 CYS A CA 1
ATOM 3387 C C . CYS A 1 419 ? 18.225 10.318 -13.203 1.00 91.62 419 CYS A C 1
ATOM 3389 O O . CYS A 1 419 ? 17.917 9.739 -12.163 1.00 91.62 419 CYS A O 1
ATOM 3391 N N . ARG A 1 420 ? 19.445 10.214 -13.733 1.00 91.31 420 ARG A N 1
ATOM 3392 C CA . ARG A 1 420 ? 20.487 9.279 -13.292 1.00 91.31 420 ARG A CA 1
ATOM 3393 C C . ARG A 1 420 ? 20.744 9.346 -11.791 1.00 91.31 420 ARG A C 1
ATOM 3395 O O . ARG A 1 420 ? 20.807 8.316 -11.122 1.00 91.31 420 ARG A O 1
ATOM 3402 N N . THR A 1 421 ? 20.854 10.557 -11.248 1.00 90.19 421 THR A N 1
ATOM 3403 C CA . THR A 1 421 ? 21.065 10.770 -9.809 1.00 90.19 421 THR A CA 1
ATOM 3404 C C . THR A 1 421 ? 19.896 10.232 -8.988 1.00 90.19 421 THR A C 1
ATOM 3406 O O . THR A 1 421 ? 20.117 9.604 -7.960 1.00 90.19 421 THR A O 1
ATOM 3409 N N . TYR A 1 422 ? 18.662 10.418 -9.457 1.00 90.31 422 TYR A N 1
ATOM 3410 C CA . TYR A 1 422 ? 17.461 9.933 -8.779 1.00 90.31 422 TYR A CA 1
ATOM 3411 C C . TYR A 1 422 ? 17.332 8.415 -8.854 1.00 90.31 422 TYR A C 1
ATOM 3413 O O . TYR A 1 422 ? 17.043 7.788 -7.842 1.00 90.31 422 TYR A O 1
ATOM 3421 N N . ILE A 1 423 ? 17.623 7.817 -10.013 1.00 90.25 423 ILE A N 1
ATOM 3422 C CA . ILE A 1 423 ? 17.610 6.360 -10.205 1.00 90.25 423 ILE A CA 1
ATOM 3423 C C . ILE A 1 423 ? 18.602 5.685 -9.249 1.00 90.25 423 ILE A C 1
ATOM 3425 O O . ILE A 1 423 ? 18.274 4.659 -8.660 1.00 90.25 423 ILE A O 1
ATOM 3429 N N . ARG A 1 424 ? 19.781 6.282 -9.031 1.00 89.12 424 ARG A N 1
ATOM 3430 C CA . ARG A 1 424 ? 20.798 5.785 -8.084 1.00 89.12 424 ARG A CA 1
ATOM 3431 C C . ARG A 1 424 ? 20.394 5.885 -6.610 1.00 89.12 424 ARG A C 1
ATOM 3433 O O . ARG A 1 424 ? 21.019 5.240 -5.777 1.00 89.12 424 ARG A O 1
ATOM 3440 N N . LEU A 1 425 ? 19.391 6.699 -6.279 1.00 88.38 425 LEU A N 1
ATOM 3441 C CA . LEU A 1 425 ? 18.870 6.829 -4.916 1.00 88.38 425 LEU A CA 1
ATOM 3442 C C . LEU A 1 425 ? 17.763 5.813 -4.596 1.00 88.38 425 LEU A C 1
ATOM 3444 O O . LEU A 1 425 ? 17.336 5.756 -3.443 1.00 88.38 425 LEU A O 1
ATOM 3448 N N . LEU A 1 426 ? 17.272 5.054 -5.582 1.00 89.00 426 LEU A N 1
ATOM 3449 C CA . LEU A 1 426 ? 16.222 4.045 -5.402 1.00 89.00 426 LEU A CA 1
ATOM 3450 C C . LEU A 1 426 ? 16.782 2.726 -4.848 1.00 89.00 426 LEU A C 1
ATOM 3452 O O . LEU A 1 426 ? 17.994 2.556 -4.710 1.00 89.00 426 LEU A O 1
ATOM 3456 N N . SER A 1 427 ? 15.888 1.785 -4.529 1.00 86.94 427 SER A N 1
ATOM 3457 C CA . SER A 1 427 ? 16.304 0.404 -4.272 1.00 86.94 427 SER A CA 1
ATOM 3458 C C . SER A 1 427 ? 16.937 -0.188 -5.542 1.00 86.94 427 SER A C 1
ATOM 3460 O O . SER A 1 427 ? 16.449 0.108 -6.635 1.00 86.94 427 SER A O 1
ATOM 3462 N N . PRO A 1 428 ? 17.977 -1.035 -5.455 1.00 84.00 428 PRO A N 1
ATOM 3463 C CA . PRO A 1 428 ? 18.634 -1.562 -6.653 1.00 84.00 428 PRO A CA 1
ATOM 3464 C C . PRO A 1 428 ? 17.689 -2.322 -7.588 1.00 84.00 428 PRO A C 1
ATOM 3466 O O . PRO A 1 428 ? 17.788 -2.169 -8.803 1.00 84.00 428 PRO A O 1
ATOM 3469 N N . SER A 1 429 ? 16.701 -3.047 -7.047 1.00 83.12 429 SER A N 1
ATOM 3470 C CA . SER A 1 429 ? 15.639 -3.660 -7.858 1.00 83.12 429 SER A CA 1
ATOM 3471 C C . SER A 1 429 ? 14.850 -2.617 -8.655 1.00 83.12 429 SER A C 1
ATOM 3473 O O . SER A 1 429 ? 14.686 -2.772 -9.863 1.00 83.12 429 SER A O 1
ATOM 3475 N N . ASP A 1 430 ? 14.392 -1.538 -8.010 1.00 86.50 430 ASP A N 1
ATOM 3476 C CA . ASP A 1 430 ? 13.651 -0.470 -8.690 1.00 86.50 430 ASP A CA 1
ATOM 3477 C C . ASP A 1 430 ? 14.519 0.262 -9.719 1.00 86.50 430 ASP A C 1
ATOM 3479 O O . ASP A 1 430 ? 14.045 0.588 -10.809 1.00 86.50 430 ASP A O 1
ATOM 3483 N N . SER A 1 431 ? 15.791 0.515 -9.394 1.00 88.25 431 SER A N 1
ATOM 3484 C CA . SER A 1 431 ? 16.748 1.131 -10.312 1.00 88.25 431 SER A CA 1
ATOM 3485 C C . SER A 1 431 ? 16.910 0.290 -11.576 1.00 88.25 431 SER A C 1
ATOM 3487 O O . SER A 1 431 ? 16.798 0.822 -12.681 1.00 88.25 431 SER A O 1
ATOM 3489 N N . LEU A 1 432 ? 17.129 -1.020 -11.424 1.00 85.88 432 LEU A N 1
ATOM 3490 C CA . LEU A 1 432 ? 17.297 -1.944 -12.544 1.00 85.88 432 LEU A CA 1
ATOM 3491 C C . LEU A 1 432 ? 16.019 -2.061 -13.380 1.00 85.88 432 LEU A C 1
ATOM 3493 O O . LEU A 1 432 ? 16.108 -2.064 -14.605 1.00 85.88 432 LEU A O 1
ATOM 3497 N N . ASP A 1 433 ? 14.840 -2.100 -12.759 1.00 86.56 433 ASP A N 1
ATOM 3498 C CA . ASP A 1 433 ? 13.565 -2.154 -13.484 1.00 86.56 433 ASP A CA 1
ATOM 3499 C C . ASP A 1 433 ? 13.323 -0.885 -14.320 1.00 86.56 433 ASP A C 1
ATOM 3501 O O . ASP A 1 433 ? 12.899 -0.968 -15.477 1.00 86.56 433 ASP A O 1
ATOM 3505 N N . ILE A 1 434 ? 13.653 0.296 -13.783 1.00 89.38 434 ILE A N 1
ATOM 3506 C CA . ILE A 1 434 ? 13.604 1.551 -14.547 1.00 89.38 434 ILE A CA 1
ATOM 3507 C C . ILE A 1 434 ? 14.621 1.529 -15.690 1.00 89.38 434 ILE A C 1
ATOM 3509 O O . ILE A 1 434 ? 14.273 1.886 -16.815 1.00 89.38 434 ILE A O 1
ATOM 3513 N N . MET A 1 435 ? 15.861 1.103 -15.433 1.00 89.62 435 MET A N 1
ATOM 3514 C CA . MET A 1 435 ? 16.904 1.026 -16.461 1.00 89.62 435 MET A CA 1
ATOM 3515 C C . MET A 1 435 ? 16.516 0.066 -17.588 1.00 89.62 435 MET A C 1
ATOM 3517 O O . MET A 1 435 ? 16.641 0.429 -18.753 1.00 89.62 435 MET A O 1
ATOM 3521 N N . LYS A 1 436 ? 15.937 -1.101 -17.276 1.00 87.25 436 LYS A N 1
ATOM 3522 C CA . LYS A 1 436 ? 15.379 -2.028 -18.277 1.00 87.25 436 LYS A CA 1
ATOM 3523 C C . LYS A 1 436 ? 14.315 -1.367 -19.144 1.00 87.25 436 LYS A C 1
ATOM 3525 O O . LYS A 1 436 ? 14.269 -1.619 -20.346 1.00 87.25 436 LYS A O 1
ATOM 3530 N N . ARG A 1 437 ? 13.494 -0.480 -18.575 1.00 87.94 437 ARG A N 1
ATOM 3531 C CA . ARG A 1 437 ? 12.498 0.269 -19.348 1.00 87.94 437 ARG A CA 1
ATOM 3532 C C . ARG A 1 437 ? 13.144 1.190 -20.393 1.00 87.94 437 ARG A C 1
ATOM 3534 O O . ARG A 1 437 ? 12.611 1.308 -21.488 1.00 87.94 437 ARG A O 1
ATOM 3541 N N . TYR A 1 438 ? 14.331 1.750 -20.139 1.00 89.12 438 TYR A N 1
ATOM 3542 C CA . TYR A 1 438 ? 15.074 2.509 -21.161 1.00 89.12 438 TYR A CA 1
ATOM 3543 C C . TYR A 1 438 ? 15.501 1.652 -22.366 1.00 89.12 438 TYR A C 1
ATOM 3545 O O . TYR A 1 438 ? 15.541 2.166 -23.484 1.00 89.12 438 TYR A O 1
ATOM 3553 N N . PHE A 1 439 ? 15.750 0.349 -22.186 1.00 86.62 439 PHE A N 1
ATOM 3554 C CA . PHE A 1 439 ? 15.987 -0.570 -23.308 1.00 86.62 439 PHE A CA 1
ATOM 3555 C C . PHE A 1 439 ? 14.710 -0.848 -24.109 1.00 86.62 439 PHE A C 1
ATOM 3557 O O . PHE A 1 439 ? 14.774 -1.103 -25.307 1.00 86.62 439 PHE A O 1
ATOM 3564 N N . THR A 1 440 ? 13.538 -0.799 -23.476 1.00 85.56 440 THR A N 1
ATOM 3565 C CA . THR A 1 440 ? 12.265 -1.152 -24.117 1.00 85.56 440 THR A CA 1
ATOM 3566 C C . THR A 1 440 ? 11.501 0.040 -24.688 1.00 85.56 440 THR A C 1
ATOM 3568 O O . THR A 1 440 ? 10.560 -0.166 -25.449 1.00 85.56 440 THR A O 1
ATOM 3571 N N . VAL A 1 441 ? 11.918 1.284 -24.429 1.00 82.38 441 VAL A N 1
ATOM 3572 C CA . VAL A 1 441 ? 11.260 2.486 -24.989 1.00 82.38 441 VAL A CA 1
ATOM 3573 C C . VAL A 1 441 ? 11.238 2.485 -26.526 1.00 82.38 441 VAL A C 1
ATOM 3575 O O . VAL A 1 441 ? 10.351 3.087 -27.123 1.00 82.38 441 VAL A O 1
ATOM 3578 N N . ILE A 1 442 ? 12.153 1.764 -27.181 1.00 75.44 442 ILE A N 1
ATOM 3579 C CA . ILE A 1 442 ? 12.196 1.615 -28.646 1.00 75.44 442 ILE A CA 1
ATOM 3580 C C . ILE A 1 442 ? 11.174 0.602 -29.205 1.00 75.44 442 ILE A C 1
ATOM 3582 O O . ILE A 1 442 ? 10.978 0.548 -30.413 1.00 75.44 442 ILE A O 1
ATOM 3586 N N . ILE A 1 443 ? 10.506 -0.201 -28.366 1.00 70.94 443 ILE A N 1
ATOM 3587 C CA . ILE A 1 443 ? 9.532 -1.241 -28.771 1.00 70.94 443 ILE A CA 1
ATOM 3588 C C . ILE A 1 443 ? 8.378 -0.713 -29.642 1.00 70.94 443 ILE A C 1
ATOM 3590 O O . ILE A 1 443 ? 7.988 -1.415 -30.573 1.00 70.94 443 ILE A O 1
ATOM 3594 N N . PRO A 1 444 ? 7.815 0.496 -29.442 1.00 62.41 444 PRO A N 1
ATOM 3595 C CA . PRO A 1 444 ? 6.797 1.041 -30.344 1.00 62.41 444 PRO A CA 1
ATOM 3596 C C . PRO A 1 444 ? 7.246 1.129 -31.816 1.00 62.41 444 PRO A C 1
ATOM 3598 O O . PRO A 1 444 ? 6.399 1.255 -32.694 1.00 62.41 444 PRO A O 1
ATOM 3601 N N . LEU A 1 445 ? 8.547 0.979 -32.103 1.00 61.94 445 LEU A N 1
ATOM 3602 C CA . LEU A 1 445 ? 9.111 0.859 -33.448 1.00 61.94 445 LEU A CA 1
ATOM 3603 C C . LEU A 1 445 ? 8.938 -0.544 -34.080 1.00 61.94 445 LEU A C 1
ATOM 3605 O O . LEU A 1 445 ? 9.444 -0.800 -35.171 1.00 61.94 445 LEU A O 1
ATOM 3609 N N . HIS A 1 446 ? 8.210 -1.472 -33.448 1.00 57.09 446 HIS A N 1
ATOM 3610 C CA . HIS A 1 446 ? 7.922 -2.803 -34.005 1.00 57.09 446 HIS A CA 1
ATOM 3611 C C . HIS A 1 446 ? 7.277 -2.778 -35.391 1.00 57.09 446 HIS A C 1
ATOM 3613 O O . HIS A 1 446 ? 7.519 -3.684 -36.191 1.00 57.09 446 HIS A O 1
ATOM 3619 N N . SER A 1 447 ? 6.515 -1.728 -35.691 1.00 52.22 447 SER A N 1
ATOM 3620 C CA . SER A 1 447 ? 5.907 -1.491 -37.001 1.00 52.22 447 SER A CA 1
ATOM 3621 C C . SER A 1 447 ? 6.941 -1.319 -38.129 1.00 52.22 447 SER A C 1
ATOM 3623 O O . SER A 1 447 ? 6.588 -1.463 -39.294 1.00 52.22 447 SER A O 1
ATOM 3625 N N . PHE A 1 448 ? 8.216 -1.051 -37.808 1.00 53.84 448 PHE A N 1
ATOM 3626 C CA . PHE A 1 448 ? 9.294 -0.831 -38.784 1.00 53.84 448 PHE A CA 1
ATOM 3627 C C . PHE A 1 448 ? 10.090 -2.089 -39.143 1.00 53.84 448 PHE A C 1
ATOM 3629 O O . PHE A 1 448 ? 10.982 -2.010 -39.985 1.00 53.84 448 PHE A O 1
ATOM 3636 N N . ARG A 1 449 ? 9.787 -3.257 -38.551 1.00 51.28 449 ARG A N 1
ATOM 3637 C CA . ARG A 1 449 ? 10.587 -4.491 -38.720 1.00 51.28 449 ARG A CA 1
ATOM 3638 C C . ARG A 1 449 ? 10.753 -4.933 -40.184 1.00 51.28 449 ARG A C 1
ATOM 3640 O O . ARG A 1 449 ? 11.712 -5.629 -40.492 1.00 51.28 449 ARG A O 1
ATOM 3647 N N . GLU A 1 450 ? 9.856 -4.514 -41.073 1.00 53.16 450 GLU A N 1
ATOM 3648 C CA . GLU A 1 450 ? 9.886 -4.852 -42.503 1.00 53.16 450 GLU A CA 1
ATOM 3649 C C . GLU A 1 450 ? 10.425 -3.721 -43.405 1.00 53.16 450 GLU A C 1
ATOM 3651 O O . GLU A 1 450 ? 10.484 -3.898 -44.619 1.00 53.16 450 GLU A O 1
ATOM 3656 N N . ILE A 1 451 ? 10.801 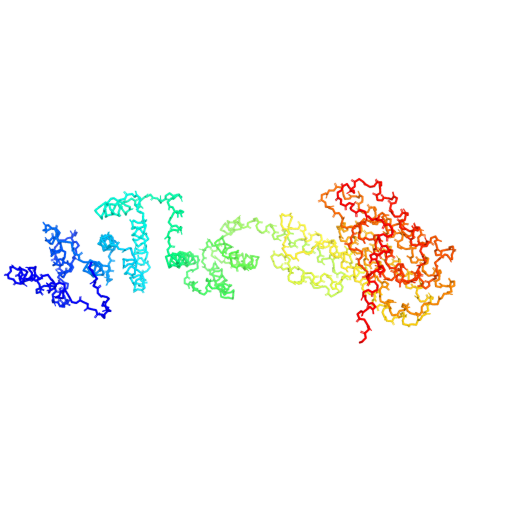-2.552 -42.858 1.00 59.22 451 ILE A N 1
ATOM 3657 C CA . ILE A 1 451 ? 10.978 -1.330 -43.668 1.00 59.22 451 ILE A CA 1
ATOM 3658 C C . ILE A 1 451 ? 12.103 -0.391 -43.179 1.00 59.22 451 ILE A C 1
ATOM 3660 O O . ILE A 1 451 ? 12.051 0.812 -43.423 1.00 59.22 451 ILE A O 1
ATOM 3664 N N . ILE A 1 452 ? 13.133 -0.891 -42.488 1.00 71.94 452 ILE A N 1
ATOM 3665 C CA . ILE A 1 452 ? 14.330 -0.073 -42.209 1.00 71.94 452 ILE A CA 1
ATOM 3666 C C . ILE A 1 452 ? 15.334 -0.255 -43.357 1.00 71.94 452 ILE A C 1
ATOM 3668 O O . ILE A 1 452 ? 15.772 -1.383 -43.592 1.00 71.94 452 ILE A O 1
ATOM 3672 N N . PRO A 1 453 ? 15.698 0.812 -44.092 1.00 75.38 453 PRO A N 1
ATOM 3673 C CA . PRO A 1 453 ? 16.610 0.698 -45.221 1.00 75.38 453 PRO A CA 1
ATOM 3674 C C . PRO A 1 453 ? 18.054 0.452 -44.769 1.00 75.38 453 PRO A C 1
ATOM 3676 O O . PRO A 1 453 ? 18.548 1.084 -43.835 1.00 75.38 453 PRO A O 1
ATOM 3679 N N . ASP A 1 454 ? 18.754 -0.416 -45.501 1.00 82.12 454 ASP A N 1
ATOM 3680 C CA . ASP A 1 454 ? 20.192 -0.654 -45.347 1.00 82.12 454 ASP A CA 1
ATOM 3681 C C . ASP A 1 454 ? 20.989 0.525 -45.926 1.00 82.12 454 ASP A C 1
ATOM 3683 O O . ASP A 1 454 ? 21.448 0.502 -47.068 1.00 82.12 454 ASP A O 1
ATOM 3687 N N . ASN A 1 455 ? 21.110 1.599 -45.146 1.00 85.38 455 ASN A N 1
ATOM 3688 C CA . ASN A 1 455 ? 21.937 2.754 -45.478 1.00 85.38 455 ASN A CA 1
ATOM 3689 C C . ASN A 1 455 ? 22.779 3.210 -44.277 1.00 85.38 455 ASN A C 1
ATOM 3691 O O . ASN A 1 455 ? 22.503 2.858 -43.129 1.00 85.38 455 ASN A O 1
ATOM 3695 N N . SER A 1 456 ? 23.800 4.023 -44.554 1.00 86.56 456 SER A N 1
ATOM 3696 C CA . SER A 1 456 ? 24.736 4.510 -43.536 1.00 86.56 456 SER A CA 1
ATOM 3697 C C . SER A 1 456 ? 24.053 5.350 -42.453 1.00 86.56 456 SER A C 1
ATOM 3699 O O . SER A 1 456 ? 24.449 5.306 -41.298 1.00 86.56 456 SER A O 1
ATOM 3701 N N . THR A 1 457 ? 22.979 6.073 -42.777 1.00 87.44 457 THR A N 1
ATOM 3702 C CA . THR A 1 457 ? 22.269 6.906 -41.796 1.00 87.44 457 THR A CA 1
ATOM 3703 C C . THR A 1 457 ? 21.579 6.060 -40.722 1.00 87.44 457 THR A C 1
ATOM 3705 O O . THR A 1 457 ? 21.643 6.387 -39.537 1.00 87.44 457 THR A O 1
ATOM 3708 N N . TRP A 1 458 ? 20.944 4.949 -41.103 1.00 86.50 458 TRP A N 1
ATOM 3709 C CA . TRP A 1 458 ? 20.350 4.011 -40.144 1.00 86.50 458 TRP A CA 1
ATOM 3710 C C . TRP A 1 458 ? 21.395 3.164 -39.415 1.00 86.50 458 TRP A C 1
ATOM 3712 O O . TRP A 1 458 ? 21.131 2.751 -38.283 1.00 86.50 458 TRP A O 1
ATOM 3722 N N . GLN A 1 459 ? 22.570 2.958 -40.020 1.00 90.00 459 GLN A N 1
ATOM 3723 C CA . GLN A 1 459 ? 23.750 2.392 -39.358 1.00 90.00 459 GLN A CA 1
ATOM 3724 C C . GLN A 1 459 ? 24.254 3.317 -38.236 1.00 90.00 459 GLN A C 1
ATOM 3726 O O . GLN A 1 459 ? 24.431 2.877 -37.103 1.00 90.00 459 GLN A O 1
ATOM 3731 N N . ASP A 1 460 ? 24.381 4.619 -38.501 1.00 90.06 460 ASP A N 1
ATOM 3732 C CA . ASP A 1 460 ? 24.768 5.603 -37.485 1.00 90.06 460 ASP A CA 1
ATOM 3733 C C . ASP A 1 460 ? 23.751 5.644 -36.332 1.00 90.06 460 ASP A C 1
ATOM 3735 O O . ASP A 1 460 ? 24.121 5.661 -35.157 1.00 90.06 460 ASP A O 1
ATOM 3739 N N . CYS A 1 461 ? 22.452 5.587 -36.646 1.00 88.94 461 CYS A N 1
ATOM 3740 C CA . CYS A 1 461 ? 21.387 5.580 -35.639 1.00 88.94 461 CYS A CA 1
ATOM 3741 C C . CYS A 1 461 ? 21.448 4.359 -34.707 1.00 88.94 461 CYS A C 1
ATOM 3743 O O . CYS A 1 461 ? 21.278 4.511 -33.495 1.00 88.94 461 CYS A O 1
ATOM 3745 N N . ILE A 1 462 ? 21.695 3.155 -35.245 1.00 89.56 462 ILE A N 1
ATOM 3746 C CA . ILE A 1 462 ? 21.807 1.945 -34.416 1.00 89.56 462 ILE A CA 1
ATOM 3747 C C . ILE A 1 462 ? 23.087 1.968 -33.581 1.00 89.56 462 ILE A C 1
ATOM 3749 O O . ILE A 1 462 ? 23.058 1.561 -32.425 1.00 89.56 462 ILE A O 1
ATOM 3753 N N . ILE A 1 463 ? 24.188 2.514 -34.108 1.00 91.81 463 ILE A N 1
ATOM 3754 C CA . ILE A 1 463 ? 25.435 2.685 -33.352 1.00 91.81 463 ILE A CA 1
ATOM 3755 C C . ILE A 1 463 ? 25.219 3.632 -32.164 1.00 91.81 463 ILE A C 1
ATOM 3757 O O . ILE A 1 463 ? 25.664 3.330 -31.057 1.00 91.81 463 ILE A O 1
ATOM 3761 N N . VAL A 1 464 ? 24.508 4.750 -32.346 1.00 91.94 464 VAL A N 1
ATOM 3762 C CA . VAL A 1 464 ? 24.163 5.669 -31.243 1.00 91.94 464 VAL A CA 1
ATOM 3763 C C . VAL A 1 464 ? 23.332 4.956 -30.169 1.00 91.94 464 VAL A C 1
ATOM 3765 O O . VAL A 1 464 ? 23.629 5.074 -28.980 1.00 91.94 464 VAL A O 1
ATOM 3768 N N . LEU A 1 465 ? 22.337 4.162 -30.572 1.00 91.62 465 LEU A N 1
ATOM 3769 C CA . LEU A 1 465 ? 21.515 3.377 -29.650 1.00 91.62 465 LEU A CA 1
ATOM 3770 C C . LEU A 1 465 ? 22.327 2.318 -28.888 1.00 91.62 465 LEU A C 1
ATOM 3772 O O . LEU A 1 465 ? 22.192 2.209 -27.671 1.00 91.62 465 LEU A O 1
ATOM 3776 N N . LEU A 1 466 ? 23.192 1.571 -29.578 1.00 92.75 466 LEU A N 1
ATOM 3777 C CA . LEU A 1 466 ? 24.053 0.559 -28.960 1.00 92.75 466 LEU A CA 1
ATOM 3778 C C . LEU A 1 466 ? 25.039 1.185 -27.965 1.00 92.75 466 LEU A C 1
ATOM 3780 O O . LEU A 1 466 ? 25.236 0.630 -26.887 1.00 92.75 466 LEU A O 1
ATOM 3784 N N . ASN A 1 467 ? 25.601 2.358 -28.271 1.00 93.31 467 ASN A N 1
ATOM 3785 C CA . ASN A 1 467 ? 26.440 3.102 -27.326 1.00 93.31 467 ASN A CA 1
ATOM 3786 C C . ASN A 1 467 ? 25.663 3.518 -26.071 1.00 93.31 467 ASN A C 1
ATOM 3788 O O . ASN A 1 467 ? 26.159 3.360 -24.955 1.00 93.31 467 ASN A O 1
ATOM 3792 N N . PHE A 1 468 ? 24.431 4.008 -26.233 1.00 92.88 468 PHE A N 1
ATOM 3793 C CA . PHE A 1 468 ? 23.572 4.331 -25.096 1.00 92.88 468 PHE A CA 1
ATOM 3794 C C . PHE A 1 468 ? 23.267 3.085 -24.246 1.00 92.88 468 PHE A C 1
ATOM 3796 O O . PHE A 1 468 ? 23.392 3.122 -23.024 1.00 92.88 468 PHE A O 1
ATOM 3803 N N . TRP A 1 469 ? 22.945 1.953 -24.875 1.00 92.38 469 TRP A N 1
ATOM 3804 C CA . TRP A 1 469 ? 22.725 0.675 -24.187 1.00 92.38 469 TRP A CA 1
ATOM 3805 C C . TRP A 1 469 ? 23.971 0.154 -23.464 1.00 92.38 469 TRP A C 1
ATOM 3807 O O . TRP A 1 469 ? 23.855 -0.386 -22.363 1.00 92.38 469 TRP A O 1
ATOM 3817 N N . LEU A 1 470 ? 25.162 0.339 -24.037 1.00 91.75 470 LEU A N 1
ATOM 3818 C CA . LEU A 1 470 ? 26.428 0.030 -23.371 1.00 91.75 470 LEU A CA 1
ATOM 3819 C C . LEU A 1 470 ? 26.614 0.874 -22.107 1.00 91.75 470 LEU A C 1
ATOM 3821 O O . LEU A 1 470 ? 26.847 0.304 -21.043 1.00 91.75 470 LEU A O 1
ATOM 3825 N N . LYS A 1 471 ? 26.411 2.196 -22.201 1.00 92.25 471 LYS A N 1
ATOM 3826 C CA . LYS A 1 471 ? 26.456 3.121 -21.054 1.00 92.25 471 LYS A CA 1
ATOM 3827 C C . LYS A 1 471 ? 25.478 2.704 -19.950 1.00 92.25 471 LYS A C 1
ATOM 3829 O O . LYS A 1 471 ? 25.866 2.629 -18.789 1.00 92.25 471 LYS A O 1
ATOM 3834 N N . LEU A 1 472 ? 24.232 2.371 -20.302 1.00 90.56 472 LEU A N 1
ATOM 3835 C CA . LEU A 1 472 ? 23.245 1.865 -19.338 1.00 90.56 472 LEU A CA 1
ATOM 3836 C C . LEU A 1 472 ? 23.722 0.582 -18.656 1.00 90.56 472 LEU A C 1
ATOM 3838 O O . LEU A 1 472 ? 23.607 0.446 -17.443 1.00 90.56 472 LEU A O 1
ATOM 3842 N N . THR A 1 473 ? 24.265 -0.355 -19.433 1.00 89.00 473 THR A N 1
ATOM 3843 C CA . THR A 1 473 ? 24.690 -1.662 -18.925 1.00 89.00 473 THR A CA 1
ATOM 3844 C C . THR A 1 473 ? 25.876 -1.540 -17.963 1.00 89.00 473 THR A C 1
ATOM 3846 O O . THR A 1 473 ? 25.899 -2.218 -16.939 1.00 89.00 473 THR A O 1
ATOM 3849 N N . GLU A 1 474 ? 26.830 -0.650 -18.245 1.00 88.62 474 GLU A N 1
ATOM 3850 C CA . GLU A 1 474 ? 27.944 -0.336 -17.338 1.00 88.62 474 GLU A CA 1
ATOM 3851 C C . GLU A 1 474 ? 27.435 0.238 -16.006 1.00 88.62 474 GLU A C 1
ATOM 3853 O O . GLU A 1 474 ? 27.869 -0.180 -14.934 1.00 88.62 474 GLU A O 1
ATOM 3858 N N . GLU A 1 475 ? 26.443 1.129 -16.040 1.00 88.06 475 GLU A N 1
ATOM 3859 C CA . GLU A 1 475 ? 25.843 1.669 -14.815 1.00 88.06 475 GLU A CA 1
ATOM 3860 C C . GLU A 1 475 ? 25.004 0.636 -14.046 1.00 88.06 475 GLU A C 1
ATOM 3862 O O . GLU A 1 475 ? 25.000 0.640 -12.813 1.00 88.06 475 GLU A O 1
ATOM 3867 N N . MET A 1 476 ? 24.327 -0.282 -14.743 1.00 87.19 476 MET A N 1
ATOM 3868 C CA . MET A 1 476 ? 23.632 -1.409 -14.113 1.00 87.19 476 MET A CA 1
ATOM 3869 C C . MET A 1 476 ? 24.614 -2.325 -13.369 1.00 87.19 476 MET A C 1
ATOM 3871 O O . MET A 1 476 ? 24.287 -2.794 -12.278 1.00 87.19 476 MET A O 1
ATOM 3875 N N . GLN A 1 477 ? 25.817 -2.549 -13.916 1.00 83.44 477 GLN A N 1
ATOM 3876 C CA . GLN A 1 477 ? 26.884 -3.305 -13.245 1.00 83.44 477 GLN A CA 1
ATOM 3877 C C . GLN A 1 477 ? 27.339 -2.607 -11.961 1.00 83.44 477 GLN A C 1
ATOM 3879 O O . GLN A 1 477 ? 27.440 -3.252 -10.920 1.00 83.44 477 GLN A O 1
ATOM 3884 N N . GLU A 1 478 ? 27.552 -1.286 -11.993 1.00 83.88 478 GLU A N 1
ATOM 3885 C CA . GLU A 1 478 ? 27.914 -0.520 -10.791 1.00 83.88 478 GLU A CA 1
ATOM 3886 C C . GLU A 1 478 ? 26.866 -0.664 -9.677 1.00 83.88 478 GLU A C 1
ATOM 3888 O O . GLU A 1 478 ? 27.216 -0.827 -8.508 1.00 83.88 478 GLU A O 1
ATOM 3893 N N . ILE A 1 479 ? 25.575 -0.615 -10.023 1.00 81.44 479 ILE A N 1
ATOM 3894 C CA . ILE A 1 479 ? 24.479 -0.766 -9.055 1.00 81.44 479 ILE A CA 1
ATOM 3895 C C . ILE A 1 479 ? 24.441 -2.192 -8.495 1.00 81.44 479 ILE A C 1
ATOM 3897 O O . ILE A 1 479 ? 24.323 -2.356 -7.281 1.00 81.44 479 ILE A O 1
ATOM 3901 N N . ALA A 1 480 ? 24.606 -3.203 -9.352 1.00 74.44 480 ALA A N 1
ATOM 3902 C CA . ALA A 1 480 ? 24.617 -4.608 -8.955 1.00 74.44 480 ALA A CA 1
ATOM 3903 C C . ALA A 1 480 ? 25.787 -4.957 -8.013 1.00 74.44 480 ALA A C 1
ATOM 3905 O O . ALA A 1 480 ? 25.607 -5.696 -7.048 1.00 74.44 480 ALA A O 1
ATOM 3906 N N . LEU A 1 481 ? 26.977 -4.390 -8.244 1.00 72.00 481 LEU A N 1
ATOM 3907 C CA . LEU A 1 481 ? 28.175 -4.639 -7.428 1.00 72.00 481 LEU A CA 1
ATOM 3908 C C . LEU A 1 481 ? 28.099 -4.032 -6.019 1.00 72.00 481 LEU A C 1
ATOM 3910 O O . LEU A 1 481 ? 28.738 -4.533 -5.092 1.00 72.00 481 LEU A O 1
ATOM 3914 N N . ASN A 1 482 ? 27.325 -2.960 -5.839 1.00 65.25 482 ASN A N 1
ATOM 3915 C CA . ASN A 1 482 ? 27.163 -2.301 -4.542 1.00 65.25 482 ASN A CA 1
ATOM 3916 C C . ASN A 1 482 ? 26.224 -3.070 -3.586 1.00 65.25 482 ASN A C 1
ATOM 3918 O O . ASN A 1 482 ? 26.214 -2.801 -2.382 1.00 65.25 482 ASN A O 1
ATOM 3922 N N . GLU A 1 483 ? 25.467 -4.052 -4.086 1.00 62.41 483 GLU A N 1
ATOM 3923 C CA . GLU A 1 483 ? 24.496 -4.844 -3.325 1.00 62.41 483 GLU A CA 1
ATOM 3924 C C . GLU A 1 483 ? 25.134 -6.137 -2.771 1.00 62.41 483 GLU A C 1
ATOM 3926 O O . GLU A 1 483 ? 24.952 -7.244 -3.265 1.00 62.41 483 GLU A O 1
ATOM 3931 N N . SER A 1 484 ? 25.935 -6.010 -1.710 1.00 49.03 484 SER A N 1
ATOM 3932 C CA . SER A 1 484 ? 26.660 -7.142 -1.098 1.00 49.03 484 SER A CA 1
ATOM 3933 C C . SER A 1 484 ? 25.826 -8.037 -0.156 1.00 49.03 484 SER A C 1
ATOM 3935 O O . SER A 1 484 ? 26.399 -8.820 0.606 1.00 49.03 484 SER A O 1
ATOM 3937 N N . SER A 1 485 ? 24.485 -7.986 -0.180 1.00 44.88 485 SER A N 1
ATOM 3938 C CA . SER A 1 485 ? 23.655 -8.775 0.747 1.00 44.88 485 SER A CA 1
ATOM 3939 C C . SER A 1 485 ? 22.370 -9.391 0.157 1.00 44.88 485 SER A C 1
ATOM 3941 O O . SER A 1 485 ? 21.352 -8.743 -0.037 1.00 44.88 485 SER A O 1
ATOM 3943 N N . VAL A 1 486 ? 22.401 -10.727 0.040 1.00 39.66 486 VAL A N 1
ATOM 3944 C CA . VAL A 1 486 ? 21.289 -11.684 0.281 1.00 39.66 486 VAL A CA 1
ATOM 3945 C C . VAL A 1 486 ? 20.100 -11.698 -0.708 1.00 39.66 486 VAL A C 1
ATOM 3947 O O . VAL A 1 486 ? 19.151 -12.452 -0.504 1.00 39.66 486 VAL A O 1
ATOM 3950 N N . GLY A 1 487 ? 20.163 -11.003 -1.842 1.00 42.50 487 GLY A N 1
ATOM 3951 C CA . GLY A 1 487 ? 19.219 -11.192 -2.953 1.00 42.50 487 GLY A CA 1
ATOM 3952 C C . GLY A 1 487 ? 19.939 -11.630 -4.222 1.00 42.50 487 GLY A C 1
ATOM 3953 O O . GLY A 1 487 ? 20.828 -10.931 -4.689 1.00 42.50 487 GLY A O 1
ATOM 3954 N N . THR A 1 488 ? 19.585 -12.777 -4.805 1.00 46.25 488 THR A N 1
ATOM 3955 C CA . THR A 1 488 ? 20.040 -13.117 -6.160 1.00 46.25 488 THR A CA 1
ATOM 3956 C C . THR A 1 488 ? 19.417 -12.106 -7.123 1.00 46.25 488 THR A C 1
ATOM 3958 O O . THR A 1 488 ? 18.229 -12.207 -7.430 1.00 46.25 488 THR A O 1
ATOM 3961 N N . LEU A 1 489 ? 20.184 -11.107 -7.568 1.00 52.06 489 LEU A N 1
ATOM 3962 C CA . LEU A 1 489 ? 19.765 -10.234 -8.661 1.00 52.06 489 LEU A CA 1
ATOM 3963 C C . LEU A 1 489 ? 19.376 -11.116 -9.853 1.00 52.06 489 LEU A C 1
ATOM 3965 O O . LEU A 1 489 ? 20.136 -11.977 -10.286 1.00 52.06 489 LEU A O 1
ATOM 3969 N N . ARG A 1 490 ? 18.148 -10.944 -10.348 1.00 57.25 490 ARG A N 1
ATOM 3970 C CA . ARG A 1 490 ? 17.557 -11.812 -11.382 1.00 57.25 490 ARG A CA 1
ATOM 3971 C C . ARG A 1 490 ? 18.175 -11.604 -12.774 1.00 57.25 490 ARG A C 1
ATOM 3973 O O . ARG A 1 490 ? 17.923 -12.410 -13.659 1.00 57.25 490 ARG A O 1
ATOM 3980 N N . PHE A 1 491 ? 18.932 -10.526 -12.969 1.00 64.38 491 PHE A N 1
ATOM 3981 C CA . PHE A 1 491 ? 19.519 -10.119 -14.244 1.00 64.38 491 PHE A CA 1
ATOM 3982 C C . PHE A 1 491 ? 20.985 -9.739 -14.038 1.00 64.38 491 PHE A C 1
ATOM 3984 O O . PHE A 1 491 ? 21.268 -8.876 -13.207 1.00 64.38 491 PHE A O 1
ATOM 3991 N N . ASP A 1 492 ? 21.885 -10.367 -14.798 1.00 67.31 492 ASP A N 1
ATOM 3992 C CA . ASP A 1 492 ? 23.313 -10.051 -14.784 1.00 67.31 492 ASP A CA 1
ATOM 3993 C C . ASP A 1 492 ? 23.679 -9.159 -15.992 1.00 67.31 492 ASP A C 1
ATOM 3995 O O . ASP A 1 492 ? 23.620 -9.614 -17.142 1.00 67.31 492 ASP A O 1
ATOM 3999 N N . PRO A 1 493 ? 24.042 -7.884 -15.765 1.00 74.19 493 PRO A N 1
ATOM 4000 C CA . PRO A 1 493 ? 24.386 -6.953 -16.833 1.00 74.19 493 PRO A CA 1
ATOM 4001 C C . PRO A 1 493 ? 25.772 -7.208 -17.464 1.00 74.19 493 PRO A C 1
ATOM 4003 O O . PRO A 1 493 ? 26.070 -6.634 -18.513 1.00 74.19 493 PRO A O 1
ATOM 4006 N N . GLU A 1 494 ? 26.643 -8.053 -16.898 1.00 77.50 494 GLU A N 1
ATOM 4007 C CA . GLU A 1 494 ? 27.975 -8.335 -17.470 1.00 77.50 494 GLU A CA 1
ATOM 4008 C C . GLU A 1 494 ? 27.902 -8.993 -18.849 1.00 77.50 494 GLU A C 1
ATOM 4010 O O . GLU A 1 494 ? 28.624 -8.603 -19.771 1.00 77.50 494 GLU A O 1
ATOM 4015 N N . PHE A 1 495 ? 26.972 -9.929 -19.035 1.00 79.19 495 PHE A N 1
ATOM 4016 C CA . PHE A 1 495 ? 26.781 -10.585 -20.327 1.00 79.19 495 PHE A CA 1
ATOM 4017 C C . PHE A 1 495 ? 26.310 -9.623 -21.415 1.00 79.19 495 PHE A C 1
ATOM 4019 O O . PHE A 1 495 ? 26.834 -9.648 -22.535 1.00 79.19 495 PHE A O 1
ATOM 4026 N N . LEU A 1 496 ? 25.332 -8.773 -21.089 1.00 84.12 496 LEU A N 1
ATOM 4027 C CA . LEU A 1 496 ? 24.756 -7.858 -22.064 1.00 84.12 496 LEU A CA 1
ATOM 4028 C C . LEU A 1 496 ? 25.825 -6.888 -22.579 1.00 84.12 496 LEU A C 1
ATOM 4030 O O . LEU A 1 496 ? 25.897 -6.655 -23.781 1.00 84.12 496 LEU A O 1
ATOM 4034 N N . SER A 1 497 ? 26.712 -6.399 -21.706 1.00 87.06 497 SER A N 1
ATOM 4035 C CA . SER A 1 497 ? 27.798 -5.490 -22.099 1.00 87.06 497 SER A CA 1
ATOM 4036 C C . SER A 1 497 ? 28.689 -6.117 -23.171 1.00 87.06 497 SER A C 1
ATOM 4038 O O . SER A 1 497 ? 29.004 -5.487 -24.181 1.00 87.06 497 SER A O 1
ATOM 4040 N N . SER A 1 498 ? 29.047 -7.384 -22.996 1.00 85.81 498 SER A N 1
ATOM 4041 C CA . SER A 1 498 ? 29.961 -8.078 -23.904 1.00 85.81 498 SER A CA 1
ATOM 4042 C C . SER A 1 498 ? 29.302 -8.477 -25.214 1.00 85.81 498 SER A C 1
ATOM 4044 O O . SER A 1 498 ? 29.910 -8.310 -26.273 1.00 85.81 498 SER A O 1
ATOM 4046 N N . CYS A 1 499 ? 28.028 -8.879 -25.178 1.00 88.12 499 CYS A N 1
ATOM 4047 C CA . CYS A 1 499 ? 27.244 -9.050 -26.400 1.00 88.12 499 CYS A CA 1
ATOM 4048 C C . CYS A 1 499 ? 27.128 -7.760 -27.192 1.00 88.12 499 CYS A C 1
ATOM 4050 O O . CYS A 1 499 ? 27.367 -7.766 -28.396 1.00 88.12 499 CYS A O 1
ATOM 4052 N N . LEU A 1 500 ? 26.791 -6.651 -26.531 1.00 90.81 500 LEU A N 1
ATOM 4053 C CA . LEU A 1 500 ? 26.648 -5.359 -27.191 1.00 90.81 500 LEU A CA 1
ATOM 4054 C C . LEU A 1 500 ? 27.976 -4.876 -27.783 1.00 90.81 500 LEU A C 1
ATOM 4056 O O . LEU A 1 500 ? 27.967 -4.351 -28.891 1.00 90.81 500 LEU A O 1
ATOM 4060 N N . LYS A 1 501 ? 29.116 -5.111 -27.115 1.00 91.75 501 LYS A N 1
ATOM 4061 C CA . LYS A 1 501 ? 30.456 -4.787 -27.644 1.00 91.75 501 LYS A CA 1
ATOM 4062 C C . LYS A 1 501 ? 30.784 -5.580 -28.909 1.00 91.75 501 LYS A C 1
ATOM 4064 O O . LYS A 1 501 ? 31.157 -4.982 -29.918 1.00 91.75 501 LYS A O 1
ATOM 4069 N N . ALA A 1 502 ? 30.622 -6.906 -28.876 1.00 90.81 502 ALA A N 1
ATOM 4070 C CA . ALA A 1 502 ? 30.850 -7.756 -30.047 1.00 90.81 502 ALA A CA 1
ATOM 4071 C C . ALA A 1 502 ? 29.882 -7.408 -31.189 1.00 90.81 502 ALA A C 1
ATOM 4073 O O . ALA A 1 502 ? 30.287 -7.270 -32.340 1.00 90.81 502 ALA A O 1
ATOM 4074 N N . PHE A 1 503 ? 28.607 -7.196 -30.865 1.00 93.06 503 PHE A N 1
ATOM 4075 C CA . PHE A 1 503 ? 27.579 -6.851 -31.838 1.00 93.06 503 PHE A CA 1
ATOM 4076 C C . PHE A 1 503 ? 27.815 -5.490 -32.494 1.00 93.06 503 PHE A C 1
ATOM 4078 O O . PHE A 1 503 ? 27.764 -5.385 -33.716 1.00 93.06 503 PHE A O 1
ATOM 4085 N N . MET A 1 504 ? 28.146 -4.464 -31.708 1.00 92.88 504 MET A N 1
ATOM 4086 C CA . MET A 1 504 ? 28.477 -3.134 -32.215 1.00 92.88 504 MET A CA 1
ATOM 4087 C C . MET A 1 504 ? 29.692 -3.171 -33.148 1.00 92.88 504 MET A C 1
ATOM 4089 O O . MET A 1 504 ? 29.643 -2.553 -34.210 1.00 92.88 504 MET A O 1
ATOM 4093 N N . ARG A 1 505 ? 30.741 -3.939 -32.809 1.00 93.81 505 ARG A N 1
ATOM 4094 C CA . ARG A 1 505 ? 31.895 -4.159 -33.697 1.00 93.81 505 ARG A CA 1
ATOM 4095 C C . ARG A 1 505 ? 31.453 -4.706 -35.055 1.00 93.81 505 ARG A C 1
ATOM 4097 O O . ARG A 1 505 ? 31.805 -4.134 -36.078 1.00 93.81 505 ARG A O 1
ATOM 4104 N N . MET A 1 506 ? 30.625 -5.749 -35.073 1.00 92.44 506 MET A N 1
ATOM 4105 C CA . MET A 1 506 ? 30.156 -6.354 -36.326 1.00 92.44 506 MET A CA 1
ATOM 4106 C C . MET A 1 506 ? 29.268 -5.425 -37.163 1.00 92.44 506 MET A C 1
ATOM 4108 O O . MET A 1 506 ? 29.302 -5.501 -38.389 1.00 92.44 506 MET A O 1
ATOM 4112 N N . VAL A 1 507 ? 28.478 -4.555 -36.525 1.00 91.81 507 VAL A N 1
ATOM 4113 C CA . VAL A 1 507 ? 27.691 -3.526 -37.226 1.00 91.81 507 VAL A CA 1
ATOM 4114 C C . VAL A 1 507 ? 28.603 -2.459 -37.835 1.00 91.81 507 VAL A C 1
ATOM 4116 O O . VAL A 1 507 ? 28.327 -1.985 -38.930 1.00 91.81 507 VAL A O 1
ATOM 4119 N N . MET A 1 508 ? 29.695 -2.089 -37.159 1.00 90.75 508 MET A N 1
ATOM 4120 C CA . MET A 1 508 ? 30.688 -1.144 -37.687 1.00 90.75 508 MET A CA 1
ATOM 4121 C C . MET A 1 508 ? 31.550 -1.736 -38.812 1.00 90.75 508 MET A C 1
ATOM 4123 O O . MET A 1 508 ? 31.982 -1.007 -39.697 1.00 90.75 508 MET A O 1
ATOM 4127 N N . GLU A 1 509 ? 31.823 -3.040 -38.766 1.00 90.50 509 GLU A N 1
ATOM 4128 C CA . GLU A 1 509 ? 32.621 -3.777 -39.758 1.00 90.50 509 GLU A CA 1
ATOM 4129 C C . GLU A 1 509 ? 31.785 -4.282 -40.952 1.00 90.50 509 GLU A C 1
ATOM 4131 O O . GLU A 1 509 ? 32.251 -5.129 -41.713 1.00 90.50 509 GLU A O 1
ATOM 4136 N N . ASP A 1 510 ? 30.537 -3.818 -41.094 1.00 84.81 510 ASP A N 1
ATOM 4137 C CA . ASP A 1 510 ? 29.568 -4.230 -42.126 1.00 84.81 510 ASP A CA 1
ATOM 4138 C C . ASP A 1 510 ? 29.299 -5.753 -42.184 1.00 84.81 510 ASP A C 1
ATOM 4140 O O . ASP A 1 510 ? 28.764 -6.280 -43.162 1.00 84.81 510 ASP A O 1
ATOM 4144 N N . SER A 1 511 ? 29.631 -6.482 -41.114 1.00 87.69 511 SER A N 1
ATOM 4145 C CA . SER A 1 511 ? 29.389 -7.926 -40.985 1.00 87.69 511 SER A CA 1
ATOM 4146 C C . SER A 1 511 ? 27.925 -8.246 -40.655 1.00 87.69 511 SER A C 1
ATOM 4148 O O . SER A 1 511 ? 27.451 -9.358 -40.901 1.00 87.69 511 SER A O 1
ATOM 4150 N N . VAL A 1 512 ? 27.192 -7.267 -40.117 1.00 90.31 512 VAL A N 1
ATOM 4151 C CA . VAL A 1 512 ? 25.743 -7.302 -39.886 1.00 90.31 512 VAL A CA 1
ATOM 4152 C C . VAL A 1 512 ? 25.129 -6.065 -40.544 1.00 90.31 512 VAL A C 1
ATOM 4154 O O . VAL A 1 512 ? 25.527 -4.947 -40.230 1.00 90.31 512 VAL A O 1
ATOM 4157 N N . SER A 1 513 ? 24.156 -6.252 -41.444 1.00 90.06 513 SER A N 1
ATOM 4158 C CA . SER A 1 513 ? 23.475 -5.130 -42.105 1.00 90.06 513 SER A CA 1
ATOM 4159 C C . SER A 1 513 ? 22.624 -4.320 -41.114 1.00 90.06 513 SER A C 1
ATOM 4161 O O . SER A 1 513 ? 22.145 -4.879 -40.120 1.00 90.06 513 SER A O 1
ATOM 4163 N N . PRO A 1 514 ? 22.376 -3.021 -41.368 1.00 88.56 514 PRO A N 1
ATOM 4164 C CA . PRO A 1 514 ? 21.532 -2.194 -40.505 1.00 88.56 514 PRO A CA 1
ATOM 4165 C C . PRO A 1 514 ? 20.145 -2.797 -40.241 1.00 88.56 514 PRO A C 1
ATOM 4167 O O . PRO A 1 514 ? 19.706 -2.830 -39.094 1.00 88.56 514 PRO A O 1
ATOM 4170 N N . SER A 1 515 ? 19.470 -3.334 -41.257 1.00 86.25 515 SER A N 1
ATOM 4171 C CA . SER A 1 515 ? 18.163 -3.996 -41.125 1.00 86.25 515 SER A CA 1
ATOM 4172 C C . SER A 1 515 ? 18.201 -5.190 -40.163 1.00 86.25 515 SER A C 1
ATOM 4174 O O . SER A 1 515 ? 17.352 -5.300 -39.272 1.00 86.25 515 SER A O 1
ATOM 4176 N N . HIS A 1 516 ? 19.222 -6.045 -40.273 1.00 89.44 516 HIS A N 1
ATOM 4177 C CA . HIS A 1 516 ? 19.436 -7.165 -39.356 1.00 89.44 516 HIS A CA 1
ATOM 4178 C C . HIS A 1 516 ? 19.783 -6.677 -37.940 1.00 89.44 516 HIS A C 1
ATOM 4180 O O . HIS A 1 516 ? 19.324 -7.254 -36.945 1.00 89.44 516 HIS A O 1
ATOM 4186 N N . ALA A 1 517 ? 20.556 -5.591 -37.834 1.00 90.25 517 ALA A N 1
ATOM 4187 C CA . ALA A 1 517 ? 20.941 -4.994 -36.564 1.00 90.25 517 ALA A CA 1
ATOM 4188 C C . ALA A 1 517 ? 19.727 -4.461 -35.791 1.00 90.25 517 ALA A C 1
ATOM 4190 O O . ALA A 1 517 ? 19.506 -4.818 -34.630 1.00 90.25 517 ALA A O 1
ATOM 4191 N N . TRP A 1 518 ? 18.886 -3.681 -36.469 1.00 88.06 518 TRP A N 1
ATOM 4192 C CA . TRP A 1 518 ? 17.636 -3.159 -35.928 1.00 88.06 518 TRP A CA 1
ATOM 4193 C C . TRP A 1 518 ? 16.663 -4.267 -35.542 1.00 88.06 518 TRP A C 1
ATOM 4195 O O . TRP A 1 518 ? 16.125 -4.247 -34.435 1.00 88.06 518 TRP A O 1
ATOM 4205 N N . GLY A 1 519 ? 16.474 -5.267 -36.409 1.00 86.62 519 GLY A N 1
ATOM 4206 C CA . GLY A 1 519 ? 15.625 -6.417 -36.104 1.00 86.62 519 GLY A CA 1
ATOM 4207 C C . GLY A 1 519 ? 16.063 -7.142 -34.829 1.00 86.62 519 GLY A C 1
ATOM 4208 O O . GLY A 1 519 ? 15.211 -7.548 -34.031 1.00 86.62 519 GLY A O 1
ATOM 4209 N N . THR A 1 520 ? 17.379 -7.260 -34.620 1.00 89.62 520 THR A N 1
ATOM 4210 C CA . THR A 1 520 ? 17.967 -7.930 -33.453 1.00 89.62 520 THR A CA 1
ATOM 4211 C C . THR A 1 520 ? 17.672 -7.149 -32.183 1.00 89.62 520 THR A C 1
ATOM 4213 O O . THR A 1 520 ? 17.128 -7.702 -31.233 1.00 89.62 520 THR A O 1
ATOM 4216 N N . VAL A 1 521 ? 17.998 -5.856 -32.176 1.00 89.44 521 VAL A N 1
ATOM 4217 C CA . VAL A 1 521 ? 17.822 -4.963 -31.023 1.00 89.44 521 VAL A CA 1
ATOM 4218 C C . VAL A 1 521 ? 16.349 -4.872 -30.626 1.00 89.44 521 VAL A C 1
ATOM 4220 O O . VAL A 1 521 ? 16.007 -5.038 -29.455 1.00 89.44 521 VAL A O 1
ATOM 4223 N N . ILE A 1 522 ? 15.464 -4.711 -31.610 1.00 85.94 522 ILE A N 1
ATOM 4224 C CA . ILE A 1 522 ? 14.015 -4.673 -31.408 1.00 85.94 522 ILE A CA 1
ATOM 4225 C C . ILE A 1 522 ? 13.503 -6.020 -30.871 1.00 85.94 522 ILE A C 1
ATOM 4227 O O . ILE A 1 522 ? 12.773 -6.042 -29.884 1.00 85.94 522 ILE A O 1
ATOM 4231 N N . GLY A 1 523 ? 13.900 -7.147 -31.476 1.00 84.44 523 GLY A N 1
ATOM 4232 C CA . GLY A 1 523 ? 13.467 -8.484 -31.048 1.00 84.44 523 GLY A CA 1
ATOM 4233 C C . GLY A 1 523 ? 13.996 -8.895 -29.670 1.00 84.44 523 GLY A C 1
ATOM 4234 O O . GLY A 1 523 ? 13.314 -9.603 -28.922 1.00 84.44 523 GLY A O 1
ATOM 4235 N N . TYR A 1 524 ? 15.190 -8.426 -29.313 1.00 86.62 524 TYR A N 1
ATOM 4236 C CA . TYR A 1 524 ? 15.755 -8.604 -27.983 1.00 86.62 524 TYR A CA 1
ATOM 4237 C C . TYR A 1 524 ? 14.981 -7.782 -26.946 1.00 86.62 524 TYR A C 1
ATOM 4239 O O . TYR A 1 524 ? 14.508 -8.347 -25.959 1.00 86.62 524 TYR A O 1
ATOM 4247 N N . ALA A 1 525 ? 14.740 -6.491 -27.210 1.00 85.19 525 ALA A N 1
ATOM 4248 C CA . ALA A 1 525 ? 13.969 -5.619 -26.322 1.00 85.19 525 ALA A CA 1
ATOM 4249 C C . ALA A 1 525 ? 12.556 -6.165 -26.032 1.00 85.19 525 ALA A C 1
ATOM 4251 O O . ALA A 1 525 ? 12.109 -6.125 -24.886 1.00 85.19 525 ALA A O 1
ATOM 4252 N N . SER A 1 526 ? 11.872 -6.761 -27.020 1.00 81.12 526 SER A N 1
ATOM 4253 C CA . SER A 1 526 ? 10.548 -7.388 -26.815 1.00 81.12 526 SER A CA 1
ATOM 4254 C C . SER A 1 526 ? 10.544 -8.554 -25.840 1.00 81.12 526 SER A C 1
ATOM 4256 O O . SER A 1 526 ? 9.490 -8.913 -25.320 1.00 81.12 526 SER A O 1
ATOM 4258 N N . SER A 1 527 ? 11.694 -9.195 -25.644 1.00 75.88 527 SER A N 1
ATOM 4259 C CA . SER A 1 527 ? 11.808 -10.377 -24.793 1.00 75.88 527 SER A CA 1
ATOM 4260 C C . SER A 1 527 ? 11.903 -10.012 -23.302 1.00 75.88 527 SER A C 1
ATOM 4262 O O . SER A 1 527 ? 11.821 -10.893 -22.449 1.00 75.88 527 SER A O 1
ATOM 4264 N N . GLY A 1 528 ? 11.997 -8.714 -22.979 1.00 66.88 528 GLY A N 1
ATOM 4265 C CA . GLY A 1 528 ? 11.711 -8.169 -21.651 1.00 66.88 528 GLY A CA 1
ATOM 4266 C C . GLY A 1 528 ? 12.850 -8.197 -20.627 1.00 66.88 528 GLY A C 1
ATOM 4267 O O . GLY A 1 528 ? 12.597 -7.802 -19.492 1.00 66.88 528 GLY A O 1
ATOM 4268 N N . LEU A 1 529 ? 14.072 -8.626 -20.986 1.00 72.25 529 LEU A N 1
ATOM 4269 C CA . LEU A 1 529 ? 15.266 -8.593 -20.110 1.00 72.25 529 LEU A CA 1
ATOM 4270 C C . LEU A 1 529 ? 14.999 -9.235 -18.726 1.00 72.25 529 LEU A C 1
ATOM 4272 O O . LEU A 1 529 ? 15.111 -8.593 -17.671 1.00 72.25 529 LEU A O 1
ATOM 4276 N N . THR A 1 530 ? 14.531 -10.487 -18.723 1.00 63.12 530 THR A N 1
ATOM 4277 C CA . THR A 1 530 ? 13.858 -11.126 -17.573 1.00 63.12 530 THR A CA 1
ATOM 4278 C C . THR A 1 530 ? 14.647 -12.243 -16.879 1.00 63.12 530 THR A C 1
ATOM 4280 O O . THR A 1 530 ? 14.173 -12.750 -15.851 1.00 63.12 530 THR A O 1
ATOM 4283 N N . GLY A 1 531 ? 15.815 -12.634 -17.397 1.00 62.78 531 GLY A N 1
ATOM 4284 C CA . GLY A 1 531 ? 16.554 -13.813 -16.942 1.00 62.78 531 GLY A CA 1
ATOM 4285 C C . GLY A 1 531 ? 18.040 -13.607 -16.638 1.00 62.78 531 GLY A C 1
ATOM 4286 O O . GLY A 1 531 ? 18.596 -12.522 -16.801 1.00 62.78 531 GLY A O 1
ATOM 4287 N N . ASP A 1 532 ? 18.663 -14.691 -16.168 1.00 62.56 532 ASP A N 1
ATOM 4288 C CA . ASP A 1 532 ? 20.109 -14.814 -15.965 1.00 62.56 532 ASP A CA 1
ATOM 4289 C C . ASP A 1 532 ? 20.835 -15.153 -17.284 1.00 62.56 532 ASP A C 1
ATOM 4291 O O . ASP A 1 532 ? 20.213 -15.278 -18.343 1.00 62.56 532 ASP A O 1
ATOM 4295 N N . PHE A 1 533 ? 22.158 -15.342 -17.226 1.00 60.56 533 PHE A N 1
ATOM 4296 C CA . PHE A 1 533 ? 22.993 -15.718 -18.374 1.00 60.56 533 PHE A CA 1
ATOM 4297 C C . PHE A 1 533 ? 22.411 -16.847 -19.237 1.00 60.56 533 PHE A C 1
ATOM 4299 O O . PHE A 1 533 ? 22.446 -16.773 -20.466 1.00 60.56 533 PHE A O 1
ATOM 4306 N N . SER A 1 534 ? 21.859 -17.888 -18.605 1.00 62.91 534 SER A N 1
ATOM 4307 C CA . SER A 1 534 ? 21.358 -19.079 -19.299 1.00 62.91 534 SER A CA 1
ATOM 4308 C C . SER A 1 534 ? 20.104 -18.798 -20.128 1.00 62.91 534 SER A C 1
ATOM 4310 O O . SER A 1 534 ? 19.794 -19.547 -21.055 1.00 62.91 534 SER A O 1
ATOM 4312 N N . VAL A 1 535 ? 19.407 -17.702 -19.822 1.00 74.50 535 VAL A N 1
ATOM 4313 C CA . VAL A 1 535 ? 18.178 -17.263 -20.483 1.00 74.50 535 VAL A CA 1
ATOM 4314 C C . VAL A 1 535 ? 18.460 -16.129 -21.471 1.00 74.50 535 VAL A C 1
ATOM 4316 O O . VAL A 1 535 ? 17.969 -16.174 -22.598 1.00 74.50 535 VAL A O 1
ATOM 4319 N N . GLU A 1 536 ? 19.287 -15.149 -21.106 1.00 79.31 536 GLU A N 1
ATOM 4320 C CA . GLU A 1 536 ? 19.533 -13.963 -21.939 1.00 79.31 536 GLU A CA 1
ATOM 4321 C C . GLU A 1 536 ? 20.454 -14.250 -23.143 1.00 79.31 536 GLU A C 1
ATOM 4323 O O . GLU A 1 536 ? 20.183 -13.737 -24.233 1.00 79.31 536 GLU A O 1
ATOM 4328 N N . ILE A 1 537 ? 21.463 -15.138 -23.014 1.00 81.00 537 ILE A N 1
ATOM 4329 C CA . ILE A 1 537 ? 22.319 -15.559 -24.148 1.00 81.00 537 ILE A CA 1
ATOM 4330 C C . ILE A 1 537 ? 21.468 -16.155 -25.284 1.00 81.00 537 ILE A C 1
ATOM 4332 O O . ILE A 1 537 ? 21.520 -15.638 -26.407 1.00 81.00 537 ILE A O 1
ATOM 4336 N N . PRO A 1 538 ? 20.634 -17.191 -25.038 1.00 79.88 538 PRO A N 1
ATOM 4337 C CA . PRO A 1 538 ? 19.742 -17.715 -26.064 1.00 79.88 538 PRO A CA 1
ATOM 4338 C C . PRO A 1 538 ? 18.800 -16.675 -26.654 1.00 79.88 538 PRO A C 1
ATOM 4340 O O . PRO A 1 538 ? 18.552 -16.707 -27.856 1.00 79.88 538 PRO A O 1
ATOM 4343 N N . ILE A 1 539 ? 18.255 -15.768 -25.840 1.00 83.25 539 ILE A N 1
ATOM 4344 C CA . ILE A 1 539 ? 17.289 -14.767 -26.305 1.00 83.25 539 ILE A CA 1
ATOM 4345 C C . ILE A 1 539 ? 17.949 -13.786 -27.279 1.00 83.25 539 ILE A C 1
ATOM 4347 O O . ILE A 1 539 ? 17.377 -13.527 -28.342 1.00 83.25 539 ILE A O 1
ATOM 4351 N N . PHE A 1 540 ? 19.153 -13.292 -26.972 1.00 87.81 540 PHE A N 1
ATOM 4352 C CA . PHE A 1 540 ? 19.893 -12.390 -27.858 1.00 87.81 540 PHE A CA 1
ATOM 4353 C C . PHE A 1 540 ? 20.269 -13.083 -29.175 1.00 87.81 540 PHE A C 1
ATOM 4355 O O . PHE A 1 540 ? 19.954 -12.581 -30.257 1.00 87.81 540 PHE A O 1
ATOM 4362 N N . CYS A 1 541 ? 20.841 -14.292 -29.109 1.00 86.69 541 CYS A N 1
ATOM 4363 C CA . CYS A 1 541 ? 21.170 -15.081 -30.301 1.00 86.69 541 CYS A CA 1
ATOM 4364 C C . CYS A 1 541 ? 19.927 -15.419 -31.141 1.00 86.69 541 CYS A C 1
ATOM 4366 O O . CYS A 1 541 ? 19.973 -15.390 -32.372 1.00 86.69 541 CYS A O 1
ATOM 4368 N N . ARG A 1 542 ? 18.788 -15.693 -30.494 1.00 84.56 542 ARG A N 1
ATOM 4369 C CA . ARG A 1 542 ? 17.510 -15.938 -31.170 1.00 84.56 542 ARG A CA 1
ATOM 4370 C C . ARG A 1 542 ? 17.005 -14.687 -31.883 1.00 84.56 542 ARG A C 1
ATOM 4372 O O . ARG A 1 542 ? 16.503 -14.793 -33.000 1.00 84.56 542 ARG A O 1
ATOM 4379 N N . ALA A 1 543 ? 17.140 -13.513 -31.269 1.00 88.00 543 ALA A N 1
ATOM 4380 C CA . ALA A 1 543 ? 16.788 -12.247 -31.903 1.00 88.00 543 ALA A CA 1
ATOM 4381 C C . ALA A 1 543 ? 17.662 -11.972 -33.137 1.00 88.00 543 ALA A C 1
ATOM 4383 O O . ALA A 1 543 ? 17.127 -11.574 -34.172 1.00 88.00 543 ALA A O 1
ATOM 4384 N N . MET A 1 544 ? 18.964 -12.274 -33.070 1.00 88.75 544 MET A N 1
ATOM 4385 C CA . MET A 1 544 ? 19.869 -12.203 -34.224 1.00 88.75 544 MET A CA 1
ATOM 4386 C C . MET A 1 544 ? 19.422 -13.131 -35.356 1.00 88.75 544 MET A C 1
ATOM 4388 O O . MET A 1 544 ? 19.290 -12.699 -36.502 1.00 88.75 544 MET A O 1
ATOM 4392 N N . LEU A 1 545 ? 19.128 -14.394 -35.034 1.00 86.00 545 LEU A N 1
ATOM 4393 C CA . LEU A 1 545 ? 18.677 -15.385 -36.011 1.00 86.00 545 LEU A CA 1
ATOM 4394 C C . LEU A 1 545 ? 17.379 -14.948 -36.704 1.00 86.00 545 LEU A C 1
ATOM 4396 O O . LEU A 1 545 ? 17.290 -14.968 -37.930 1.00 86.00 545 LEU A O 1
ATOM 4400 N N . TYR A 1 546 ? 16.387 -14.494 -35.932 1.00 82.75 546 TYR A N 1
ATOM 4401 C CA . TYR A 1 546 ? 15.112 -14.002 -36.464 1.00 82.75 546 TYR A CA 1
ATOM 4402 C C . TYR A 1 546 ? 15.218 -12.730 -37.296 1.00 82.75 546 TYR A C 1
ATOM 4404 O O . TYR A 1 546 ? 14.234 -12.340 -37.929 1.00 82.75 546 TYR A O 1
ATOM 4412 N N . SER A 1 547 ? 16.364 -12.066 -37.242 1.00 85.50 547 SER A N 1
ATOM 4413 C CA . SER A 1 547 ? 16.618 -10.825 -37.959 1.00 85.50 547 SER A CA 1
ATOM 4414 C C . SER A 1 547 ? 17.477 -11.040 -39.191 1.00 85.50 547 SER A C 1
ATOM 4416 O O . SER A 1 547 ? 17.751 -10.069 -39.871 1.00 85.50 547 SER A O 1
ATOM 4418 N N . GLY A 1 548 ? 17.871 -12.281 -39.501 1.00 84.56 548 GLY A N 1
ATOM 4419 C CA . GLY A 1 548 ? 18.645 -12.610 -40.701 1.00 84.56 548 GLY A CA 1
ATOM 4420 C C . GLY A 1 548 ? 20.163 -12.588 -40.512 1.00 84.56 548 GLY A C 1
ATOM 4421 O O . GLY A 1 548 ? 20.896 -12.724 -41.491 1.00 84.56 548 GLY A O 1
ATOM 4422 N N . CYS A 1 549 ? 20.665 -12.457 -39.278 1.00 87.25 549 CYS A N 1
ATOM 4423 C CA . CYS A 1 549 ? 22.102 -12.518 -39.012 1.00 87.25 549 CYS A CA 1
ATOM 4424 C C . CYS A 1 549 ? 22.684 -13.887 -39.400 1.00 87.25 549 CYS A C 1
ATOM 4426 O O . CYS A 1 549 ? 22.114 -14.939 -39.101 1.00 87.25 549 CYS A O 1
ATOM 4428 N N . GLY A 1 550 ? 23.853 -13.874 -40.045 1.00 83.88 550 GLY A N 1
ATOM 4429 C CA . GLY A 1 550 ? 24.554 -15.091 -40.446 1.00 83.88 550 GLY A CA 1
ATOM 4430 C C . GLY A 1 550 ? 25.132 -15.874 -39.263 1.00 83.88 550 GLY A C 1
ATOM 4431 O O . GLY A 1 550 ? 25.369 -15.329 -38.183 1.00 83.88 550 GLY A O 1
ATOM 4432 N N . PHE A 1 551 ? 25.430 -17.157 -39.497 1.00 83.62 551 PHE A N 1
ATOM 4433 C CA . PHE A 1 551 ? 25.971 -18.050 -38.466 1.00 83.62 551 PHE A CA 1
ATOM 4434 C C . PHE A 1 551 ? 27.255 -17.518 -37.820 1.00 83.62 551 PHE A C 1
ATOM 4436 O O . PHE A 1 551 ? 27.391 -17.587 -36.601 1.00 83.62 551 PHE A O 1
ATOM 4443 N N . GLY A 1 552 ? 28.165 -16.956 -38.625 1.00 85.00 552 GLY A N 1
ATOM 4444 C CA . GLY A 1 552 ? 29.430 -16.398 -38.139 1.00 85.00 552 GLY A CA 1
ATOM 4445 C C . GLY A 1 552 ? 29.222 -15.311 -37.083 1.00 85.00 552 GLY A C 1
ATOM 4446 O O . GLY A 1 552 ? 29.766 -15.423 -35.990 1.00 85.00 552 GLY A O 1
ATOM 4447 N N . ALA A 1 553 ? 28.350 -14.338 -37.365 1.00 87.19 553 ALA A N 1
ATOM 4448 C CA . ALA A 1 553 ? 28.057 -13.239 -36.446 1.00 87.19 553 ALA A CA 1
ATOM 4449 C C . ALA A 1 553 ? 27.432 -13.724 -35.126 1.00 87.19 553 ALA A C 1
ATOM 4451 O O . ALA A 1 553 ? 27.794 -13.278 -34.040 1.00 87.19 553 ALA A O 1
ATOM 4452 N N . ILE A 1 554 ? 26.503 -14.681 -35.207 1.00 87.44 554 ILE A N 1
ATOM 4453 C CA . ILE A 1 554 ? 25.855 -15.265 -34.023 1.00 87.44 554 ILE A CA 1
ATOM 4454 C C . ILE A 1 554 ? 26.860 -16.076 -33.193 1.00 87.44 554 ILE A C 1
ATOM 4456 O O . ILE A 1 554 ? 26.849 -15.996 -31.967 1.00 87.44 554 ILE A O 1
ATOM 4460 N N . SER A 1 555 ? 27.734 -16.845 -33.852 1.00 86.19 555 SER A N 1
ATOM 4461 C CA . SER A 1 555 ? 28.781 -17.626 -33.189 1.00 86.19 555 SER A CA 1
ATOM 4462 C C . SER A 1 555 ? 29.758 -16.732 -32.432 1.00 86.19 555 SER A C 1
ATO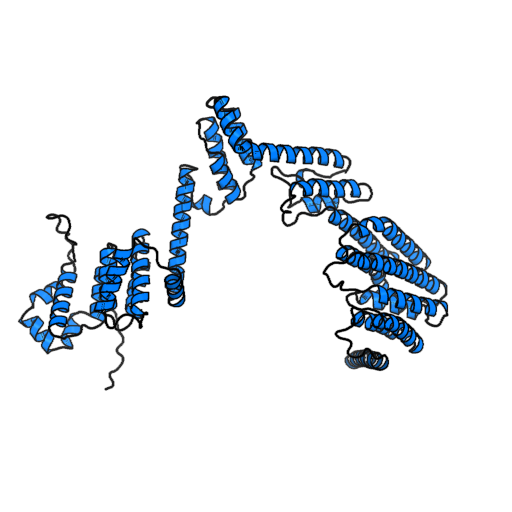M 4464 O O . SER A 1 555 ? 30.178 -17.089 -31.337 1.00 86.19 555 SER A O 1
ATOM 4466 N N . GLU A 1 556 ? 30.128 -15.589 -33.002 1.00 88.31 556 GLU A N 1
ATOM 4467 C CA . GLU A 1 556 ? 31.066 -14.652 -32.387 1.00 88.31 556 GLU A CA 1
ATOM 4468 C C . GLU A 1 556 ? 30.499 -14.044 -31.098 1.00 88.31 556 GLU A C 1
ATOM 4470 O O . GLU A 1 556 ? 31.141 -14.114 -30.051 1.00 88.31 556 GLU A O 1
ATOM 4475 N N . VAL A 1 557 ? 29.255 -13.553 -31.140 1.00 87.12 557 VAL A N 1
ATOM 4476 C CA . VAL A 1 557 ? 28.553 -13.018 -29.956 1.00 87.12 557 VAL A CA 1
ATOM 4477 C C . VAL A 1 557 ? 28.390 -14.084 -28.878 1.00 87.12 557 VAL A C 1
ATOM 4479 O O . VAL A 1 557 ? 28.633 -13.820 -27.702 1.00 87.12 557 VAL A O 1
ATOM 4482 N N . PHE A 1 558 ? 28.015 -15.302 -29.274 1.00 84.81 558 PHE A N 1
ATOM 4483 C CA . PHE A 1 558 ? 27.847 -16.415 -28.346 1.00 84.81 558 PHE A CA 1
ATOM 4484 C C . PHE A 1 558 ? 29.157 -16.785 -27.637 1.00 84.81 558 PHE A C 1
ATOM 4486 O O . PHE A 1 558 ? 29.165 -16.996 -26.426 1.00 84.81 558 PHE A O 1
ATOM 4493 N N . LEU A 1 559 ? 30.273 -16.858 -28.369 1.00 84.75 559 LEU A N 1
ATOM 4494 C CA . LEU A 1 559 ? 31.574 -17.201 -27.791 1.00 84.75 559 LEU A CA 1
ATOM 4495 C C . LEU A 1 559 ? 32.093 -16.103 -26.855 1.00 84.75 559 LEU A C 1
ATOM 4497 O O . LEU A 1 559 ? 32.585 -16.421 -25.770 1.00 84.75 559 LEU A O 1
ATOM 4501 N N . GLU A 1 560 ? 31.936 -14.833 -27.235 1.00 85.12 560 GLU A N 1
ATOM 4502 C CA . GLU A 1 560 ? 32.315 -13.691 -26.394 1.00 85.12 560 GLU A CA 1
ATOM 4503 C C . GLU A 1 560 ? 31.534 -13.706 -25.069 1.00 85.12 560 GLU A C 1
ATOM 4505 O O . GLU A 1 560 ? 32.117 -13.621 -23.988 1.00 85.12 560 GLU A O 1
ATOM 4510 N N . ALA A 1 561 ? 30.220 -13.920 -25.144 1.00 79.94 561 ALA A N 1
ATOM 4511 C CA . ALA A 1 561 ? 29.332 -14.047 -23.993 1.00 79.94 561 ALA A CA 1
ATOM 4512 C C . ALA A 1 561 ? 29.683 -15.219 -23.063 1.00 79.94 561 ALA A C 1
ATOM 4514 O O . ALA A 1 561 ? 29.700 -15.079 -21.836 1.00 79.94 561 ALA A O 1
ATOM 4515 N N . MET A 1 562 ? 29.970 -16.385 -23.644 1.00 76.38 562 MET A N 1
ATOM 4516 C CA . MET A 1 562 ? 30.310 -17.592 -22.891 1.00 76.38 562 MET A CA 1
ATOM 4517 C C . MET A 1 562 ? 31.656 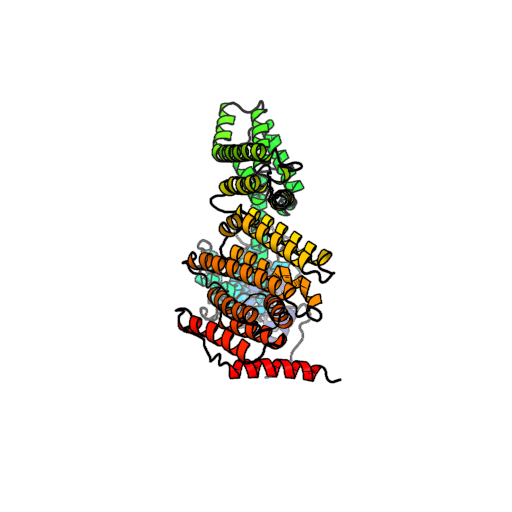-17.474 -22.175 1.00 76.38 562 MET A C 1
ATOM 4519 O O . MET A 1 562 ? 31.815 -18.057 -21.102 1.00 76.38 562 MET A O 1
ATOM 4523 N N . SER A 1 563 ? 32.603 -16.697 -22.715 1.00 77.19 563 SER A N 1
ATOM 4524 C CA . SER A 1 563 ? 33.909 -16.479 -22.077 1.00 77.19 563 SER A CA 1
ATOM 4525 C C . SER A 1 563 ? 33.789 -15.901 -20.657 1.00 77.19 563 SER A C 1
ATOM 4527 O O . SER A 1 563 ? 34.575 -16.258 -19.783 1.00 77.19 563 SER A O 1
ATOM 4529 N N . ILE A 1 564 ? 32.743 -15.106 -20.403 1.00 70.19 564 ILE A N 1
ATOM 4530 C CA . ILE A 1 564 ? 32.481 -14.431 -19.123 1.00 70.19 564 ILE A CA 1
ATOM 4531 C C . ILE A 1 564 ? 31.732 -15.337 -18.143 1.00 70.19 564 ILE A C 1
ATOM 4533 O O . ILE A 1 564 ? 32.030 -15.348 -16.947 1.00 70.19 564 ILE A O 1
ATOM 4537 N N . CYS A 1 565 ? 30.817 -16.172 -18.647 1.00 61.84 565 CYS A N 1
ATOM 4538 C CA . CYS A 1 565 ? 30.108 -17.169 -17.837 1.00 61.84 565 CYS A CA 1
ATOM 4539 C C . CYS A 1 565 ? 31.060 -18.168 -17.161 1.00 61.84 565 CYS A C 1
ATOM 4541 O O . CYS A 1 565 ? 30.797 -18.623 -16.047 1.00 61.84 565 CYS A O 1
ATOM 4543 N N . VAL A 1 566 ? 32.171 -18.503 -17.826 1.00 59.25 566 VAL A N 1
ATOM 4544 C CA . VAL A 1 566 ? 33.196 -19.430 -17.316 1.00 59.25 566 VAL A CA 1
ATOM 4545 C C . VAL A 1 566 ? 34.010 -18.813 -16.168 1.00 59.25 566 VAL A C 1
ATOM 4547 O O . VAL A 1 566 ? 34.530 -19.541 -15.325 1.00 59.25 566 VAL A O 1
ATOM 4550 N N . THR A 1 567 ? 34.096 -17.484 -16.097 1.00 55.88 567 THR A N 1
ATOM 4551 C CA . THR A 1 567 ? 34.854 -16.750 -15.071 1.00 55.88 567 THR A CA 1
ATOM 4552 C C . THR A 1 567 ? 34.032 -16.313 -13.852 1.00 55.88 567 THR A C 1
ATOM 4554 O O . THR A 1 567 ? 34.627 -15.946 -12.840 1.00 55.88 567 THR A O 1
ATOM 4557 N N . SER A 1 568 ? 32.694 -16.369 -13.902 1.00 53.53 568 SER A N 1
ATOM 4558 C CA . SER A 1 568 ? 31.827 -15.929 -12.795 1.00 53.53 568 SER A CA 1
ATOM 4559 C C . SER A 1 568 ? 31.644 -17.014 -11.709 1.00 53.53 568 SER A C 1
ATOM 4561 O O . SER A 1 568 ? 31.295 -18.154 -12.031 1.00 53.53 568 SER A O 1
ATOM 4563 N N . PRO A 1 569 ? 31.821 -16.695 -10.407 1.00 46.06 569 PRO A N 1
ATOM 4564 C CA . PRO A 1 569 ? 31.738 -17.663 -9.305 1.00 46.06 569 PRO A CA 1
ATOM 4565 C C . PRO A 1 569 ? 30.314 -18.176 -9.006 1.00 46.06 569 PRO A C 1
ATOM 4567 O O . PRO A 1 569 ? 30.164 -19.144 -8.258 1.00 46.06 569 PRO A O 1
ATOM 4570 N N . ALA A 1 570 ? 29.269 -17.573 -9.589 1.00 46.28 570 ALA A N 1
ATOM 4571 C CA . ALA A 1 570 ? 27.865 -17.934 -9.356 1.00 46.28 570 ALA A CA 1
ATOM 4572 C C . ALA A 1 570 ? 27.365 -19.146 -10.177 1.00 46.28 570 ALA A C 1
ATOM 4574 O O . ALA A 1 570 ? 26.257 -19.630 -9.952 1.00 46.28 570 ALA A O 1
ATOM 4575 N N . SER A 1 571 ? 28.158 -19.668 -11.119 1.00 45.75 571 SER A N 1
ATOM 4576 C CA . SER A 1 571 ? 27.688 -20.606 -12.156 1.00 45.75 571 SER A CA 1
ATOM 4577 C C . SER A 1 571 ? 27.805 -22.104 -11.815 1.00 45.75 571 SER A C 1
ATOM 4579 O O . SER A 1 571 ? 27.580 -22.962 -12.670 1.00 45.75 571 SER A O 1
ATOM 4581 N N . THR A 1 572 ? 28.122 -22.474 -10.570 1.00 38.19 572 THR A N 1
ATOM 4582 C CA . THR A 1 572 ? 28.477 -23.867 -10.225 1.00 38.19 572 THR A CA 1
ATOM 4583 C C . THR A 1 572 ? 27.311 -24.858 -10.123 1.00 38.19 572 THR A C 1
ATOM 4585 O O . THR A 1 572 ? 27.551 -26.042 -9.894 1.00 38.19 572 THR A O 1
ATOM 4588 N N . ALA A 1 573 ? 26.056 -24.454 -10.339 1.00 39.34 573 ALA A N 1
ATOM 4589 C CA . ALA A 1 573 ? 24.928 -25.378 -10.229 1.00 39.34 573 ALA A CA 1
ATOM 4590 C C . ALA A 1 573 ? 23.793 -25.060 -11.214 1.00 39.34 573 ALA A C 1
ATOM 4592 O O . ALA A 1 573 ? 22.795 -24.487 -10.788 1.00 39.34 573 ALA A O 1
ATOM 4593 N N . LYS A 1 574 ? 23.956 -25.435 -12.502 1.00 40.50 574 LYS A N 1
ATOM 4594 C CA . LYS A 1 574 ? 22.895 -25.811 -13.490 1.00 40.50 574 LYS A CA 1
ATOM 4595 C C . LYS A 1 574 ? 23.295 -25.704 -14.977 1.00 40.50 574 LYS A C 1
ATOM 4597 O O . LYS A 1 574 ? 22.422 -25.748 -15.835 1.00 40.50 574 LYS A O 1
ATOM 4602 N N . ASN A 1 575 ? 24.578 -25.625 -15.329 1.00 44.66 575 ASN A N 1
ATOM 4603 C CA . ASN A 1 575 ? 24.986 -25.651 -16.741 1.00 44.66 575 ASN A CA 1
ATOM 4604 C C . ASN A 1 575 ? 24.909 -27.072 -17.335 1.00 44.66 575 ASN A C 1
ATOM 4606 O O . ASN A 1 575 ? 25.929 -27.694 -17.627 1.00 44.66 575 ASN A O 1
ATOM 4610 N N . GLU A 1 576 ? 23.696 -27.587 -17.547 1.00 43.78 576 GLU A N 1
ATOM 4611 C CA . GLU A 1 576 ? 23.460 -28.558 -18.619 1.00 43.78 576 GLU A CA 1
ATOM 4612 C C . GLU A 1 576 ? 23.672 -27.826 -19.956 1.00 43.78 576 GLU A C 1
ATOM 4614 O O . GLU A 1 576 ? 22.770 -27.214 -20.513 1.00 43.78 576 GLU A O 1
ATOM 4619 N N . SER A 1 577 ? 24.929 -27.819 -20.408 1.00 48.91 577 SER A N 1
ATOM 4620 C CA . SER A 1 577 ? 25.372 -27.648 -21.799 1.00 48.91 577 SER A CA 1
ATOM 4621 C C . SER A 1 577 ? 24.583 -26.655 -22.675 1.00 48.91 577 SER A C 1
ATOM 4623 O O . SER A 1 577 ? 23.803 -27.064 -23.539 1.00 48.91 577 SER A O 1
ATOM 4625 N N . LEU A 1 578 ? 24.871 -25.353 -22.558 1.00 57.09 578 LEU A N 1
ATOM 4626 C CA . LEU A 1 578 ? 24.693 -24.434 -23.689 1.00 57.09 578 LEU A CA 1
ATOM 4627 C C . LEU A 1 578 ? 25.788 -24.728 -24.728 1.00 57.09 578 LEU A C 1
ATOM 4629 O O . LEU A 1 578 ? 26.861 -24.131 -24.707 1.00 57.09 578 LEU A O 1
ATOM 4633 N N . ASP A 1 579 ? 25.532 -25.691 -25.610 1.00 67.50 579 ASP A N 1
ATOM 4634 C CA . ASP A 1 579 ? 26.359 -25.944 -26.791 1.00 67.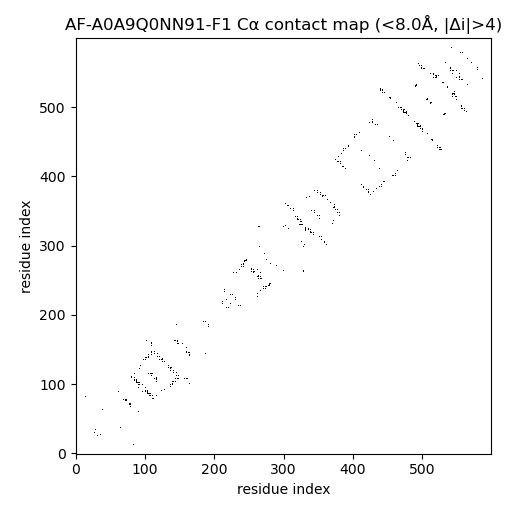50 579 ASP A CA 1
ATOM 4635 C C . ASP A 1 579 ? 25.779 -25.176 -27.991 1.00 67.50 579 ASP A C 1
ATOM 4637 O O . ASP A 1 579 ? 24.572 -25.230 -28.239 1.00 67.50 579 ASP A O 1
ATOM 4641 N N . LEU A 1 580 ? 26.614 -24.437 -28.731 1.00 68.44 580 LEU A N 1
ATOM 4642 C CA . LEU A 1 580 ? 26.172 -23.568 -29.833 1.00 68.44 580 LEU A CA 1
ATOM 4643 C C . LEU A 1 580 ? 25.359 -24.334 -30.904 1.00 68.44 580 LEU A C 1
ATOM 4645 O O . LEU A 1 580 ? 24.297 -23.846 -31.298 1.00 68.44 580 LEU A O 1
ATOM 4649 N N . PRO A 1 581 ? 25.764 -25.542 -31.349 1.00 69.81 581 PRO A N 1
ATOM 4650 C CA . PRO A 1 581 ? 24.954 -26.386 -32.222 1.00 69.81 581 PRO A CA 1
ATOM 4651 C C . PRO A 1 581 ? 23.602 -26.772 -31.613 1.00 69.81 581 PRO A C 1
ATOM 4653 O O . PRO A 1 581 ? 22.596 -26.723 -32.316 1.00 69.81 581 PRO A O 1
ATOM 4656 N N . GLN A 1 582 ? 23.541 -27.103 -30.319 1.00 69.50 582 GLN A N 1
ATOM 4657 C CA . GLN A 1 582 ? 22.282 -27.448 -29.650 1.00 69.50 582 GLN A CA 1
ATOM 4658 C C . GLN A 1 582 ? 21.353 -26.233 -29.543 1.00 69.50 582 GLN A C 1
ATOM 4660 O O . GLN A 1 582 ? 20.150 -26.360 -29.768 1.00 69.50 582 GLN A O 1
ATOM 4665 N N . LEU A 1 583 ? 21.901 -25.046 -29.263 1.00 70.69 583 LEU A N 1
ATOM 4666 C CA . LEU A 1 583 ? 21.160 -23.787 -29.287 1.00 70.69 583 LEU A CA 1
ATOM 4667 C C . LEU A 1 583 ? 20.568 -23.542 -30.683 1.00 70.69 583 LEU A C 1
ATOM 4669 O O . LEU A 1 583 ? 19.381 -23.246 -30.801 1.00 70.69 583 LEU A O 1
ATOM 4673 N N . TYR A 1 584 ? 21.354 -23.743 -31.742 1.00 71.38 584 TYR A N 1
ATOM 4674 C CA . TYR A 1 584 ? 20.884 -23.640 -33.125 1.00 71.38 584 TYR A CA 1
ATOM 4675 C C . TYR A 1 584 ? 19.791 -24.647 -33.467 1.00 71.38 584 TYR A C 1
ATOM 4677 O O . TYR A 1 584 ? 18.782 -24.257 -34.047 1.00 71.38 584 TYR A O 1
ATOM 4685 N N . VAL A 1 585 ? 19.962 -25.918 -33.102 1.00 72.19 585 VAL A N 1
ATOM 4686 C CA . VAL A 1 585 ? 18.956 -26.964 -33.333 1.00 72.19 585 VAL A CA 1
ATOM 4687 C C . VAL A 1 585 ? 17.658 -26.617 -32.606 1.00 72.19 585 VAL A C 1
ATOM 4689 O O . VAL A 1 585 ? 16.604 -26.618 -33.233 1.00 72.19 585 VAL A O 1
ATOM 4692 N N . ASN A 1 586 ? 17.732 -26.217 -31.334 1.00 72.06 586 ASN A N 1
ATOM 4693 C CA . ASN A 1 586 ? 16.565 -25.817 -30.546 1.00 72.06 586 ASN A CA 1
ATOM 4694 C C . ASN A 1 586 ? 15.859 -24.586 -31.144 1.00 72.06 586 ASN A C 1
ATOM 4696 O O . ASN A 1 586 ? 14.630 -24.541 -31.211 1.00 72.06 586 ASN A O 1
ATOM 4700 N N . MET A 1 587 ? 16.624 -23.582 -31.591 1.00 70.88 587 MET A N 1
ATOM 4701 C CA . MET A 1 587 ? 16.073 -22.378 -32.218 1.00 70.88 587 MET A CA 1
ATOM 4702 C C . MET A 1 587 ? 15.430 -22.696 -33.572 1.00 70.88 587 MET A C 1
ATOM 4704 O O . MET A 1 587 ? 14.285 -22.315 -33.800 1.00 70.88 587 MET A O 1
ATOM 4708 N N . LEU A 1 588 ? 16.119 -23.431 -34.450 1.00 71.06 588 LEU A N 1
ATOM 4709 C CA . LEU A 1 588 ? 15.613 -23.814 -35.771 1.00 71.06 588 LEU A CA 1
ATOM 4710 C C . LEU A 1 588 ? 14.398 -24.742 -35.676 1.00 71.06 588 LEU A C 1
ATOM 4712 O O . LEU A 1 588 ? 13.456 -24.579 -36.445 1.00 71.06 588 LEU A O 1
ATOM 4716 N N . GLU A 1 589 ? 14.369 -25.673 -34.721 1.00 73.12 589 GLU A N 1
ATOM 4717 C CA . GLU A 1 589 ? 13.217 -26.549 -34.498 1.00 73.12 589 GLU A CA 1
ATOM 4718 C C . GLU A 1 589 ? 11.969 -25.748 -34.098 1.00 73.12 589 GLU A C 1
ATOM 4720 O O . GLU A 1 589 ? 10.877 -26.014 -34.603 1.00 73.12 589 GLU A O 1
ATOM 4725 N N . LEU A 1 590 ? 12.118 -24.720 -33.255 1.00 65.62 590 LEU A N 1
ATOM 4726 C CA . LEU A 1 590 ? 11.018 -23.827 -32.881 1.00 65.62 590 LEU A CA 1
ATOM 4727 C C . LEU A 1 590 ? 10.483 -23.040 -34.092 1.00 65.62 590 LEU A C 1
ATOM 4729 O O . LEU A 1 590 ? 9.271 -22.917 -34.269 1.00 65.62 590 LEU A O 1
ATOM 4733 N N . ILE A 1 591 ? 11.386 -22.545 -34.945 1.00 65.00 591 ILE A N 1
ATOM 4734 C CA . ILE A 1 591 ? 11.045 -21.834 -36.188 1.00 65.00 591 ILE A CA 1
ATOM 4735 C C . ILE A 1 591 ? 10.286 -22.760 -37.140 1.00 65.00 591 ILE A C 1
ATOM 4737 O O . ILE A 1 591 ? 9.224 -22.397 -37.646 1.00 65.00 591 ILE A O 1
ATOM 4741 N N . LEU A 1 592 ? 10.791 -23.979 -37.338 1.00 66.44 592 LEU A N 1
ATOM 4742 C CA . LEU A 1 592 ? 10.167 -24.989 -38.190 1.00 66.44 592 LEU A CA 1
ATOM 4743 C C . LEU A 1 592 ? 8.788 -25.405 -37.665 1.00 66.44 592 LEU A C 1
ATOM 4745 O O . LEU A 1 592 ? 7.850 -25.508 -38.450 1.00 66.44 592 LEU A O 1
ATOM 4749 N N . ARG A 1 593 ? 8.615 -25.579 -36.349 1.00 64.12 593 ARG A N 1
ATOM 4750 C CA . ARG A 1 593 ? 7.303 -25.883 -35.745 1.00 64.12 593 ARG A CA 1
ATOM 4751 C C . ARG A 1 593 ? 6.286 -24.759 -35.962 1.00 64.12 593 ARG A C 1
ATOM 4753 O O . ARG A 1 593 ? 5.137 -25.047 -36.287 1.00 64.12 593 ARG A O 1
ATOM 4760 N N . ASN A 1 594 ? 6.706 -23.499 -35.839 1.00 57.97 594 ASN A N 1
ATOM 4761 C CA . ASN A 1 594 ? 5.838 -22.345 -36.093 1.00 57.97 594 ASN A CA 1
ATOM 4762 C C . ASN A 1 594 ? 5.445 -22.223 -37.577 1.00 57.97 594 ASN A C 1
ATOM 4764 O O . ASN A 1 594 ? 4.317 -21.841 -37.874 1.00 57.97 594 ASN A O 1
ATOM 4768 N N . LEU A 1 595 ? 6.335 -22.607 -38.499 1.00 56.16 595 LEU A N 1
ATOM 4769 C CA . LEU A 1 595 ? 6.047 -22.670 -39.938 1.00 56.16 595 LEU A CA 1
ATOM 4770 C C . LEU A 1 595 ? 5.085 -23.814 -40.300 1.00 56.16 595 LEU A C 1
ATOM 4772 O O . LEU A 1 595 ? 4.213 -23.638 -41.146 1.00 56.16 595 LEU A O 1
ATOM 4776 N N . VAL A 1 596 ? 5.202 -24.975 -39.646 1.00 55.00 596 VAL A N 1
ATOM 4777 C CA . VAL A 1 596 ? 4.317 -26.135 -39.878 1.00 55.00 596 VAL A CA 1
ATOM 4778 C C . VAL A 1 596 ? 2.892 -25.884 -39.362 1.00 55.00 596 VAL A C 1
ATOM 4780 O O . VAL A 1 596 ? 1.940 -26.384 -39.952 1.00 55.00 596 VAL A O 1
ATOM 4783 N N . GLY A 1 597 ? 2.717 -25.056 -38.325 1.00 49.22 597 GLY A N 1
ATOM 4784 C CA . GLY A 1 597 ? 1.396 -24.617 -37.847 1.00 49.22 597 GLY A CA 1
ATOM 4785 C C . GLY A 1 597 ? 0.666 -23.619 -38.761 1.00 49.22 597 GLY A C 1
ATOM 4786 O O . GLY A 1 597 ? -0.487 -23.294 -38.493 1.00 49.22 597 GLY A O 1
ATOM 4787 N N . TRP A 1 598 ? 1.324 -23.130 -39.818 1.00 38.06 598 TRP A N 1
ATOM 4788 C CA . TRP A 1 598 ? 0.791 -22.182 -40.809 1.00 38.06 598 TRP A CA 1
ATOM 4789 C C . TRP A 1 598 ? 0.475 -22.828 -42.167 1.00 38.06 598 TRP A C 1
ATOM 4791 O O . TRP A 1 598 ? 0.135 -22.126 -43.121 1.00 38.06 598 TRP A O 1
ATOM 4801 N N . ILE A 1 599 ? 0.579 -24.155 -42.276 1.00 35.84 599 ILE A N 1
ATOM 4802 C CA . ILE A 1 599 ? 0.125 -24.882 -43.463 1.00 35.84 599 ILE A CA 1
ATOM 4803 C C . ILE A 1 599 ? -1.387 -25.132 -43.288 1.00 35.84 599 ILE A C 1
ATOM 4805 O O . ILE A 1 599 ? -1.749 -25.803 -42.320 1.00 35.84 599 ILE A O 1
ATOM 4809 N N . PRO A 1 600 ? -2.263 -24.566 -44.144 1.00 42.88 600 PRO A N 1
ATOM 4810 C CA . PRO A 1 600 ? -3.712 -24.762 -44.055 1.00 42.88 600 PRO A CA 1
ATOM 4811 C C . PRO A 1 600 ? -4.150 -26.215 -44.266 1.00 42.88 600 PRO A C 1
ATOM 4813 O O . PRO A 1 600 ? -3.453 -26.954 -45.004 1.00 42.88 600 PRO A O 1
#

Foldseek 3Di:
DDDDDDDDDPDDDPVVVCVVVVVNVVCCVPPPVVLVVQLPDDPPDDPPDDDDPDDDDDPSNLVSLVVVCVVCVVVVHDDALVSLLVSLLSQLPPPHDLVSLLVSLLSNLQHPDLVSSLVSLLVSLVVDDDLVSNVSSLVLSLLSQCLNPCPPPDPDSVVSSVVSVVVVVVVVDDDDPVVVVVSVVSDDPSSVVSVVVSVVVVVLVVQLVLCCVLQPPQPSVCLVVLPVVSVVVSLLVSLLVCLVDPDLRLVVSLVSCVVNVHDNLVSVVSNLVSQVNHPVHDPVNSVVSCVVCVVVVVLQVVQVVLLVVLCVLQVVQPPQDSCLADDSRAGNLVRNVVSLLVRQDPVCLVSSLVSLQSRQVSVVPDGPPNRDHSLVSLLSHLVVLLVVLLVCCLVPPPDVDLVVLVVSLVSLVVSCVVSVVSLLVHQLVSSVLSLLSSLQSCLSCVVCLPPNDQDVSLLVSLLSVLVSVLVSLVVNQVSVVVPPDDDDPFARSPLVNQLSVLLSVCSVVVLATSSLSVQLSNQLSVVRRGGYLVPSLLSSLLSSVVSPRDPVSSVRSSVSSVVVLVVDPVNPPDPPDPDVVVSVVVSVVVVVVVVVVPDD

Solvent-accessible surface area (backbone atoms only — not comparable to full-atom values): 34743 Å² total; per-residue (Å²): 132,93,78,80,92,74,87,85,72,89,79,84,52,74,66,60,66,32,61,79,39,58,71,58,32,54,46,40,63,72,78,38,46,68,56,55,53,49,62,67,54,74,86,78,85,69,88,84,77,89,86,77,94,90,71,86,86,68,55,70,43,58,53,43,51,53,50,51,51,53,52,34,52,76,69,76,42,82,79,57,55,68,62,40,47,53,51,19,50,66,44,49,47,80,91,61,52,64,68,33,36,48,51,16,53,46,43,38,56,68,39,95,52,61,64,68,43,49,53,56,48,54,52,46,54,69,72,48,84,49,67,71,57,36,54,40,48,46,55,46,46,54,51,47,52,50,59,60,67,46,78,82,82,51,97,45,52,71,53,42,40,52,50,53,56,47,58,66,71,45,71,88,56,83,81,52,74,74,56,54,54,57,49,66,76,72,53,55,71,68,58,55,53,53,50,50,54,50,53,49,52,50,51,51,52,52,50,38,52,54,46,38,71,76,41,75,89,57,62,45,72,56,49,73,69,63,41,62,70,57,43,52,49,54,54,50,53,55,39,57,46,39,29,79,40,96,64,98,45,65,72,63,51,52,49,50,29,68,75,71,73,50,65,60,42,60,53,50,52,52,40,52,52,24,47,74,72,18,88,78,56,48,76,67,58,50,51,53,56,48,60,76,46,41,70,58,54,53,50,49,54,53,51,52,51,51,49,51,55,44,50,62,68,50,59,83,50,82,89,69,57,60,69,39,40,43,49,84,80,46,69,26,66,90,38,27,62,59,55,51,59,76,60,57,42,93,88,36,39,70,54,51,22,51,40,36,42,58,61,50,59,76,38,76,90,60,78,60,90,82,65,71,54,31,51,52,49,47,50,51,47,52,51,50,54,50,51,50,51,40,52,45,51,65,72,67,54,85,58,98,43,62,68,60,51,51,53,49,50,55,51,52,51,52,52,46,66,68,40,44,69,51,44,70,67,39,56,65,69,58,30,50,55,54,54,53,46,67,62,37,55,61,49,76,53,62,87,42,73,89,70,54,66,78,44,69,67,49,37,53,51,49,51,54,51,52,52,51,51,42,54,52,28,55,52,48,40,56,54,57,70,72,62,86,69,98,65,85,73,60,55,61,39,69,46,55,40,43,31,50,52,49,47,52,51,32,48,74,69,66,73,36,52,38,42,28,50,51,32,18,54,49,48,32,35,72,66,59,85,74,38,40,70,89,50,45,54,57,45,47,49,48,14,29,50,78,26,69,48,53,68,67,62,48,51,51,31,51,53,56,33,49,60,52,58,74,71,44,89,85,58,86,82,76,80,80,72,91,41,72,69,58,52,49,51,58,54,51,51,52,53,50,52,59,55,60,73,69,61,131

pLDDT: mean 75.44, std 17.21, range [22.66, 96.31]

Organism: Salix viminalis (NCBI:txid40686)

Sequence (600 aa):
MVTKNCHVDGGTDLESFLWENGKLLSFATFQLPWLLELSKKADNGKKFSSLIPGKHYVSIRTQAVVTILSWLAKNDFAPRDDVIASLAKSIIEPPVTEEEDIIGCSFLLNLVGAFNGVEIIEEQLRIRGNYQEICSIMNVGMTYSLLHNSGVECKGPAQRRELLRRKFKEKHKPPSSDEMTKIDEVQSTFWREWKFKLEEKKRVAEQSRELEKIIPGVETGRFLSGDLDYIKSAIFSLIESVKFEKKHIIRDVLKLVNAYGLNHAEVLLRYLSSILVSEVWTDDDVKAEISEVRGEIIRFARLYKVFEQECQRVSFIKNLDFKNVAGLDGLNLQSFQNEVFSHVNEFSLEALAKMVQALASIYADSLPEGLIVWQDVYKHYTLSLLTTLESRVRTECDDQNAERFQEFMSQLEKTYDFCRTYIRLLSPSDSLDIMKRYFTVIIPLHSFREIIPDNSTWQDCIIVLLNFWLKLTEEMQEIALNESSVGTLRFDPEFLSSCLKAFMRMVMEDSVSPSHAWGTVIGYASSGLTGDFSVEIPIFCRAMLYSGCGFGAISEVFLEAMSICVTSPASTAKNESLDLPQLYVNMLELILRNLVGWIP

Nearest PDB structures (foldseek):
  7ycx-assembly1_G  TM=1.577E-01  e=3.852E-02  Homo sapiens
  8e0n-assembly1_A  TM=3.391E-01  e=1.952E+00  synthetic construct
  6xns-assembly1_B  TM=1.761E-01  e=2.196E+00  synthetic construct
  8qag-assembly2_B  TM=1.951E-01  e=4.114E+00  synthetic construct